Protein AF-A0A8H7TRT1-F1 (afdb_monomer_lite)

Radius of gyration: 27.39 Å; chains: 1; bounding box: 66×56×92 Å

Organism: Bionectria ochroleuca (NCBI:txid29856)

Secondary structure (DSSP, 8-state):
-------SEEPPPHHHIIIIIHHHHHHHHHHHHHTTT-----------TTSHHHHHHHHHHHHHHHH----SGGGTT-EEEEEEE-TTS-EEEEEEESS--HHHHHHHHHHHHHHHHHHHTT--HHHHHHHHHHHTHHHHHHHHHHHHHHHHHHHHT--TTS-HHHHHHHHHHHHHHHHHS-TTS----SSHHHHHHHHHHHHHHHHHHHS--HHHHHHHHHHHHHHHH---TTTTHHHHHHHHHHHHHHHHHHHHHHHHHHHH-GGGGSS-EEEEEPEEPPPPTTTS--GGGSSHHHHHHHH---HHHHHHHHHHHHHHGGGTHHHHHHHHHH-TT------HHHHHHHHHTTSSS-----S-------PPP-----SS-------------------------------------------

Structure (mmCIF, N/CA/C/O backbone):
data_AF-A0A8H7TRT1-F1
#
_entry.id   AF-A0A8H7TRT1-F1
#
loop_
_atom_site.group_PDB
_atom_site.id
_atom_site.type_symbol
_atom_site.label_atom_id
_atom_site.label_alt_id
_atom_site.label_comp_id
_atom_site.label_asym_id
_atom_site.label_entity_id
_atom_site.label_seq_id
_atom_site.pdbx_PDB_ins_code
_atom_site.Cartn_x
_atom_site.Cartn_y
_atom_site.Cartn_z
_atom_site.occupancy
_atom_site.B_iso_or_equiv
_atom_site.auth_seq_id
_atom_site.auth_comp_id
_atom_site.auth_asym_id
_atom_site.auth_atom_id
_atom_site.pdbx_PDB_model_num
ATOM 1 N N . MET A 1 1 ? -20.984 -2.235 25.158 1.00 37.94 1 MET A N 1
ATOM 2 C CA . MET A 1 1 ? -20.412 -3.244 24.234 1.00 37.94 1 MET A CA 1
ATOM 3 C C . MET A 1 1 ? -19.745 -4.350 25.048 1.00 37.94 1 MET A C 1
ATOM 5 O O . MET A 1 1 ? -19.345 -4.082 26.175 1.00 37.94 1 MET A O 1
ATOM 9 N N . GLY A 1 2 ? -19.668 -5.583 24.538 1.00 35.75 2 GLY A N 1
ATOM 10 C CA . GLY A 1 2 ? -18.997 -6.683 25.241 1.00 35.75 2 GLY A CA 1
ATOM 11 C C . GLY A 1 2 ? -17.486 -6.637 25.022 1.00 35.75 2 GLY A C 1
ATOM 12 O O . GLY A 1 2 ? -17.045 -6.686 23.878 1.00 35.75 2 GLY A O 1
ATOM 13 N N . VAL A 1 3 ? -16.703 -6.555 26.101 1.00 36.47 3 VAL A N 1
ATOM 14 C CA . VAL A 1 3 ? -15.234 -6.601 26.030 1.00 36.47 3 VAL A CA 1
ATOM 15 C C . VAL A 1 3 ? -14.811 -7.997 25.574 1.00 36.47 3 VAL A C 1
ATOM 17 O O . VAL A 1 3 ? -14.959 -8.967 26.317 1.00 36.47 3 VAL A O 1
ATOM 20 N N . ILE A 1 4 ? -14.299 -8.105 24.347 1.00 47.41 4 ILE A N 1
ATOM 21 C CA . ILE A 1 4 ? -13.672 -9.336 23.860 1.00 47.41 4 ILE A CA 1
ATOM 22 C C . ILE A 1 4 ? -12.355 -9.506 24.635 1.00 47.41 4 ILE A C 1
ATOM 24 O O . ILE A 1 4 ? -11.549 -8.572 24.638 1.00 47.41 4 ILE A O 1
ATOM 28 N N . PRO A 1 5 ? -12.103 -10.653 25.295 1.00 43.97 5 PRO A N 1
ATOM 29 C CA . PRO A 1 5 ? -10.806 -10.914 25.906 1.00 43.97 5 PRO A CA 1
ATOM 30 C C . PRO A 1 5 ? -9.707 -10.839 24.842 1.00 43.97 5 PRO A C 1
ATOM 32 O O . PRO A 1 5 ? -9.794 -11.509 23.813 1.00 43.97 5 PRO A O 1
ATOM 35 N N . LEU A 1 6 ? -8.682 -10.020 25.083 1.00 52.66 6 LEU A N 1
ATOM 36 C CA . LEU A 1 6 ? -7.537 -9.873 24.183 1.00 52.66 6 LEU A CA 1
ATOM 37 C C . LEU A 1 6 ? -6.640 -11.118 24.257 1.00 52.66 6 LEU A C 1
ATOM 39 O O . LEU A 1 6 ? -5.615 -11.127 24.937 1.00 52.66 6 LEU A O 1
ATOM 43 N N . GLU A 1 7 ? -7.034 -12.178 23.552 1.00 58.44 7 GLU A N 1
ATOM 44 C CA . GLU A 1 7 ? -6.123 -13.261 23.177 1.00 58.44 7 GLU A CA 1
ATOM 45 C C . GLU A 1 7 ? -5.025 -12.698 22.260 1.00 58.44 7 GLU A C 1
ATOM 47 O O . GLU A 1 7 ? -5.299 -11.893 21.369 1.00 58.44 7 GLU A O 1
ATOM 52 N N . GLU A 1 8 ? -3.770 -13.112 22.467 1.00 64.81 8 GLU A N 1
ATOM 53 C CA . GLU A 1 8 ? -2.621 -12.565 21.725 1.00 64.81 8 GLU A CA 1
ATOM 54 C C . GLU A 1 8 ? -2.728 -12.813 20.210 1.00 64.81 8 GLU A C 1
ATOM 56 O O . GLU A 1 8 ? -2.307 -11.977 19.410 1.00 64.81 8 GLU A O 1
ATOM 61 N N . THR A 1 9 ? -3.329 -13.943 19.827 1.00 71.19 9 THR A N 1
ATOM 62 C CA . THR A 1 9 ? -3.752 -14.277 18.461 1.00 71.19 9 THR A CA 1
ATOM 63 C C . THR A 1 9 ? -4.965 -15.208 18.520 1.00 71.19 9 THR A C 1
ATOM 65 O O . THR A 1 9 ? -5.071 -16.009 19.447 1.00 71.19 9 THR A O 1
ATOM 68 N N . ILE A 1 10 ? -5.860 -15.141 17.530 1.00 71.69 10 ILE A N 1
ATOM 69 C CA . ILE A 1 10 ? -7.053 -16.000 17.461 1.00 71.69 10 ILE A CA 1
ATOM 70 C C . ILE A 1 10 ? -6.870 -17.190 16.500 1.00 71.69 10 ILE A C 1
ATOM 72 O O . ILE A 1 10 ? -6.274 -17.042 15.425 1.00 71.69 10 ILE A O 1
ATOM 76 N N . PRO A 1 11 ? -7.427 -18.375 16.817 1.00 71.75 11 PRO A N 1
ATOM 77 C CA . PRO A 1 11 ? -7.401 -19.522 15.918 1.00 71.75 11 PRO A CA 1
ATOM 78 C C . PRO A 1 11 ? -8.311 -19.314 14.700 1.00 71.75 11 PRO A C 1
ATOM 80 O O . PRO A 1 11 ? -9.481 -18.932 14.804 1.00 71.75 11 PRO A O 1
ATOM 83 N N . MET A 1 12 ? -7.787 -19.623 13.514 1.00 70.31 12 MET A N 1
ATOM 84 C CA . MET A 1 12 ? -8.530 -19.533 12.258 1.00 70.31 12 MET A CA 1
ATOM 85 C C . MET A 1 12 ? -9.716 -20.515 12.219 1.00 70.31 12 MET A C 1
ATOM 87 O O . MET A 1 12 ? -9.572 -21.722 12.419 1.00 70.31 12 MET A O 1
ATOM 91 N N . ARG A 1 13 ? -10.922 -20.018 11.911 1.00 72.38 13 ARG A N 1
ATOM 92 C CA . ARG A 1 13 ? -12.148 -20.831 11.994 1.00 72.38 13 ARG A CA 1
ATOM 93 C C . ARG A 1 13 ? -12.245 -21.784 10.787 1.00 72.38 13 ARG A C 1
ATOM 95 O O . ARG A 1 13 ? -12.095 -21.336 9.648 1.00 72.38 13 ARG A O 1
ATOM 102 N N . PRO A 1 14 ? -12.667 -23.056 10.950 1.00 69.44 14 PRO A N 1
ATOM 103 C CA . PRO A 1 14 ? -12.783 -24.017 9.837 1.00 69.44 14 PRO A CA 1
ATOM 104 C C . PRO A 1 14 ? -13.763 -23.643 8.707 1.00 69.44 14 PRO A C 1
ATOM 106 O O . PRO A 1 14 ? -13.821 -24.331 7.682 1.00 69.44 14 PRO A O 1
ATOM 109 N N . LYS A 1 15 ? -14.584 -22.598 8.891 1.00 72.00 15 LYS A N 1
ATOM 110 C CA . LYS A 1 15 ? -15.446 -22.027 7.842 1.00 72.00 15 LYS A CA 1
ATOM 111 C C . LYS A 1 15 ? -14.671 -21.107 6.889 1.00 72.00 15 LYS A C 1
ATOM 113 O O . LYS A 1 15 ? -15.001 -21.073 5.706 1.00 72.00 15 LYS A O 1
ATOM 118 N N . ASP A 1 16 ? -13.635 -20.434 7.387 1.00 70.69 16 ASP A N 1
ATOM 119 C CA . ASP A 1 16 ? -12.845 -19.460 6.634 1.00 70.69 16 ASP A CA 1
ATOM 120 C C . ASP A 1 16 ? -11.907 -20.193 5.649 1.00 70.69 16 ASP A C 1
ATOM 122 O O . ASP A 1 16 ? -11.807 -19.795 4.491 1.00 70.69 16 ASP A O 1
ATOM 126 N N . ILE A 1 17 ? -11.378 -21.371 6.029 1.00 69.56 17 ILE A N 1
ATOM 127 C CA . ILE A 1 17 ? -10.671 -22.302 5.116 1.00 69.56 17 ILE A CA 1
ATOM 128 C C . ILE A 1 17 ? -11.492 -22.560 3.838 1.00 69.56 17 ILE A C 1
ATOM 130 O O . ILE A 1 17 ? -11.011 -22.401 2.719 1.00 69.56 17 ILE A O 1
ATOM 134 N N . LYS A 1 18 ? -12.761 -22.949 4.010 1.00 72.94 18 LYS A N 1
ATOM 135 C CA . LYS A 1 18 ? -13.628 -23.438 2.922 1.00 72.94 18 LYS A CA 1
ATOM 136 C C . LYS A 1 18 ? -14.181 -22.324 2.039 1.00 72.94 18 LYS A C 1
ATOM 138 O O . LYS A 1 18 ? -14.469 -22.551 0.871 1.00 72.94 18 LYS A O 1
ATOM 143 N N . LYS A 1 19 ? -14.422 -21.146 2.621 1.00 72.69 19 LYS A N 1
ATOM 144 C CA . LYS A 1 19 ? -15.081 -20.026 1.934 1.00 72.69 19 LYS A CA 1
ATOM 145 C C . LYS A 1 19 ? -14.114 -19.008 1.340 1.00 72.69 19 LYS A C 1
ATOM 147 O O . LYS A 1 19 ? -14.521 -18.291 0.437 1.00 72.69 19 LYS A O 1
ATOM 152 N N . PHE A 1 20 ? -12.884 -18.941 1.843 1.00 74.44 20 PHE A N 1
ATOM 153 C CA . PHE A 1 20 ? -11.870 -17.995 1.382 1.00 74.44 20 PHE A CA 1
ATOM 154 C C . PHE A 1 20 ? -10.698 -18.727 0.722 1.00 74.44 20 PHE A C 1
ATOM 156 O O . PHE A 1 20 ? -10.430 -18.528 -0.460 1.00 74.44 20 PHE A O 1
ATOM 163 N N . TYR A 1 21 ? -10.060 -19.654 1.443 1.00 77.81 21 TYR A N 1
ATOM 164 C CA . TYR A 1 21 ? -8.821 -20.278 0.973 1.00 77.81 21 TYR A CA 1
ATOM 165 C C . TYR A 1 21 ? -8.984 -21.258 -0.182 1.00 77.81 21 TYR A C 1
ATOM 167 O O . TYR A 1 21 ? -8.211 -21.196 -1.134 1.00 77.81 21 TYR A O 1
ATOM 175 N N . GLU A 1 22 ? -9.979 -22.143 -0.128 1.00 83.75 22 GLU A N 1
ATOM 176 C CA . GLU A 1 22 ? -10.258 -23.061 -1.237 1.00 83.75 22 GLU A CA 1
ATOM 177 C C . GLU A 1 22 ? -10.540 -22.295 -2.556 1.00 83.75 22 GLU A C 1
ATOM 179 O O . GLU A 1 22 ? -9.881 -22.587 -3.556 1.00 83.75 22 GLU A O 1
ATOM 184 N N . PRO A 1 23 ? -11.397 -21.249 -2.584 1.00 84.50 23 PRO A N 1
ATOM 185 C CA . PRO A 1 23 ? -11.524 -20.362 -3.743 1.00 84.50 23 PRO A CA 1
ATOM 186 C C . PRO A 1 23 ? -10.227 -19.672 -4.174 1.00 84.50 23 PRO A C 1
ATOM 188 O O . PRO A 1 23 ? -9.951 -19.637 -5.369 1.00 84.50 23 PRO A O 1
ATOM 191 N N . MET A 1 24 ? -9.416 -19.144 -3.249 1.00 81.94 24 MET A N 1
ATOM 192 C CA . MET A 1 24 ? -8.154 -18.488 -3.621 1.00 81.94 24 MET A CA 1
ATOM 193 C C . MET A 1 24 ? -7.163 -19.452 -4.282 1.00 81.94 24 MET A C 1
ATOM 195 O O . MET A 1 24 ? -6.524 -19.076 -5.263 1.00 81.94 24 MET A O 1
ATOM 199 N N . VAL A 1 25 ? -7.059 -20.698 -3.805 1.00 84.44 25 VAL A N 1
ATOM 200 C CA . VAL A 1 25 ? -6.205 -21.720 -4.434 1.00 84.44 25 VAL A CA 1
ATOM 201 C C . VAL A 1 25 ? -6.743 -22.122 -5.809 1.00 84.44 25 VAL A C 1
ATOM 203 O O . VAL A 1 25 ? -5.965 -22.209 -6.758 1.00 84.44 25 VAL A O 1
ATOM 206 N N . LEU A 1 26 ? -8.063 -22.287 -5.957 1.00 86.75 26 LEU A N 1
ATOM 207 C CA . LEU A 1 26 ? -8.689 -22.524 -7.262 1.00 86.75 26 LEU A CA 1
ATOM 208 C C . LEU A 1 26 ? -8.365 -21.390 -8.246 1.00 86.75 26 LEU A C 1
ATOM 210 O O . LEU A 1 26 ? -7.897 -21.652 -9.350 1.00 86.75 26 LEU A O 1
ATOM 214 N N . VAL A 1 27 ? -8.553 -20.133 -7.840 1.00 84.06 27 VAL A N 1
ATOM 215 C CA . VAL A 1 27 ? -8.238 -18.966 -8.674 1.00 84.06 27 VAL A CA 1
ATOM 216 C C . VAL A 1 27 ? -6.744 -18.920 -9.014 1.00 84.06 27 VAL A C 1
ATOM 218 O O . VAL A 1 27 ? -6.403 -18.740 -10.178 1.00 84.06 27 VAL A O 1
ATOM 221 N N . LYS A 1 28 ? -5.844 -19.180 -8.056 1.00 80.31 28 LYS A N 1
ATOM 222 C CA . LYS A 1 28 ? -4.393 -19.252 -8.302 1.00 80.31 28 LYS A CA 1
ATOM 223 C C . LYS A 1 28 ? -4.038 -20.313 -9.351 1.00 80.31 28 LYS A C 1
ATOM 225 O O . LYS A 1 28 ? -3.261 -20.023 -10.262 1.00 80.31 28 LYS A O 1
ATOM 230 N N . ALA A 1 29 ? -4.624 -21.508 -9.255 1.00 83.62 29 ALA A N 1
ATOM 231 C CA . ALA A 1 29 ? -4.417 -22.595 -10.210 1.00 83.62 29 ALA A CA 1
ATOM 232 C C . ALA A 1 29 ? -4.951 -22.251 -11.613 1.00 83.62 29 ALA A C 1
ATOM 234 O O . ALA A 1 29 ? -4.291 -22.555 -12.611 1.00 83.62 29 ALA A O 1
ATOM 235 N N . LEU A 1 30 ? -6.097 -21.561 -11.697 1.00 80.44 30 LEU A N 1
ATOM 236 C CA . LEU A 1 30 ? -6.644 -21.028 -12.949 1.00 80.44 30 LEU A CA 1
ATOM 237 C C . LEU A 1 30 ? -5.702 -19.991 -13.572 1.00 80.44 30 LEU A C 1
ATOM 239 O O . LEU A 1 30 ? -5.300 -20.162 -14.723 1.00 80.44 30 LEU A O 1
ATOM 243 N N . THR A 1 31 ? -5.270 -18.983 -12.803 1.00 72.69 31 THR A N 1
ATOM 244 C CA . THR A 1 31 ? -4.321 -17.959 -13.264 1.00 72.69 31 THR A CA 1
ATOM 245 C C . THR A 1 31 ? -3.025 -18.585 -13.769 1.00 72.69 31 THR A C 1
ATOM 247 O O . THR A 1 31 ? -2.543 -18.172 -14.815 1.00 72.69 31 THR A O 1
ATOM 250 N N . MET A 1 32 ? -2.492 -19.624 -13.110 1.00 67.50 32 MET A N 1
ATOM 251 C CA . MET A 1 32 ? -1.282 -20.324 -13.572 1.00 67.50 32 MET A CA 1
ATOM 252 C C . MET A 1 32 ? -1.416 -20.943 -14.973 1.00 67.50 32 MET A C 1
ATOM 254 O O . MET A 1 32 ? -0.418 -21.026 -15.678 1.00 67.50 32 MET A O 1
ATOM 258 N N . GLY A 1 33 ? -2.621 -21.334 -15.404 1.00 60.31 33 GLY A N 1
ATOM 259 C CA . GLY A 1 33 ? -2.862 -21.787 -16.784 1.00 60.31 33 GLY A CA 1
ATOM 260 C C . GLY A 1 33 ? -3.087 -20.657 -17.790 1.00 60.31 33 GLY A C 1
ATOM 261 O O . GLY A 1 33 ? -3.105 -20.908 -18.988 1.00 60.31 33 GLY A O 1
ATOM 262 N N . MET A 1 34 ? -3.272 -19.426 -17.311 1.00 61.06 34 MET A N 1
ATOM 263 C CA . MET A 1 34 ? -3.596 -18.245 -18.114 1.00 61.06 34 MET A CA 1
ATOM 264 C C . MET A 1 34 ? -2.514 -17.156 -18.043 1.00 61.06 34 MET A C 1
ATOM 266 O O . MET A 1 34 ? -2.735 -16.067 -18.565 1.00 61.06 34 MET A O 1
ATOM 270 N N . LEU A 1 35 ? -1.344 -17.426 -17.444 1.00 55.66 35 LEU A N 1
ATOM 271 C CA . LEU A 1 35 ? -0.251 -16.452 -17.255 1.00 55.66 35 LEU A CA 1
ATOM 272 C C . LEU A 1 35 ? 0.208 -15.775 -18.559 1.00 55.66 35 LEU A C 1
ATOM 274 O O . LEU A 1 35 ? 0.548 -14.599 -18.534 1.00 55.66 35 LEU A O 1
ATOM 278 N N . ALA A 1 36 ? 0.158 -16.480 -19.694 1.00 47.91 36 ALA A N 1
ATOM 279 C CA . ALA A 1 36 ? 0.481 -15.940 -21.022 1.00 47.91 36 ALA A CA 1
ATOM 280 C C . ALA A 1 36 ? -0.630 -15.058 -21.641 1.00 47.91 36 ALA A C 1
ATOM 282 O O . ALA A 1 36 ? -0.468 -14.527 -22.733 1.00 47.91 36 ALA A O 1
ATOM 283 N N . THR A 1 37 ? -1.784 -14.943 -20.978 1.00 47.66 37 THR A N 1
ATOM 284 C CA . THR A 1 37 ? -2.997 -14.256 -21.476 1.00 47.66 37 THR A CA 1
ATOM 285 C C . THR A 1 37 ? -3.624 -13.306 -20.450 1.00 47.66 37 THR A C 1
ATOM 287 O O . THR A 1 37 ? -4.634 -12.665 -20.732 1.00 47.66 37 THR A O 1
ATOM 290 N N . ALA A 1 38 ? -3.065 -13.231 -19.241 1.00 48.16 38 ALA A N 1
ATOM 291 C CA . ALA A 1 38 ? -3.599 -12.419 -18.160 1.00 48.16 38 ALA A CA 1
ATOM 292 C C . ALA A 1 38 ? -3.228 -10.945 -18.371 1.00 48.16 38 ALA A C 1
ATOM 294 O O . ALA A 1 38 ? -2.057 -10.574 -18.337 1.00 48.16 38 ALA A O 1
ATOM 295 N N . THR A 1 39 ? -4.227 -10.080 -18.536 1.00 41.62 39 THR A N 1
ATOM 296 C CA . THR A 1 39 ? -4.019 -8.628 -18.558 1.00 41.62 39 THR A CA 1
ATOM 297 C C . THR A 1 39 ? -3.594 -8.142 -17.172 1.00 41.62 39 THR A C 1
ATOM 299 O O . THR A 1 39 ? -4.420 -8.018 -16.265 1.00 41.62 39 THR A O 1
ATOM 302 N N . HIS A 1 40 ? -2.302 -7.869 -16.998 1.00 45.69 40 HIS A N 1
ATOM 303 C CA . HIS A 1 40 ? -1.749 -7.321 -15.762 1.00 45.69 40 HIS A CA 1
ATOM 304 C C . HIS A 1 40 ? -2.095 -5.828 -15.609 1.00 45.69 40 HIS A C 1
ATOM 306 O O . HIS A 1 40 ? -1.393 -4.964 -16.137 1.00 45.69 40 HIS A O 1
ATOM 312 N N . SER A 1 41 ? -3.137 -5.514 -14.835 1.00 42.56 41 SER A N 1
ATOM 313 C CA . SER A 1 41 ? -3.387 -4.145 -14.361 1.00 42.56 41 SER A CA 1
ATOM 314 C C . SER A 1 41 ? -2.430 -3.780 -13.223 1.00 42.56 41 SER A C 1
ATOM 316 O O . SER A 1 41 ? -2.764 -3.928 -12.054 1.00 42.56 41 SER A O 1
ATOM 318 N N . ASP A 1 42 ? -1.256 -3.259 -13.585 1.00 43.34 42 ASP A N 1
ATOM 319 C CA . ASP A 1 42 ? -0.381 -2.463 -12.702 1.00 43.34 42 ASP A CA 1
ATOM 320 C C . ASP A 1 42 ? -0.678 -0.953 -12.851 1.00 43.34 42 ASP A C 1
ATOM 322 O O . ASP A 1 42 ? 0.200 -0.096 -12.724 1.00 43.34 42 ASP A O 1
ATOM 326 N N . LEU A 1 43 ? -1.937 -0.618 -13.153 1.00 42.97 43 LEU A N 1
ATOM 327 C CA . LEU A 1 43 ? -2.444 0.727 -12.930 1.00 42.97 43 LEU A CA 1
ATOM 328 C C . LEU A 1 43 ? -2.545 0.903 -11.414 1.00 42.97 43 LEU A C 1
ATOM 330 O O . LEU A 1 43 ? -3.344 0.234 -10.759 1.00 42.97 43 LEU A O 1
ATOM 334 N N . GLU A 1 44 ? -1.721 1.792 -10.862 1.00 52.81 44 GLU A N 1
ATOM 335 C CA . GLU A 1 44 ? -2.106 2.466 -9.626 1.00 52.81 44 GLU A CA 1
ATOM 336 C C . GLU A 1 44 ? -3.488 3.070 -9.869 1.00 52.81 44 GLU A C 1
ATOM 338 O O . GLU A 1 44 ? -3.717 3.661 -10.925 1.00 52.81 44 GLU A O 1
ATOM 343 N N . GLU A 1 45 ? -4.416 2.838 -8.941 1.00 61.81 45 GLU A N 1
ATOM 344 C CA . GLU A 1 45 ? -5.780 3.347 -9.049 1.00 61.81 45 GLU A CA 1
ATOM 345 C C . GLU A 1 45 ? -5.709 4.869 -9.236 1.00 61.81 45 GLU A C 1
ATOM 347 O O . GLU A 1 45 ? -5.139 5.581 -8.404 1.00 61.81 45 GLU A O 1
ATOM 352 N N . ASP A 1 46 ? -6.199 5.333 -10.386 1.00 71.50 46 ASP A N 1
ATOM 353 C CA . ASP A 1 46 ? -6.208 6.742 -10.774 1.00 71.50 46 ASP A CA 1
ATOM 354 C C . ASP A 1 46 ? -7.382 7.406 -10.052 1.00 71.50 46 ASP A C 1
ATOM 356 O O . ASP A 1 46 ? -8.491 7.502 -10.573 1.00 71.50 46 ASP A O 1
ATOM 360 N N . TRP A 1 47 ? -7.154 7.706 -8.772 1.00 81.62 47 TRP A N 1
ATOM 361 C CA . TRP A 1 47 ? -8.156 8.262 -7.873 1.00 81.62 47 TRP A CA 1
ATOM 362 C C . TRP A 1 47 ? -8.499 9.691 -8.291 1.00 81.62 47 TRP A C 1
ATOM 364 O O . TRP A 1 47 ? -7.655 10.586 -8.187 1.00 81.62 47 TRP A O 1
ATOM 374 N N . ASP A 1 48 ? -9.750 9.926 -8.683 1.00 85.44 48 ASP A N 1
ATOM 375 C CA . ASP A 1 48 ? -10.246 11.288 -8.852 1.00 85.44 48 ASP A CA 1
ATOM 376 C C . ASP A 1 48 ? -10.379 11.953 -7.476 1.00 85.44 48 ASP A C 1
ATOM 378 O O . ASP A 1 48 ? -11.319 11.694 -6.727 1.00 85.44 48 ASP A O 1
ATOM 382 N N . LEU A 1 49 ? -9.426 12.825 -7.139 1.00 84.81 49 LEU A N 1
ATOM 383 C CA . LEU A 1 49 ? -9.419 13.571 -5.875 1.00 84.81 49 LEU A CA 1
ATOM 384 C C . LEU A 1 49 ? -10.608 14.539 -5.746 1.00 84.81 49 LEU A C 1
ATOM 386 O O . LEU A 1 49 ? -10.882 15.009 -4.645 1.00 84.81 49 LEU A O 1
ATOM 390 N N . ASN A 1 50 ? -11.304 14.843 -6.848 1.00 87.69 50 ASN A N 1
ATOM 391 C CA . ASN A 1 50 ? -12.501 15.682 -6.848 1.00 87.69 50 ASN A CA 1
ATOM 392 C C . ASN A 1 50 ? -13.775 14.887 -6.516 1.00 87.69 50 ASN A C 1
ATOM 394 O O . ASN A 1 50 ? -14.794 15.497 -6.194 1.00 87.69 50 ASN A O 1
ATOM 398 N N . ASP A 1 51 ? -13.739 13.551 -6.591 1.00 92.81 51 ASP A N 1
ATOM 399 C CA . ASP A 1 51 ? -14.802 12.677 -6.095 1.00 92.81 51 ASP A CA 1
ATOM 400 C C . ASP A 1 51 ? -14.544 12.397 -4.600 1.00 92.81 51 ASP A C 1
ATOM 402 O O . ASP A 1 51 ? -13.601 11.671 -4.265 1.00 92.81 51 ASP A O 1
ATOM 406 N N . PRO A 1 52 ? -15.380 12.919 -3.677 1.00 91.62 52 PRO A N 1
ATOM 407 C CA . PRO A 1 52 ? -15.179 12.742 -2.240 1.00 91.62 52 PRO A CA 1
ATOM 408 C C . PRO A 1 52 ? -15.101 11.267 -1.835 1.00 91.62 52 PRO A C 1
ATOM 410 O O . PRO A 1 52 ? -14.360 10.905 -0.921 1.00 91.62 52 PRO A O 1
ATOM 413 N N . LYS A 1 53 ? -15.825 10.389 -2.539 1.00 92.69 53 LYS A N 1
ATOM 414 C CA . LYS A 1 53 ? -15.796 8.959 -2.258 1.00 92.69 53 LYS A CA 1
ATOM 415 C C . LYS A 1 53 ? -14.430 8.365 -2.607 1.00 92.69 53 LYS A C 1
ATOM 417 O O . LYS A 1 53 ? -13.869 7.634 -1.796 1.00 92.69 53 LYS A O 1
ATOM 422 N N . GLN A 1 54 ? -13.888 8.682 -3.780 1.00 93.50 54 GLN A N 1
ATOM 423 C CA . GLN A 1 54 ? -12.567 8.208 -4.199 1.00 93.50 54 GLN A CA 1
ATOM 424 C C . GLN A 1 54 ? -11.447 8.799 -3.340 1.00 93.50 54 GLN A C 1
ATOM 426 O O . GLN A 1 54 ? -10.522 8.074 -2.984 1.00 93.50 54 GLN A O 1
ATOM 431 N N . LEU A 1 55 ? -11.549 10.067 -2.932 1.00 94.25 55 LEU A N 1
ATOM 432 C CA . LEU A 1 55 ? -10.612 10.675 -1.985 1.00 94.25 55 LEU A CA 1
ATOM 433 C C . LEU A 1 55 ? -10.616 9.946 -0.630 1.00 94.25 55 LEU A C 1
ATOM 435 O O . LEU A 1 55 ? -9.548 9.621 -0.107 1.00 94.25 55 LEU A O 1
ATOM 439 N N . PHE A 1 56 ? -11.796 9.634 -0.086 1.00 94.69 56 PHE A N 1
ATOM 440 C CA . PHE A 1 56 ? -11.931 8.843 1.139 1.00 94.69 56 PHE A CA 1
ATOM 441 C C . PHE A 1 56 ? -11.378 7.416 0.970 1.00 94.69 56 PHE A C 1
ATOM 443 O O . PHE A 1 56 ? -10.601 6.940 1.800 1.00 94.69 56 PHE A O 1
ATOM 450 N N . GLU A 1 57 ? -11.723 6.733 -0.126 1.00 93.31 57 GLU A N 1
ATOM 451 C CA . GLU A 1 57 ? -11.234 5.378 -0.395 1.00 93.31 57 GLU A CA 1
ATOM 452 C C . GLU A 1 57 ? -9.698 5.355 -0.540 1.00 93.31 57 GLU A C 1
ATOM 454 O O . GLU A 1 57 ? -9.022 4.486 0.025 1.00 93.31 57 GLU A O 1
ATOM 459 N N . ALA A 1 58 ? -9.127 6.365 -1.203 1.00 92.25 58 ALA A N 1
ATOM 460 C CA . ALA A 1 58 ? -7.690 6.563 -1.311 1.00 92.25 58 ALA A CA 1
ATOM 461 C C . ALA A 1 58 ? -7.036 6.868 0.045 1.00 92.25 58 ALA A C 1
ATOM 463 O O . ALA A 1 58 ? -5.994 6.290 0.354 1.00 92.25 58 ALA A O 1
ATOM 464 N N . PHE A 1 59 ? -7.637 7.717 0.885 1.00 95.75 59 PHE A N 1
ATOM 465 C CA . PHE A 1 59 ? -7.167 7.994 2.246 1.00 95.75 59 PHE A CA 1
ATOM 466 C C . PHE A 1 59 ? -7.016 6.702 3.062 1.00 95.75 59 PHE A C 1
ATOM 468 O O . PHE A 1 59 ? -5.922 6.409 3.557 1.00 95.75 59 PHE A O 1
ATOM 475 N N . VAL A 1 60 ? -8.064 5.872 3.113 1.00 95.56 60 VAL A N 1
ATOM 476 C CA . VAL A 1 60 ? -8.045 4.582 3.824 1.00 95.56 60 VAL A CA 1
ATOM 477 C C . VAL A 1 60 ? -7.004 3.629 3.213 1.00 95.56 60 VAL A C 1
ATOM 479 O O . VAL A 1 60 ? -6.247 2.982 3.943 1.00 95.56 60 VAL A O 1
ATOM 482 N N . ASN A 1 61 ? -6.877 3.582 1.881 1.00 93.56 61 ASN A N 1
ATOM 483 C CA . ASN A 1 61 ? -5.860 2.786 1.177 1.00 93.56 61 ASN A CA 1
ATOM 484 C C . ASN A 1 61 ? -4.423 3.208 1.548 1.00 93.56 61 ASN A C 1
ATOM 486 O O . ASN A 1 61 ? -3.567 2.361 1.829 1.00 93.56 61 ASN A O 1
ATOM 490 N N . LYS A 1 62 ? -4.151 4.518 1.602 1.00 94.94 62 LYS A N 1
ATOM 491 C CA . LYS A 1 62 ? -2.841 5.073 1.979 1.00 94.94 62 LYS A CA 1
ATOM 492 C C . LYS A 1 62 ? -2.567 4.895 3.477 1.00 94.94 62 LYS A C 1
ATOM 494 O O . LYS A 1 62 ? -1.418 4.645 3.839 1.00 94.94 62 LYS A O 1
ATOM 499 N N . LEU A 1 63 ? -3.591 4.898 4.337 1.00 96.19 63 LEU A N 1
ATOM 500 C CA . LEU A 1 63 ? -3.453 4.553 5.757 1.00 96.19 63 LEU A CA 1
ATOM 501 C C . LEU A 1 63 ? -3.036 3.081 5.939 1.00 96.19 63 LEU A C 1
ATOM 503 O O . LEU A 1 63 ? -2.063 2.796 6.641 1.00 96.19 63 LEU A O 1
ATOM 507 N N . CYS A 1 64 ? -3.670 2.153 5.207 1.00 94.06 64 CYS A N 1
ATOM 508 C CA . CYS A 1 64 ? -3.223 0.754 5.120 1.00 94.06 64 CYS A CA 1
ATOM 509 C C . CYS A 1 64 ? -1.761 0.664 4.633 1.00 94.06 64 CYS A C 1
ATOM 511 O O . CYS A 1 64 ? -0.954 -0.091 5.179 1.00 94.06 64 CYS A O 1
ATOM 513 N N . TYR A 1 65 ? -1.400 1.456 3.612 1.00 93.50 65 TYR A N 1
ATOM 514 C CA . TYR A 1 65 ? -0.066 1.454 3.003 1.00 93.50 65 TYR A CA 1
ATOM 515 C C . TYR A 1 65 ? 1.056 1.791 3.992 1.00 93.50 65 TYR A C 1
ATOM 517 O O . TYR A 1 65 ? 2.088 1.117 3.988 1.00 93.50 65 TYR A O 1
ATOM 525 N N . VAL A 1 66 ? 0.866 2.823 4.823 1.00 95.69 66 VAL A N 1
ATOM 526 C CA . VAL A 1 66 ? 1.892 3.310 5.764 1.00 95.69 66 VAL A CA 1
ATOM 527 C C . VAL A 1 66 ? 2.012 2.473 7.043 1.00 95.69 66 VAL A C 1
ATOM 529 O O . VAL A 1 66 ? 2.992 2.644 7.775 1.00 95.69 66 VAL A O 1
ATOM 532 N N . CYS A 1 67 ? 1.062 1.570 7.303 1.00 94.62 67 CYS A N 1
ATOM 533 C CA . CYS A 1 67 ? 1.117 0.610 8.412 1.00 94.62 67 CYS A CA 1
ATOM 534 C C . CYS A 1 67 ? 1.895 -0.673 8.052 1.00 94.62 67 CYS A C 1
ATOM 536 O O . CYS A 1 67 ? 2.581 -1.235 8.908 1.00 94.62 67 CYS A O 1
ATOM 538 N N . ASP A 1 68 ? 1.881 -1.079 6.776 1.00 90.75 68 ASP A N 1
ATOM 539 C CA . ASP A 1 68 ? 2.652 -2.204 6.222 1.00 90.75 68 ASP A CA 1
ATOM 540 C C . ASP A 1 68 ? 4.160 -1.891 6.202 1.00 90.75 68 ASP A C 1
ATOM 542 O O . ASP A 1 68 ? 4.752 -1.520 5.190 1.00 90.75 68 ASP A O 1
ATOM 546 N N . ASN A 1 69 ? 4.791 -2.011 7.373 1.00 88.44 69 ASN A N 1
ATOM 547 C CA . ASN A 1 69 ? 6.153 -1.546 7.648 1.00 88.44 69 ASN A CA 1
ATOM 548 C C . ASN A 1 69 ? 7.266 -2.594 7.411 1.00 88.44 69 ASN A C 1
ATOM 550 O O . ASN A 1 69 ? 8.452 -2.303 7.629 1.00 88.44 69 ASN A O 1
ATOM 554 N N . LYS A 1 70 ? 6.924 -3.803 6.933 1.00 84.69 70 LYS A N 1
ATOM 555 C CA . LYS A 1 70 ? 7.847 -4.943 6.774 1.00 84.69 70 LYS A CA 1
ATOM 556 C C . LYS A 1 70 ? 7.578 -5.694 5.465 1.00 84.69 70 LYS A C 1
ATOM 558 O O . LYS A 1 70 ? 6.654 -6.489 5.361 1.00 84.69 70 LYS A O 1
ATOM 563 N N . LYS A 1 71 ? 8.456 -5.521 4.468 1.00 74.75 71 LYS A N 1
ATOM 564 C CA . LYS A 1 71 ? 8.429 -6.347 3.246 1.00 74.75 71 LYS A CA 1
ATOM 565 C C . LYS A 1 71 ? 8.893 -7.778 3.560 1.00 74.75 71 LYS A C 1
ATOM 567 O O . LYS A 1 71 ? 9.881 -7.967 4.267 1.00 74.75 71 LYS A O 1
ATOM 572 N N . GLY A 1 72 ? 8.223 -8.769 2.972 1.00 63.00 72 GLY A N 1
ATOM 573 C CA . GLY A 1 72 ? 8.522 -10.193 3.153 1.00 63.00 72 GLY A CA 1
ATOM 574 C C . GLY A 1 72 ? 7.671 -10.846 4.244 1.00 63.00 72 GLY A C 1
ATOM 575 O O . GLY A 1 72 ? 6.596 -10.356 4.574 1.00 63.00 72 GLY A O 1
ATOM 576 N N . ASP A 1 73 ? 8.147 -11.976 4.774 1.00 66.81 73 ASP A N 1
ATOM 577 C CA . ASP A 1 73 ? 7.538 -12.677 5.917 1.00 66.81 73 ASP A CA 1
ATOM 578 C C . ASP A 1 73 ? 6.041 -13.016 5.743 1.00 66.81 73 ASP A C 1
ATOM 580 O O . ASP A 1 73 ? 5.219 -12.796 6.625 1.00 66.81 73 ASP A O 1
ATOM 584 N N . GLY A 1 74 ? 5.655 -13.480 4.548 1.00 67.12 74 GLY A N 1
ATOM 585 C CA . GLY A 1 74 ? 4.271 -13.874 4.252 1.00 67.12 74 GLY A CA 1
ATOM 586 C C . GLY A 1 74 ? 3.237 -12.741 4.322 1.00 67.12 74 GLY A C 1
ATOM 587 O O . GLY A 1 74 ? 2.050 -13.025 4.441 1.00 67.12 74 GLY A O 1
ATOM 588 N N . GLY A 1 75 ? 3.658 -11.470 4.276 1.00 74.88 75 GLY A N 1
ATOM 589 C CA . GLY A 1 75 ? 2.745 -10.332 4.426 1.00 74.88 75 GLY A CA 1
ATOM 590 C C . GLY A 1 75 ? 2.299 -10.107 5.874 1.00 74.88 75 GLY A C 1
ATOM 591 O O . GLY A 1 75 ? 1.192 -9.622 6.105 1.00 74.88 75 GLY A O 1
ATOM 592 N N . ALA A 1 76 ? 3.144 -10.465 6.845 1.00 80.00 76 ALA A N 1
ATOM 593 C CA . ALA A 1 76 ? 2.864 -10.379 8.277 1.00 80.00 76 ALA A CA 1
ATOM 594 C C . ALA A 1 76 ? 2.625 -8.964 8.835 1.00 80.00 76 ALA A C 1
ATOM 596 O O . ALA A 1 76 ? 2.314 -8.865 10.007 1.00 80.00 76 ALA A O 1
ATOM 597 N N . THR A 1 77 ? 2.763 -7.874 8.075 1.00 84.94 77 THR A N 1
ATOM 598 C CA . THR A 1 77 ? 2.341 -6.533 8.540 1.00 84.94 77 THR A CA 1
ATOM 599 C C . THR A 1 77 ? 1.352 -5.849 7.602 1.00 84.94 77 THR A C 1
ATOM 601 O O . THR A 1 77 ? 1.109 -4.658 7.740 1.00 84.94 77 THR A O 1
ATOM 604 N N . ILE A 1 78 ? 0.729 -6.592 6.679 1.00 88.12 78 ILE A N 1
ATOM 605 C CA . ILE A 1 78 ? -0.413 -6.065 5.923 1.00 88.12 78 ILE A CA 1
ATOM 606 C C . ILE A 1 78 ? -1.521 -5.716 6.924 1.00 88.12 78 ILE A C 1
ATOM 608 O O . ILE A 1 78 ? -1.937 -6.562 7.724 1.00 88.12 78 ILE A O 1
ATOM 612 N N . THR A 1 79 ? -1.959 -4.461 6.860 1.00 91.75 79 THR A N 1
ATOM 613 C CA . THR A 1 79 ? -3.023 -3.880 7.677 1.00 91.75 79 THR A CA 1
ATOM 614 C C . THR A 1 79 ? -4.209 -3.536 6.788 1.00 91.75 79 THR A C 1
ATOM 616 O O . THR A 1 79 ? -4.030 -3.106 5.648 1.00 91.75 79 THR A O 1
ATOM 619 N N . SER A 1 80 ? -5.413 -3.683 7.328 1.00 93.44 80 SER A N 1
ATOM 620 C CA . SER A 1 80 ? -6.664 -3.257 6.698 1.00 93.44 80 SER A CA 1
ATOM 621 C C . SER A 1 80 ? -7.484 -2.461 7.697 1.00 93.44 80 SER A C 1
ATOM 623 O O . SER A 1 80 ? -7.497 -2.812 8.876 1.00 93.44 80 SER A O 1
ATOM 625 N N . PHE A 1 81 ? -8.162 -1.421 7.219 1.00 95.56 81 PHE A N 1
ATOM 626 C CA . PHE A 1 81 ? -8.961 -0.505 8.029 1.00 95.56 81 PHE A CA 1
ATOM 627 C C . PHE A 1 81 ? -10.420 -0.495 7.574 1.00 95.56 81 PHE A C 1
ATOM 629 O O . PHE A 1 81 ? -10.726 -0.662 6.394 1.00 95.56 81 PHE A O 1
ATOM 636 N N . VAL A 1 82 ? -11.302 -0.227 8.527 1.00 94.88 82 VAL A N 1
ATOM 637 C CA . VAL A 1 82 ? -12.635 0.326 8.308 1.00 94.88 82 VAL A CA 1
ATOM 638 C C . VAL A 1 82 ? -12.743 1.563 9.191 1.00 94.88 82 VAL A C 1
ATOM 640 O O . VAL A 1 82 ? -12.163 1.606 10.279 1.00 94.88 82 VAL A O 1
ATOM 643 N N . VAL A 1 83 ? -13.444 2.575 8.697 1.00 95.56 83 VAL A N 1
ATOM 644 C CA . VAL A 1 83 ? -13.766 3.782 9.452 1.00 95.56 83 VAL A CA 1
ATOM 645 C C . VAL A 1 83 ? -15.275 3.784 9.626 1.00 95.56 83 VAL A C 1
ATOM 647 O O . VAL A 1 83 ? -16.007 3.668 8.645 1.00 95.56 83 VAL A O 1
ATOM 650 N N . LEU A 1 84 ? -15.720 3.836 10.873 1.00 93.38 84 LEU A N 1
ATOM 651 C CA . LEU A 1 84 ? -17.122 3.812 11.264 1.00 93.38 84 LEU A CA 1
ATOM 652 C C . LEU A 1 84 ? -17.484 5.169 11.867 1.00 93.38 84 LEU A C 1
ATOM 654 O O . LEU A 1 84 ? -16.656 5.784 12.534 1.00 93.38 84 LEU A O 1
ATOM 658 N N . GLN A 1 85 ? -18.722 5.603 11.663 1.00 92.38 85 GLN A N 1
ATOM 659 C CA . GLN A 1 85 ? -19.341 6.673 12.441 1.00 92.38 85 GLN A CA 1
ATOM 660 C C . GLN A 1 85 ? -20.269 5.995 13.449 1.00 92.38 85 GLN A C 1
ATOM 662 O O . GLN A 1 85 ? -21.092 5.165 13.060 1.00 92.38 85 GLN A O 1
ATOM 667 N N . LEU A 1 86 ? -20.070 6.269 14.736 1.00 89.31 86 LEU A N 1
ATOM 668 C CA . LEU A 1 86 ? -20.873 5.711 15.821 1.00 89.31 86 LEU A CA 1
ATOM 669 C C . LEU A 1 86 ? -22.166 6.525 16.030 1.00 89.31 86 LEU A C 1
ATOM 671 O O . LEU A 1 86 ? -22.328 7.609 15.474 1.00 89.31 86 LEU A O 1
ATOM 675 N N . ASP A 1 87 ? -23.086 6.004 16.851 1.00 86.69 87 ASP A N 1
ATOM 676 C CA . ASP A 1 87 ? -24.393 6.629 17.143 1.00 86.69 87 ASP A CA 1
ATOM 677 C C . ASP A 1 87 ? -24.294 8.034 17.784 1.00 86.69 87 ASP A C 1
ATOM 679 O O . ASP A 1 87 ? -25.283 8.764 17.831 1.00 86.69 87 ASP A O 1
ATOM 683 N N . ASP A 1 88 ? -23.125 8.397 18.318 1.00 87.69 88 ASP A N 1
ATOM 684 C CA . ASP A 1 88 ? -22.799 9.688 18.934 1.00 87.69 88 ASP A CA 1
ATOM 685 C C . ASP A 1 88 ? -21.946 10.595 18.022 1.00 87.69 88 ASP A C 1
ATOM 687 O O . ASP A 1 88 ? -21.304 11.526 18.504 1.00 87.69 88 ASP A O 1
ATOM 691 N N . ASP A 1 89 ? -21.929 10.302 16.717 1.00 86.81 89 ASP A N 1
ATOM 692 C CA . ASP A 1 89 ? -21.096 10.920 15.675 1.00 86.81 89 ASP A CA 1
ATOM 693 C C . ASP A 1 89 ? -19.573 10.729 15.851 1.00 86.81 89 ASP A C 1
ATOM 695 O O . ASP A 1 89 ? -18.791 11.215 15.030 1.00 86.81 89 ASP A O 1
ATOM 699 N N . THR A 1 90 ? -19.121 9.959 16.849 1.00 92.44 90 THR A N 1
ATOM 700 C CA . THR A 1 90 ? -17.696 9.650 17.031 1.00 92.44 90 THR A CA 1
ATOM 701 C C . THR A 1 90 ? -17.168 8.809 15.867 1.00 92.44 90 THR A C 1
ATOM 703 O O . THR A 1 90 ? -17.700 7.741 15.551 1.00 92.44 90 THR A O 1
ATOM 706 N N . ILE A 1 91 ? -16.066 9.248 15.252 1.00 96.31 91 ILE A N 1
ATOM 707 C CA . ILE A 1 91 ? -15.351 8.465 14.240 1.00 96.31 91 ILE A CA 1
ATOM 708 C C . ILE A 1 91 ? -14.511 7.380 14.921 1.00 96.31 91 ILE A C 1
ATOM 710 O O . ILE A 1 91 ? -13.620 7.677 15.716 1.00 96.31 91 ILE A O 1
ATOM 714 N N . GLN A 1 92 ? -14.746 6.114 14.576 1.00 96.00 92 GLN A N 1
ATOM 715 C CA . GLN A 1 92 ? -13.978 4.972 15.066 1.00 96.00 92 GLN A CA 1
ATOM 716 C C . GLN A 1 92 ? -13.226 4.279 13.926 1.00 96.00 92 GLN A C 1
ATOM 718 O O . GLN A 1 92 ? -13.813 3.707 13.006 1.00 96.00 92 GLN A O 1
ATOM 723 N N . TYR A 1 93 ? -11.901 4.258 14.028 1.00 97.56 93 TYR A N 1
ATOM 724 C CA . TYR A 1 93 ? -11.033 3.453 13.177 1.00 97.56 93 TYR A CA 1
ATOM 725 C C . TYR A 1 93 ? -10.896 2.048 13.764 1.00 97.56 93 TYR A C 1
ATOM 727 O O . TYR A 1 93 ? -10.390 1.884 14.875 1.00 97.56 93 TYR A O 1
ATOM 735 N N . VAL A 1 94 ? -11.272 1.019 13.009 1.00 96.19 94 VAL A N 1
ATOM 736 C CA . VAL A 1 94 ? -11.033 -0.380 13.394 1.00 96.19 94 VAL A CA 1
ATOM 737 C C . VAL A 1 94 ? -10.080 -1.008 12.391 1.00 96.19 94 VAL A C 1
ATOM 739 O O . VAL A 1 94 ? -10.358 -1.019 11.189 1.00 96.19 94 VAL A O 1
ATOM 742 N N . PHE A 1 95 ? -8.955 -1.545 12.867 1.00 95.62 95 PHE A N 1
ATOM 743 C CA . PHE A 1 95 ? -7.984 -2.211 11.999 1.00 95.62 95 PHE A CA 1
ATOM 744 C C . PHE A 1 95 ? -7.734 -3.675 12.350 1.00 95.62 95 PHE A C 1
ATOM 746 O O . PHE A 1 95 ? -7.883 -4.126 13.482 1.00 95.62 95 PHE A O 1
ATOM 753 N N . ALA A 1 96 ? -7.309 -4.433 11.347 1.00 92.88 96 ALA A N 1
ATOM 754 C CA . ALA A 1 96 ? -6.764 -5.770 11.518 1.00 92.88 96 ALA A CA 1
ATOM 755 C C . ALA A 1 96 ? -5.380 -5.827 10.872 1.00 92.88 96 ALA A C 1
ATOM 757 O O . ALA A 1 96 ? -5.183 -5.286 9.783 1.00 92.88 96 ALA A O 1
ATOM 758 N N . CYS A 1 97 ? -4.441 -6.525 11.508 1.00 90.44 97 CYS A N 1
ATOM 759 C CA . CYS A 1 97 ? -3.159 -6.886 10.907 1.00 90.44 97 CYS A CA 1
ATOM 760 C C . CYS A 1 97 ? -3.057 -8.407 10.758 1.00 90.44 97 CYS A C 1
ATOM 762 O O . CYS A 1 97 ? -3.633 -9.174 11.532 1.00 90.44 97 CYS A O 1
ATOM 764 N N . ASN A 1 98 ? -2.281 -8.857 9.779 1.00 87.75 98 ASN A N 1
ATOM 765 C CA . ASN A 1 98 ? -1.827 -10.246 9.734 1.00 87.75 98 ASN A CA 1
ATOM 766 C C . ASN A 1 98 ? -0.823 -10.507 10.868 1.00 87.75 98 ASN A C 1
ATOM 768 O O . ASN A 1 98 ? 0.000 -9.646 11.129 1.00 87.75 98 ASN A O 1
ATOM 772 N N . GLN A 1 99 ? -0.814 -11.700 11.476 1.00 83.19 99 GLN A N 1
ATOM 773 C CA . GLN A 1 99 ? 0.316 -12.258 12.254 1.00 83.19 99 GLN A CA 1
ATOM 774 C C . GLN A 1 99 ? 1.050 -11.326 13.268 1.00 83.19 99 GLN A C 1
ATOM 776 O O . GLN A 1 99 ? 2.220 -11.564 13.563 1.00 83.19 99 GLN A O 1
ATOM 781 N N . GLN A 1 100 ? 0.411 -10.280 13.803 1.00 87.00 100 GLN A N 1
ATOM 782 C CA . GLN A 1 100 ? 0.983 -9.378 14.814 1.00 87.00 100 GLN A CA 1
ATOM 783 C C . GLN A 1 100 ? 0.578 -9.791 16.234 1.00 87.00 100 GLN A C 1
ATOM 785 O O . GLN A 1 100 ? -0.586 -10.118 16.474 1.00 87.00 100 GLN A O 1
ATOM 790 N N . THR A 1 101 ? 1.515 -9.713 17.179 1.00 88.62 101 THR A N 1
ATOM 791 C CA . THR A 1 101 ? 1.240 -9.851 18.621 1.00 88.62 101 THR A CA 1
ATOM 792 C C . THR A 1 101 ? 0.460 -8.648 19.156 1.00 88.62 101 THR A C 1
ATOM 794 O O . THR A 1 101 ? 0.452 -7.576 18.546 1.00 88.62 101 THR A O 1
ATOM 797 N N . LEU A 1 102 ? -0.124 -8.773 20.353 1.00 89.38 102 LEU A N 1
ATOM 798 C CA . LEU A 1 102 ? -0.824 -7.668 21.020 1.00 89.38 102 LEU A CA 1
ATOM 799 C C . LEU A 1 102 ? 0.039 -6.395 21.134 1.00 89.38 102 LEU A C 1
ATOM 801 O O . LEU A 1 102 ? -0.414 -5.305 20.797 1.00 89.38 102 LEU A O 1
ATOM 805 N N . SER A 1 103 ? 1.307 -6.534 21.526 1.00 91.31 103 SER A N 1
ATOM 806 C CA . SER A 1 103 ? 2.245 -5.407 21.644 1.00 91.31 103 SER A CA 1
ATOM 807 C C . SER A 1 103 ? 2.586 -4.746 20.302 1.00 91.31 103 SER A C 1
ATOM 809 O O . SER A 1 103 ? 2.861 -3.548 20.251 1.00 91.31 103 SER A O 1
ATOM 811 N N . GLN A 1 104 ? 2.546 -5.499 19.200 1.00 91.75 104 GLN A N 1
ATOM 812 C CA . GLN A 1 104 ? 2.734 -4.970 17.848 1.00 91.75 104 GLN A CA 1
ATOM 813 C C . GLN A 1 104 ? 1.475 -4.267 17.324 1.00 91.75 104 GLN A C 1
ATOM 815 O O . GLN A 1 104 ? 1.584 -3.238 16.652 1.00 91.75 104 GLN A O 1
ATOM 820 N N . LEU A 1 105 ? 0.287 -4.776 17.664 1.00 92.88 105 LEU A N 1
ATOM 821 C CA . LEU A 1 105 ? -0.989 -4.119 17.377 1.00 92.88 105 LEU A CA 1
ATOM 822 C C . LEU A 1 105 ? -1.083 -2.779 18.124 1.00 92.88 105 LEU A C 1
ATOM 824 O O . LEU A 1 105 ? -1.283 -1.756 17.481 1.00 92.88 105 LEU A O 1
ATOM 828 N N . GLN A 1 106 ? -0.778 -2.745 19.424 1.00 94.88 106 GLN A N 1
ATOM 829 C CA . GLN A 1 106 ? -0.698 -1.510 20.224 1.00 94.88 106 GLN A CA 1
ATOM 830 C C . GLN A 1 106 ? 0.340 -0.507 19.685 1.00 94.88 106 GLN A C 1
ATOM 832 O O . GLN A 1 106 ? 0.105 0.699 19.654 1.00 94.88 106 GLN A O 1
ATOM 837 N N . ALA A 1 107 ? 1.495 -0.981 19.202 1.00 94.62 107 ALA A N 1
ATOM 838 C CA . ALA A 1 107 ? 2.475 -0.110 18.548 1.00 94.62 107 ALA A CA 1
ATOM 839 C C . ALA A 1 107 ? 1.964 0.459 17.207 1.00 94.62 107 ALA A C 1
ATOM 841 O O . ALA A 1 107 ? 2.321 1.578 16.838 1.00 94.62 107 ALA A O 1
ATOM 842 N N . THR A 1 108 ? 1.127 -0.296 16.488 1.00 95.44 108 THR A N 1
ATOM 843 C CA . THR A 1 108 ? 0.479 0.148 15.243 1.00 95.44 108 THR A CA 1
ATOM 844 C C . THR A 1 108 ? -0.619 1.169 15.541 1.00 95.44 108 THR A C 1
ATOM 846 O O . THR A 1 108 ? -0.634 2.228 14.926 1.00 95.44 108 THR A O 1
ATOM 849 N N . GLU A 1 109 ? -1.464 0.907 16.539 1.00 97.06 109 GLU A N 1
ATOM 850 C CA . GLU A 1 109 ? -2.474 1.830 17.070 1.00 97.06 109 GLU A CA 1
ATOM 851 C C . GLU A 1 109 ? -1.846 3.173 17.466 1.00 97.06 109 GLU A C 1
ATOM 853 O O . GLU A 1 109 ? -2.262 4.217 16.969 1.00 97.06 109 GLU A O 1
ATOM 858 N N . GLY A 1 110 ? -0.785 3.158 18.282 1.00 97.50 110 GLY A N 1
ATOM 859 C CA . GLY A 1 110 ? -0.079 4.375 18.692 1.00 97.50 110 GLY A CA 1
ATOM 860 C C . GLY A 1 110 ? 0.560 5.139 17.526 1.00 97.50 110 GLY A C 1
ATOM 861 O O . GLY A 1 110 ? 0.572 6.370 17.529 1.00 97.50 110 GLY A O 1
ATOM 862 N N . PHE A 1 111 ? 1.052 4.436 16.498 1.00 97.81 111 PHE A N 1
ATOM 863 C CA . PHE A 1 111 ? 1.536 5.062 15.263 1.00 97.81 111 PHE A CA 1
ATOM 864 C C . PHE A 1 111 ? 0.401 5.726 14.469 1.00 97.81 111 PHE A C 1
ATOM 866 O O . PHE A 1 111 ? 0.566 6.865 14.034 1.00 97.81 111 PHE A O 1
ATOM 873 N N . VAL A 1 112 ? -0.736 5.043 14.300 1.00 98.00 112 VAL A N 1
ATOM 874 C CA . VAL A 1 112 ? -1.918 5.568 13.594 1.00 98.00 112 VAL A CA 1
ATOM 875 C C . VAL A 1 112 ? -2.474 6.779 14.331 1.00 98.00 112 VAL A C 1
ATOM 877 O O . VAL A 1 112 ? -2.667 7.817 13.706 1.00 98.00 112 VAL A O 1
ATOM 880 N N . LYS A 1 113 ? -2.638 6.687 15.656 1.00 98.31 113 LYS A N 1
ATOM 881 C CA . LYS A 1 113 ? -3.104 7.790 16.501 1.00 98.31 113 LYS A CA 1
ATOM 882 C C . LYS A 1 113 ? -2.253 9.036 16.303 1.00 98.31 113 LYS A C 1
ATOM 884 O O . LYS A 1 113 ? -2.768 10.082 15.928 1.00 98.31 113 LYS A O 1
ATOM 889 N N . HIS A 1 114 ? -0.940 8.891 16.466 1.00 98.25 114 HIS A N 1
ATOM 890 C CA . HIS A 1 114 ? -0.010 10.004 16.328 1.00 98.25 114 HIS A CA 1
ATOM 891 C C . HIS A 1 114 ? 0.041 10.569 14.897 1.00 98.25 114 HIS A C 1
ATOM 893 O O . HIS A 1 114 ? 0.251 11.766 14.709 1.00 98.25 114 HIS A O 1
ATOM 899 N N . LEU A 1 115 ? -0.154 9.726 13.877 1.00 98.38 115 LEU A N 1
ATOM 900 C CA . LEU A 1 115 ? -0.247 10.171 12.488 1.00 98.38 115 LEU A CA 1
ATOM 901 C C . LEU A 1 115 ? -1.514 11.005 12.250 1.00 98.38 115 LEU A C 1
ATOM 903 O O . LEU A 1 115 ? -1.402 12.089 11.685 1.00 98.38 115 LEU A O 1
ATOM 907 N N . LEU A 1 116 ? -2.682 10.532 12.696 1.00 98.38 116 LEU A N 1
ATOM 908 C CA . LEU A 1 116 ? -3.960 11.239 12.553 1.00 98.38 116 LEU A CA 1
ATOM 909 C C . LEU A 1 116 ? -3.973 12.558 13.344 1.00 98.38 116 LEU A C 1
ATOM 911 O O . LEU A 1 116 ? -4.326 13.587 12.778 1.00 98.38 116 LEU A O 1
ATOM 915 N N . GLU A 1 117 ? -3.479 12.562 14.589 1.00 98.19 117 GLU A N 1
ATOM 916 C CA . GLU A 1 117 ? -3.309 13.776 15.409 1.00 98.19 117 GLU A CA 1
ATOM 917 C C . GLU A 1 117 ? -2.452 14.841 14.699 1.00 98.19 117 GLU A C 1
ATOM 919 O O . GLU A 1 117 ? -2.800 16.020 14.687 1.00 98.19 117 GLU A O 1
ATOM 924 N N . LEU A 1 118 ? -1.338 14.439 14.071 1.00 98.12 118 LEU A N 1
ATOM 925 C CA . LEU A 1 118 ? -0.487 15.361 13.311 1.00 98.12 118 LEU A CA 1
ATOM 926 C C . LEU A 1 118 ? -1.139 15.844 12.010 1.00 98.12 118 LEU A C 1
ATOM 928 O O . LEU A 1 118 ? -0.825 16.941 11.549 1.00 98.12 118 LEU A O 1
ATOM 932 N N . ILE A 1 119 ? -1.997 15.040 11.380 1.00 97.62 119 ILE A N 1
ATOM 933 C CA . ILE A 1 119 ? -2.736 15.466 10.187 1.00 97.62 119 ILE A CA 1
ATOM 934 C C . ILE A 1 119 ? -3.785 16.516 10.583 1.00 97.62 119 ILE A C 1
ATOM 936 O O . ILE A 1 119 ? -3.777 17.596 9.995 1.00 97.62 119 ILE A O 1
ATOM 940 N N . GLY A 1 120 ? -4.578 16.249 11.629 1.00 96.50 120 GLY A N 1
ATOM 941 C CA . GLY A 1 120 ? -5.563 17.186 12.188 1.00 96.50 120 GLY A CA 1
ATOM 942 C C . GLY A 1 120 ? -4.949 18.493 12.701 1.00 96.50 120 GLY A C 1
ATOM 943 O O . GLY A 1 120 ? -5.520 19.567 12.549 1.00 96.50 120 GLY A O 1
ATOM 944 N N . SER A 1 121 ? -3.718 18.454 13.223 1.00 96.06 121 SER A N 1
ATOM 945 C CA . SER A 1 121 ? -2.983 19.666 13.618 1.00 96.06 121 SER A CA 1
ATOM 946 C C . SER A 1 121 ? -2.345 20.438 12.442 1.00 96.06 121 SER A C 1
ATOM 948 O O . SER A 1 121 ? -1.408 21.208 12.667 1.00 96.06 121 SER A O 1
ATOM 950 N N . ASP A 1 122 ? -2.736 20.155 11.193 1.00 93.69 122 ASP A N 1
ATOM 951 C CA . ASP A 1 122 ? -2.119 20.630 9.942 1.00 93.69 122 ASP A CA 1
ATOM 952 C C . ASP A 1 122 ? -0.573 20.565 9.938 1.00 93.69 122 ASP A C 1
ATOM 954 O O . ASP A 1 122 ? 0.136 21.492 9.526 1.00 93.69 122 ASP A O 1
ATOM 958 N N . ALA A 1 123 ? 0.011 19.463 10.424 1.00 95.62 123 ALA A N 1
ATOM 959 C CA . ALA A 1 123 ? 1.463 19.368 10.514 1.00 95.62 123 ALA A CA 1
ATOM 960 C C . ALA A 1 123 ? 2.128 19.504 9.132 1.00 95.62 123 ALA A C 1
ATOM 962 O O . ALA A 1 123 ? 1.692 18.971 8.105 1.00 95.62 123 ALA A O 1
ATOM 963 N N . ARG A 1 124 ? 3.271 20.203 9.110 1.00 96.00 124 ARG A N 1
ATOM 964 C CA . ARG A 1 124 ? 4.062 20.406 7.888 1.00 96.00 124 ARG A CA 1
ATOM 965 C C . ARG A 1 124 ? 4.382 19.060 7.232 1.00 96.00 124 ARG A C 1
ATOM 967 O O . ARG A 1 124 ? 4.947 18.189 7.890 1.00 96.00 124 ARG A O 1
ATOM 974 N N . ARG A 1 125 ? 4.177 18.951 5.912 1.00 94.94 125 ARG A N 1
ATOM 975 C CA . ARG A 1 125 ? 4.468 17.774 5.053 1.00 94.94 125 ARG A CA 1
ATOM 976 C C . ARG A 1 125 ? 5.749 17.006 5.430 1.00 94.94 125 ARG A C 1
ATOM 978 O O . ARG A 1 125 ? 5.748 15.781 5.476 1.00 94.94 125 ARG A O 1
ATOM 985 N N . LYS A 1 126 ? 6.843 17.716 5.749 1.00 94.38 126 LYS A N 1
ATOM 986 C CA . LYS A 1 126 ? 8.122 17.111 6.174 1.00 94.38 126 LYS A CA 1
ATOM 987 C C . LYS A 1 126 ? 8.008 16.291 7.471 1.00 94.38 126 LYS A C 1
ATOM 989 O O . LYS A 1 126 ? 8.647 15.253 7.563 1.00 94.38 126 LYS A O 1
ATOM 994 N N . VAL A 1 127 ? 7.222 16.736 8.452 1.00 95.88 127 VAL A N 1
ATOM 995 C CA . VAL A 1 127 ? 7.014 16.046 9.740 1.00 95.88 127 VAL A CA 1
ATOM 996 C C . VAL A 1 127 ? 6.253 14.737 9.522 1.00 95.88 127 VAL A C 1
ATOM 998 O O . VAL A 1 127 ? 6.738 13.684 9.931 1.00 95.88 127 VAL A O 1
ATOM 1001 N N . LEU A 1 128 ? 5.133 14.796 8.793 1.00 97.44 128 LEU A N 1
ATOM 1002 C CA . LEU A 1 128 ? 4.328 13.626 8.423 1.00 97.44 128 LEU A CA 1
ATOM 1003 C C . LEU A 1 128 ? 5.161 12.595 7.645 1.00 97.44 128 LEU A C 1
ATOM 1005 O O . LEU A 1 128 ? 5.221 11.423 8.018 1.00 97.44 128 LEU A O 1
ATOM 1009 N N . LEU A 1 129 ? 5.900 13.046 6.624 1.00 97.00 129 LEU A N 1
ATOM 1010 C CA . LEU A 1 129 ? 6.799 12.184 5.856 1.00 97.00 129 LEU A CA 1
ATOM 1011 C C . LEU A 1 129 ? 7.882 11.558 6.751 1.00 97.00 129 LEU A C 1
ATOM 1013 O O . LEU A 1 129 ? 8.121 10.359 6.674 1.00 97.00 129 LEU A O 1
ATOM 1017 N N . HIS A 1 130 ? 8.515 12.331 7.640 1.00 95.81 130 HIS A N 1
ATOM 1018 C CA . HIS A 1 130 ? 9.532 11.815 8.564 1.00 95.81 130 HIS A CA 1
ATOM 1019 C C . HIS A 1 130 ? 8.985 10.734 9.518 1.00 95.81 130 HIS A C 1
ATOM 1021 O O . HIS A 1 130 ? 9.694 9.766 9.804 1.00 95.81 130 HIS A O 1
ATOM 1027 N N . LEU A 1 131 ? 7.743 10.870 9.996 1.00 96.88 131 LEU A N 1
ATOM 1028 C CA . LEU A 1 131 ? 7.072 9.856 10.816 1.00 96.88 131 LEU A CA 1
ATOM 1029 C C . LEU A 1 131 ? 6.835 8.563 10.017 1.00 96.88 131 LEU A C 1
ATOM 1031 O O . LEU A 1 131 ? 7.264 7.485 10.439 1.00 96.88 131 LEU A O 1
ATOM 1035 N N . VAL A 1 132 ? 6.227 8.681 8.833 1.00 97.06 132 VAL A N 1
ATOM 1036 C CA . VAL A 1 132 ? 5.920 7.550 7.943 1.00 97.06 132 VAL A CA 1
ATOM 1037 C C . VAL A 1 132 ? 7.190 6.806 7.512 1.00 97.06 132 VAL A C 1
ATOM 1039 O O . VAL A 1 132 ? 7.250 5.580 7.633 1.00 97.06 132 VAL A O 1
ATOM 1042 N N . LEU A 1 133 ? 8.231 7.525 7.075 1.00 95.44 133 LEU A N 1
ATOM 1043 C CA . LEU A 1 133 ? 9.516 6.940 6.672 1.00 95.44 133 LEU A CA 1
ATOM 1044 C C . LEU A 1 133 ? 10.207 6.205 7.825 1.00 95.44 133 LEU A C 1
ATOM 1046 O O . LEU A 1 133 ? 10.776 5.132 7.619 1.00 95.44 133 LEU A O 1
ATOM 1050 N N . TRP A 1 134 ? 10.160 6.762 9.040 1.00 94.31 134 TRP A N 1
ATOM 1051 C CA . TRP A 1 134 ? 10.774 6.133 10.206 1.00 94.31 134 TRP A CA 1
ATOM 1052 C C . TRP A 1 134 ? 10.061 4.837 10.600 1.00 94.31 134 TRP A C 1
ATOM 1054 O O . TRP A 1 134 ? 10.732 3.833 10.857 1.00 94.31 134 TRP A O 1
ATOM 1064 N N . ASN A 1 135 ? 8.722 4.815 10.587 1.00 94.12 135 ASN A N 1
ATOM 1065 C CA . ASN A 1 135 ? 7.959 3.585 10.813 1.00 94.12 135 ASN A CA 1
ATOM 1066 C C . ASN A 1 135 ? 8.324 2.516 9.764 1.00 94.12 135 ASN A C 1
ATOM 1068 O O . ASN A 1 135 ? 8.696 1.393 10.104 1.00 94.12 135 ASN A O 1
ATOM 1072 N N . ASN A 1 136 ? 8.355 2.908 8.488 1.00 93.56 136 ASN A N 1
ATOM 1073 C CA . ASN A 1 136 ? 8.550 2.013 7.344 1.00 93.56 136 ASN A CA 1
ATOM 1074 C C . ASN A 1 136 ? 10.013 1.647 7.031 1.00 93.56 136 ASN A C 1
ATOM 1076 O O . ASN A 1 136 ? 10.276 0.953 6.045 1.00 93.56 136 ASN A O 1
ATOM 1080 N N . ARG A 1 137 ? 10.987 2.056 7.857 1.00 91.31 137 ARG A N 1
ATOM 1081 C CA . ARG A 1 137 ? 12.429 1.922 7.562 1.00 91.31 137 ARG A CA 1
ATOM 1082 C C . ARG A 1 137 ? 12.889 0.513 7.168 1.00 91.31 137 ARG A C 1
ATOM 1084 O O . ARG A 1 137 ? 13.685 0.350 6.245 1.00 91.31 137 ARG A O 1
ATOM 1091 N N . LYS A 1 138 ? 12.330 -0.527 7.802 1.00 89.12 138 LYS A N 1
ATOM 1092 C CA . LYS A 1 138 ? 12.640 -1.937 7.488 1.00 89.12 138 LYS A CA 1
ATOM 1093 C C . LYS A 1 138 ? 12.180 -2.323 6.078 1.00 89.12 138 LYS A C 1
ATOM 1095 O O . LYS A 1 138 ? 12.930 -2.970 5.348 1.00 89.12 138 LYS A O 1
ATOM 1100 N N . ARG A 1 139 ? 10.971 -1.910 5.682 1.00 90.56 139 ARG A N 1
ATOM 1101 C CA . ARG A 1 139 ? 10.430 -2.093 4.328 1.00 90.56 139 ARG A CA 1
ATOM 1102 C C . ARG A 1 139 ? 11.179 -1.272 3.288 1.00 90.56 139 ARG A C 1
ATOM 1104 O O . ARG A 1 139 ? 11.507 -1.822 2.242 1.00 90.56 139 ARG A O 1
ATOM 1111 N N . ILE A 1 140 ? 11.480 -0.006 3.578 1.00 91.19 140 ILE A N 1
ATOM 1112 C CA . ILE A 1 140 ? 12.208 0.886 2.663 1.00 91.19 140 ILE A CA 1
ATOM 1113 C C . ILE A 1 140 ? 13.585 0.303 2.326 1.00 91.19 140 ILE A C 1
ATOM 1115 O O . ILE A 1 140 ? 13.898 0.177 1.148 1.00 91.19 140 ILE A O 1
ATOM 1119 N N . ARG A 1 141 ? 14.355 -0.177 3.315 1.00 87.94 141 ARG A N 1
ATOM 1120 C CA . ARG A 1 141 ? 15.651 -0.846 3.074 1.00 87.94 141 ARG A CA 1
ATOM 1121 C C . ARG A 1 141 ? 15.541 -2.042 2.116 1.00 87.94 141 ARG A C 1
ATOM 1123 O O . ARG A 1 141 ? 16.403 -2.250 1.270 1.00 87.94 141 ARG A O 1
ATOM 1130 N N . LEU A 1 142 ? 14.473 -2.835 2.228 1.00 88.38 142 LEU A N 1
ATOM 1131 C CA . LEU A 1 142 ? 14.244 -3.973 1.332 1.00 88.38 142 LEU A CA 1
ATOM 1132 C C . LEU A 1 142 ? 13.822 -3.527 -0.075 1.00 88.38 142 LEU A C 1
ATOM 1134 O O . LEU A 1 142 ? 14.303 -4.102 -1.045 1.00 88.38 142 LEU A O 1
ATOM 1138 N N . LEU A 1 143 ? 12.987 -2.488 -0.194 1.00 89.75 143 LEU A N 1
ATOM 1139 C CA . LEU A 1 143 ? 12.636 -1.880 -1.483 1.00 89.75 143 LEU A CA 1
ATOM 1140 C C . LEU A 1 143 ? 13.864 -1.290 -2.191 1.00 89.75 143 LEU A C 1
ATOM 1142 O O . LEU A 1 143 ? 14.011 -1.505 -3.387 1.00 89.75 143 LEU A O 1
ATOM 1146 N N . LEU A 1 144 ? 14.762 -0.619 -1.462 1.00 89.56 144 LEU A N 1
ATOM 1147 C CA . LEU A 1 144 ? 16.012 -0.070 -1.998 1.00 89.56 144 LEU A CA 1
ATOM 1148 C C . LEU A 1 144 ? 16.955 -1.164 -2.503 1.00 89.56 144 LEU A C 1
ATOM 1150 O O . LEU A 1 144 ? 17.428 -1.091 -3.632 1.00 89.56 144 LEU A O 1
ATOM 1154 N N . ARG A 1 145 ? 17.179 -2.215 -1.708 1.00 88.38 145 ARG A N 1
ATOM 1155 C CA . ARG A 1 145 ? 17.993 -3.367 -2.123 1.00 88.38 145 ARG A CA 1
ATOM 1156 C C . ARG A 1 145 ? 17.414 -4.076 -3.352 1.00 88.38 145 ARG A C 1
ATOM 1158 O O . ARG A 1 145 ? 18.162 -4.530 -4.215 1.00 88.38 145 ARG A O 1
ATOM 1165 N N . ASP A 1 146 ? 16.089 -4.198 -3.426 1.00 87.88 146 ASP A N 1
ATOM 1166 C CA . ASP A 1 146 ? 15.427 -4.764 -4.600 1.00 87.88 146 ASP A CA 1
ATOM 1167 C C . ASP A 1 146 ? 15.581 -3.834 -5.817 1.00 87.88 146 ASP A C 1
ATOM 1169 O O . ASP A 1 146 ? 15.952 -4.315 -6.881 1.00 87.88 146 ASP A O 1
ATOM 1173 N N . LEU A 1 147 ? 15.418 -2.516 -5.649 1.00 90.69 147 LEU A N 1
ATOM 1174 C CA . LEU A 1 147 ? 15.640 -1.524 -6.704 1.00 90.69 147 LEU A CA 1
ATOM 1175 C C . LEU A 1 147 ? 17.071 -1.589 -7.262 1.00 90.69 147 LEU A C 1
ATOM 1177 O O . LEU A 1 147 ? 17.233 -1.763 -8.463 1.00 90.69 147 LEU A O 1
ATOM 1181 N N . VAL A 1 148 ? 18.103 -1.543 -6.408 1.00 90.12 148 VAL A N 1
ATOM 1182 C CA . VAL A 1 148 ? 19.517 -1.671 -6.826 1.00 90.12 148 VAL A CA 1
ATOM 1183 C C . VAL A 1 148 ? 19.736 -2.948 -7.647 1.00 90.12 148 VAL A C 1
ATOM 1185 O O . VAL A 1 148 ? 20.363 -2.910 -8.709 1.00 90.12 148 VAL A O 1
ATOM 1188 N N . ARG A 1 149 ? 19.185 -4.084 -7.196 1.00 90.19 149 ARG A N 1
ATOM 1189 C CA . ARG A 1 149 ? 19.307 -5.372 -7.892 1.00 90.19 149 ARG A CA 1
ATOM 1190 C C . ARG A 1 149 ? 18.616 -5.377 -9.259 1.00 90.19 149 ARG A C 1
ATOM 1192 O O . ARG A 1 149 ? 19.214 -5.847 -10.226 1.00 90.19 149 ARG A O 1
ATOM 1199 N N . GLU A 1 150 ? 17.374 -4.903 -9.353 1.00 90.19 150 GLU A N 1
ATOM 1200 C CA . GLU A 1 150 ? 16.629 -4.926 -10.619 1.00 90.19 150 GLU A CA 1
ATOM 1201 C C . GLU A 1 150 ? 17.153 -3.884 -11.617 1.00 90.19 150 GLU A C 1
ATOM 1203 O O . GLU A 1 150 ? 17.340 -4.224 -12.784 1.00 90.19 150 GLU A O 1
ATOM 1208 N N . THR A 1 151 ? 17.536 -2.685 -11.162 1.00 90.25 151 THR A N 1
ATOM 1209 C CA . THR A 1 151 ? 18.244 -1.688 -11.986 1.00 90.25 151 THR A CA 1
ATOM 1210 C C . THR A 1 151 ? 19.546 -2.257 -12.554 1.00 90.25 151 THR A C 1
ATOM 1212 O O . THR A 1 151 ? 19.810 -2.107 -13.747 1.00 90.25 151 THR A O 1
ATOM 1215 N N . SER A 1 152 ? 20.333 -2.975 -11.742 1.00 89.56 152 SER A N 1
ATOM 1216 C CA . SER A 1 152 ? 21.584 -3.602 -12.197 1.00 89.56 152 SER A CA 1
ATOM 1217 C C . SER A 1 152 ? 21.339 -4.668 -13.270 1.00 89.56 152 SER A C 1
ATOM 1219 O O . SER A 1 152 ? 22.015 -4.673 -14.296 1.00 89.56 152 SER A O 1
ATOM 1221 N N . LYS A 1 153 ? 20.326 -5.531 -13.089 1.00 89.38 153 LYS A N 1
ATOM 1222 C CA . LYS A 1 153 ? 19.911 -6.506 -14.115 1.00 89.38 153 LYS A CA 1
ATOM 1223 C C . LYS A 1 153 ? 19.458 -5.820 -15.404 1.00 89.38 153 LYS A C 1
ATOM 1225 O O . LYS A 1 153 ? 19.821 -6.282 -16.482 1.00 89.38 153 LYS A O 1
ATOM 1230 N N . CYS A 1 154 ? 18.667 -4.750 -15.309 1.00 88.88 154 CYS A N 1
ATOM 1231 C CA . CYS A 1 154 ? 18.194 -4.014 -16.480 1.00 88.88 154 CYS A CA 1
ATOM 1232 C C . CYS A 1 154 ? 19.328 -3.309 -17.224 1.00 88.88 154 CYS A C 1
ATOM 1234 O O . CYS A 1 154 ? 19.323 -3.302 -18.450 1.00 88.88 154 CYS A O 1
ATOM 1236 N N . LEU A 1 155 ? 20.340 -2.802 -16.516 1.00 88.31 155 LEU A N 1
ATOM 1237 C CA . LEU A 1 155 ? 21.541 -2.251 -17.138 1.00 88.31 155 LEU A CA 1
ATOM 1238 C C . LEU A 1 155 ? 22.315 -3.330 -17.917 1.00 88.31 155 LEU A C 1
ATOM 1240 O O . LEU A 1 155 ? 22.648 -3.115 -19.081 1.00 88.31 155 LEU A O 1
ATOM 1244 N N . THR A 1 156 ? 22.532 -4.511 -17.322 1.00 85.50 156 THR A N 1
ATOM 1245 C CA . THR A 1 156 ? 23.179 -5.661 -17.991 1.00 85.50 156 THR A CA 1
ATOM 1246 C C . THR A 1 156 ? 22.397 -6.165 -19.211 1.00 85.50 156 THR A C 1
ATOM 1248 O O . THR A 1 156 ? 22.984 -6.742 -20.120 1.00 85.50 156 THR A O 1
ATOM 1251 N N . ARG A 1 157 ? 21.076 -5.964 -19.232 1.00 78.50 157 ARG A N 1
ATOM 1252 C CA . ARG A 1 157 ? 20.147 -6.449 -20.268 1.00 78.50 157 ARG A CA 1
ATOM 1253 C C . ARG A 1 157 ? 19.592 -5.343 -21.162 1.00 78.50 157 ARG A C 1
ATOM 1255 O O . ARG A 1 157 ? 18.598 -5.567 -21.850 1.00 78.50 157 ARG A O 1
ATOM 1262 N N . CYS A 1 158 ? 20.166 -4.144 -21.123 1.00 76.25 158 CYS A N 1
ATOM 1263 C CA . CYS A 1 158 ? 19.674 -3.022 -21.911 1.00 76.25 158 CYS A CA 1
ATOM 1264 C C . CYS A 1 158 ? 19.899 -3.333 -23.401 1.00 76.25 158 CYS A C 1
ATOM 1266 O O . CYS A 1 158 ? 21.029 -3.247 -23.878 1.0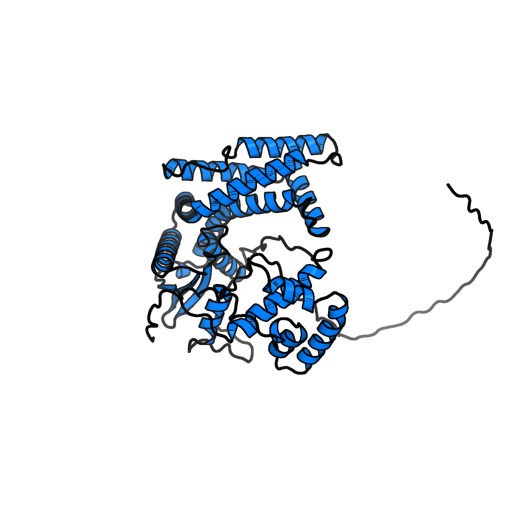0 76.25 158 CYS A O 1
ATOM 1268 N N . SER A 1 159 ? 18.830 -3.776 -24.075 1.00 65.56 159 SER A N 1
ATOM 1269 C CA . SER A 1 159 ? 18.935 -4.699 -25.215 1.00 65.56 159 SER A CA 1
ATOM 1270 C C . SER A 1 159 ? 19.701 -4.146 -26.414 1.00 65.56 159 SER A C 1
ATOM 1272 O O . SER A 1 159 ? 19.671 -2.944 -26.701 1.00 65.56 159 SER A O 1
ATOM 1274 N N . ASP A 1 160 ? 20.285 -5.070 -27.179 1.00 60.09 160 ASP A N 1
ATOM 1275 C CA . ASP A 1 160 ? 20.799 -4.800 -28.516 1.00 60.09 160 ASP A CA 1
ATOM 1276 C C . ASP A 1 160 ? 19.712 -4.329 -29.502 1.00 60.09 160 ASP A C 1
ATOM 1278 O O . ASP A 1 160 ? 20.029 -3.629 -30.463 1.00 60.09 160 ASP A O 1
ATOM 1282 N N . ASP A 1 161 ? 18.437 -4.612 -29.214 1.00 65.06 161 ASP A N 1
ATOM 1283 C CA . ASP A 1 161 ? 17.282 -4.226 -30.041 1.00 65.06 161 ASP A CA 1
ATOM 1284 C C . ASP A 1 161 ? 16.918 -2.730 -29.965 1.00 65.06 161 ASP A C 1
ATOM 1286 O O . ASP A 1 161 ? 16.143 -2.232 -30.784 1.00 65.06 161 ASP A O 1
ATOM 1290 N N . LEU A 1 162 ? 17.436 -1.994 -28.972 1.00 75.81 162 LEU A N 1
ATOM 1291 C CA . LEU A 1 162 ? 17.222 -0.549 -28.883 1.00 75.81 162 LEU A CA 1
ATOM 1292 C C . LEU A 1 162 ? 18.168 0.195 -29.831 1.00 75.81 162 LEU A C 1
ATOM 1294 O O . LEU A 1 162 ? 19.386 -0.019 -29.806 1.00 75.81 162 LEU A O 1
ATOM 1298 N N . GLU A 1 163 ? 17.604 1.153 -30.579 1.00 83.94 163 GLU A N 1
ATOM 1299 C CA . GLU A 1 163 ? 18.362 2.186 -31.296 1.00 83.94 163 GLU A CA 1
ATOM 1300 C C . GLU A 1 163 ? 19.415 2.806 -30.368 1.00 83.94 163 GLU A C 1
ATOM 1302 O O . GLU A 1 163 ? 19.110 3.146 -29.221 1.00 83.94 163 GLU A O 1
ATOM 1307 N N . ILE A 1 164 ? 20.640 2.985 -30.873 1.00 83.88 164 ILE A N 1
ATOM 1308 C CA . ILE A 1 164 ? 21.825 3.350 -30.077 1.00 83.88 164 ILE A CA 1
ATOM 1309 C C . ILE A 1 164 ? 21.545 4.552 -29.159 1.00 83.88 164 ILE A C 1
ATOM 1311 O O . ILE A 1 164 ? 21.717 4.444 -27.950 1.00 83.88 164 ILE A O 1
ATOM 1315 N N . ALA A 1 165 ? 20.988 5.644 -29.693 1.00 83.62 165 ALA A N 1
ATOM 1316 C CA . ALA A 1 165 ? 20.676 6.845 -28.913 1.00 83.62 165 ALA A CA 1
ATOM 1317 C C . ALA A 1 165 ? 19.641 6.613 -27.787 1.00 83.62 165 ALA A C 1
ATOM 1319 O O . ALA A 1 165 ? 19.749 7.197 -26.708 1.00 83.62 165 ALA A O 1
ATOM 1320 N N . LYS A 1 166 ? 18.642 5.739 -28.001 1.00 85.00 166 LYS A N 1
ATOM 1321 C CA . LYS A 1 166 ? 17.676 5.357 -26.952 1.00 85.00 166 LYS A CA 1
ATOM 1322 C C . LYS A 1 166 ? 18.348 4.498 -25.887 1.00 85.00 166 LYS A C 1
ATOM 1324 O O . LYS A 1 166 ? 18.104 4.705 -24.701 1.00 85.00 166 LYS A O 1
ATOM 1329 N N . ARG A 1 167 ? 19.216 3.569 -26.300 1.00 85.50 167 ARG A N 1
ATOM 1330 C CA . ARG A 1 167 ? 19.986 2.717 -25.390 1.00 85.50 167 ARG A CA 1
ATOM 1331 C C . ARG A 1 167 ? 20.918 3.538 -24.506 1.00 85.50 167 ARG A C 1
ATOM 1333 O O . ARG A 1 167 ? 20.855 3.384 -23.295 1.00 85.50 167 ARG A O 1
ATOM 1340 N N . GLU A 1 168 ? 21.708 4.438 -25.085 1.00 86.94 168 GLU A N 1
ATOM 1341 C CA . GLU A 1 168 ? 22.610 5.335 -24.351 1.00 86.94 168 GLU A CA 1
ATOM 1342 C C . GLU A 1 168 ? 21.841 6.206 -23.348 1.00 86.94 168 GLU A C 1
ATOM 1344 O O . GLU A 1 168 ? 22.247 6.329 -22.193 1.00 86.94 168 GLU A O 1
ATOM 1349 N N . SER A 1 169 ? 20.683 6.746 -23.748 1.00 87.25 169 SER A N 1
ATOM 1350 C CA . SER A 1 169 ? 19.820 7.540 -22.865 1.00 87.25 169 SER A CA 1
ATOM 1351 C C . SER A 1 169 ? 19.252 6.720 -21.696 1.00 87.25 169 SER A C 1
ATOM 1353 O O . SER A 1 169 ? 19.283 7.177 -20.551 1.00 87.25 169 SER A O 1
ATOM 1355 N N . VAL A 1 170 ? 18.791 5.488 -21.950 1.00 88.12 170 VAL A N 1
ATOM 1356 C CA . VAL A 1 170 ? 18.328 4.561 -20.903 1.00 88.12 170 VAL A CA 1
ATOM 1357 C C . VAL A 1 170 ? 19.484 4.145 -19.990 1.00 88.12 170 VAL A C 1
ATOM 1359 O O . VAL A 1 170 ? 19.354 4.251 -18.774 1.00 88.12 170 VAL A O 1
ATOM 1362 N N . GLN A 1 171 ? 20.629 3.733 -20.537 1.00 88.75 171 GLN A N 1
ATOM 1363 C CA . GLN A 1 171 ? 21.806 3.333 -19.758 1.00 88.75 171 GLN A CA 1
ATOM 1364 C C . GLN A 1 171 ? 22.318 4.475 -18.878 1.00 88.75 171 GLN A C 1
ATOM 1366 O O . GLN A 1 171 ? 22.576 4.243 -17.699 1.00 88.75 171 GLN A O 1
ATOM 1371 N N . GLY A 1 172 ? 22.397 5.704 -19.399 1.00 87.50 172 GLY A N 1
ATOM 1372 C CA . GLY A 1 172 ? 22.751 6.892 -18.619 1.00 87.50 172 GLY A CA 1
ATOM 1373 C C . GLY A 1 172 ? 21.815 7.103 -17.427 1.00 87.50 172 GLY A C 1
ATOM 1374 O O . GLY A 1 172 ? 22.280 7.236 -16.297 1.00 87.50 172 GLY A O 1
ATOM 1375 N N . LEU A 1 173 ? 20.499 7.017 -17.649 1.00 87.00 173 LEU A N 1
ATOM 1376 C CA . LEU A 1 173 ? 19.495 7.140 -16.588 1.00 87.00 173 LEU A CA 1
ATOM 1377 C C . LEU A 1 173 ? 19.600 6.019 -15.530 1.00 87.00 173 LEU A C 1
ATOM 1379 O O . LEU A 1 173 ? 19.456 6.285 -14.335 1.00 87.00 173 LEU A O 1
ATOM 1383 N N . LEU A 1 174 ? 19.877 4.775 -15.941 1.00 89.00 174 LEU A N 1
ATOM 1384 C CA . LEU A 1 174 ? 20.104 3.658 -15.013 1.00 89.00 174 LEU A CA 1
ATOM 1385 C C . LEU A 1 174 ? 21.415 3.826 -14.224 1.00 89.00 174 LEU A C 1
ATOM 1387 O O . LEU A 1 174 ? 21.437 3.554 -13.024 1.00 89.00 174 LEU A O 1
ATOM 1391 N N . HIS A 1 175 ? 22.489 4.302 -14.862 1.00 88.56 175 HIS A N 1
ATOM 1392 C CA . HIS A 1 175 ? 23.764 4.599 -14.205 1.00 88.56 175 HIS A CA 1
ATOM 1393 C C . HIS A 1 175 ? 23.632 5.721 -13.172 1.00 88.56 175 HIS A C 1
ATOM 1395 O O . HIS A 1 175 ? 24.112 5.564 -12.049 1.00 88.56 175 HIS A O 1
ATOM 1401 N N . ASP A 1 176 ? 22.946 6.816 -13.509 1.00 85.62 176 ASP A N 1
ATOM 1402 C CA . ASP A 1 176 ? 22.656 7.894 -12.561 1.00 85.62 176 ASP A CA 1
ATOM 1403 C C . ASP A 1 176 ? 21.817 7.384 -11.384 1.00 85.62 176 ASP A C 1
ATOM 1405 O O . ASP A 1 176 ? 22.126 7.689 -10.232 1.00 85.62 176 ASP A O 1
ATOM 1409 N N . MET A 1 177 ? 20.800 6.554 -11.642 1.00 85.69 177 MET A N 1
ATOM 1410 C CA . MET A 1 177 ? 20.008 5.928 -10.582 1.00 85.69 177 MET A CA 1
ATOM 1411 C C . MET A 1 177 ? 20.865 5.049 -9.660 1.00 85.69 177 MET A C 1
ATOM 1413 O O . MET A 1 177 ? 20.749 5.191 -8.446 1.00 85.69 177 MET A O 1
ATOM 1417 N N . ILE A 1 178 ? 21.753 4.198 -10.192 1.00 84.81 178 ILE A N 1
ATOM 1418 C CA . ILE A 1 178 ? 22.691 3.409 -9.369 1.00 84.81 178 ILE A CA 1
ATOM 1419 C C . ILE A 1 178 ? 23.587 4.337 -8.539 1.00 84.81 178 ILE A C 1
ATOM 1421 O O . ILE A 1 178 ? 23.697 4.144 -7.335 1.00 84.81 178 ILE A O 1
ATOM 1425 N N . ARG A 1 179 ? 24.163 5.383 -9.146 1.00 83.56 179 ARG A N 1
ATOM 1426 C CA . ARG A 1 179 ? 25.076 6.333 -8.481 1.00 83.56 179 ARG A CA 1
ATOM 1427 C C . ARG A 1 179 ? 24.413 7.163 -7.370 1.00 83.56 179 ARG A C 1
ATOM 1429 O O . ARG A 1 179 ? 25.112 7.734 -6.538 1.00 83.56 179 ARG A O 1
ATOM 1436 N N . MET A 1 180 ? 23.085 7.278 -7.381 1.00 79.69 180 MET A N 1
ATOM 1437 C CA . MET A 1 180 ? 22.296 7.980 -6.358 1.00 79.69 180 MET A CA 1
ATOM 1438 C C . MET A 1 180 ? 21.731 7.052 -5.273 1.00 79.69 180 MET A C 1
ATOM 1440 O O . MET A 1 180 ? 21.231 7.542 -4.257 1.00 79.69 180 MET A O 1
ATOM 1444 N N . LEU A 1 181 ? 21.770 5.734 -5.478 1.00 78.62 181 LEU A N 1
ATOM 1445 C CA . LEU A 1 181 ? 21.378 4.744 -4.479 1.00 78.62 181 LEU A CA 1
ATOM 1446 C C . LEU A 1 181 ? 22.588 4.394 -3.590 1.00 78.62 181 LEU A C 1
ATOM 1448 O O . LEU A 1 181 ? 23.725 4.510 -4.039 1.00 78.62 181 LEU A O 1
ATOM 1452 N N . PRO A 1 182 ? 22.380 3.966 -2.330 1.00 72.50 182 PRO A N 1
ATOM 1453 C CA . PRO A 1 182 ? 23.475 3.447 -1.514 1.00 72.50 182 PRO A CA 1
ATOM 1454 C C . PRO A 1 182 ? 24.031 2.152 -2.121 1.00 72.50 182 PRO A C 1
ATOM 1456 O O . PRO A 1 182 ? 23.241 1.329 -2.590 1.00 72.50 182 PRO A O 1
ATOM 1459 N N . ASP A 1 183 ? 25.349 1.944 -2.049 1.00 66.25 183 ASP A N 1
ATOM 1460 C CA . ASP A 1 183 ? 26.066 0.844 -2.725 1.00 66.25 183 ASP A CA 1
ATOM 1461 C C . ASP A 1 183 ? 25.493 -0.561 -2.440 1.00 66.25 183 ASP A C 1
ATOM 1463 O O . ASP A 1 183 ? 25.508 -1.438 -3.304 1.00 66.25 183 ASP A O 1
ATOM 1467 N N . ASP A 1 184 ? 24.950 -0.786 -1.241 1.00 64.19 184 ASP A N 1
ATOM 1468 C CA . ASP A 1 184 ? 24.329 -2.044 -0.803 1.00 64.19 184 ASP A CA 1
ATOM 1469 C C . ASP A 1 184 ? 22.795 -1.946 -0.615 1.00 64.19 184 ASP A C 1
ATOM 1471 O O . ASP A 1 184 ? 22.145 -2.863 -0.096 1.00 64.19 184 ASP A O 1
ATOM 1475 N N . GLY A 1 185 ? 22.198 -0.823 -1.023 1.00 61.12 185 GLY A N 1
ATOM 1476 C CA . GLY A 1 185 ? 20.796 -0.483 -0.784 1.00 61.12 185 GLY A CA 1
ATOM 1477 C C . GLY A 1 185 ? 20.471 -0.096 0.666 1.00 61.12 185 GLY A C 1
ATOM 1478 O O . GLY A 1 185 ? 19.289 -0.041 1.020 1.00 61.12 185 GLY A O 1
ATOM 1479 N N . GLN A 1 186 ? 21.470 0.163 1.519 1.00 67.69 186 GLN A N 1
ATOM 1480 C CA . GLN A 1 186 ? 21.278 0.574 2.909 1.00 67.69 186 GLN A CA 1
ATOM 1481 C C . GLN A 1 186 ? 21.650 2.042 3.131 1.00 67.69 186 GLN A C 1
ATOM 1483 O O . GLN A 1 186 ? 22.778 2.477 2.936 1.00 67.69 186 GLN A O 1
ATOM 1488 N N . ILE A 1 187 ? 20.685 2.811 3.625 1.00 71.12 187 ILE A N 1
ATOM 1489 C CA . ILE A 1 187 ? 20.953 4.088 4.290 1.00 71.12 187 ILE A CA 1
ATOM 1490 C C . ILE A 1 187 ? 21.227 3.744 5.761 1.00 71.12 187 ILE A C 1
ATOM 1492 O O . ILE A 1 187 ? 20.459 2.958 6.328 1.00 71.12 187 ILE A O 1
ATOM 1496 N N . SER A 1 188 ? 22.289 4.291 6.373 1.00 71.25 188 SER A N 1
ATOM 1497 C CA . SER A 1 188 ? 22.569 4.048 7.801 1.00 71.25 188 SER A CA 1
ATOM 1498 C C . SER A 1 188 ? 21.349 4.409 8.653 1.00 71.25 188 SER A C 1
ATOM 1500 O O . SER A 1 188 ? 20.646 5.380 8.377 1.00 71.25 188 SER A O 1
ATOM 1502 N N . ILE A 1 189 ? 21.081 3.578 9.660 1.00 70.38 189 ILE A N 1
ATOM 1503 C CA . ILE A 1 189 ? 19.952 3.706 10.593 1.00 70.38 189 ILE A CA 1
ATOM 1504 C C . ILE A 1 189 ? 20.443 4.244 11.954 1.00 70.38 189 ILE A C 1
ATOM 1506 O O . ILE A 1 189 ? 19.625 4.547 12.822 1.00 70.38 189 ILE A O 1
ATOM 1510 N N . ASP A 1 190 ? 21.763 4.370 12.134 1.00 73.56 190 ASP A N 1
ATOM 1511 C CA . ASP A 1 190 ? 22.404 4.671 13.419 1.00 73.56 190 ASP A CA 1
ATOM 1512 C C . ASP A 1 190 ? 22.101 6.099 13.891 1.00 73.56 190 ASP A C 1
ATOM 1514 O O . ASP A 1 190 ? 21.870 6.312 15.081 1.00 73.56 190 ASP A O 1
ATOM 1518 N N . ASP A 1 191 ? 21.995 7.051 12.954 1.00 83.06 191 ASP A N 1
ATOM 1519 C CA . ASP A 1 191 ? 21.336 8.336 13.190 1.00 83.06 191 ASP A CA 1
ATOM 1520 C C . ASP A 1 191 ? 20.006 8.455 12.427 1.00 83.06 191 ASP A C 1
ATOM 1522 O O . ASP A 1 191 ? 19.883 8.186 11.228 1.00 83.06 191 ASP A O 1
ATOM 1526 N N . ARG A 1 192 ? 18.982 8.925 13.146 1.00 86.50 192 ARG A N 1
ATOM 1527 C CA . ARG A 1 192 ? 17.628 9.119 12.618 1.00 86.50 192 ARG A CA 1
ATOM 1528 C C . ARG A 1 192 ? 17.544 10.302 11.653 1.00 86.50 192 ARG A C 1
ATOM 1530 O O . ARG A 1 192 ? 1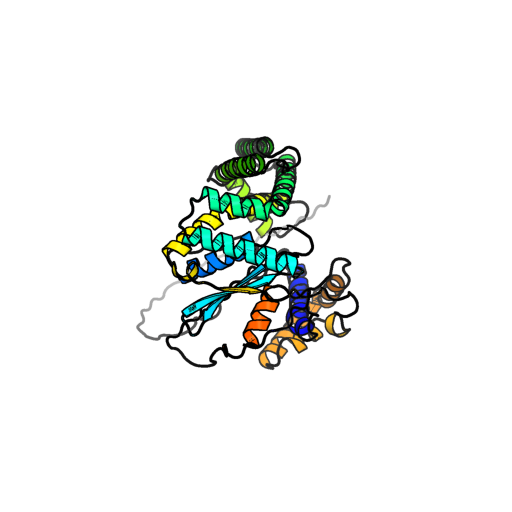6.703 10.277 10.753 1.00 86.50 192 ARG A O 1
ATOM 1537 N N . THR A 1 193 ? 18.344 11.345 11.845 1.00 86.62 193 THR A N 1
ATOM 1538 C CA . THR A 1 193 ? 18.299 12.561 11.021 1.00 86.62 193 THR A CA 1
ATOM 1539 C C . THR A 1 193 ? 18.909 12.295 9.652 1.00 86.62 193 THR A C 1
ATOM 1541 O O . THR A 1 193 ? 18.263 12.578 8.639 1.00 86.62 193 THR A O 1
ATOM 1544 N N . ASP A 1 194 ? 20.082 11.669 9.622 1.00 84.44 194 ASP A N 1
ATOM 1545 C CA . ASP A 1 194 ? 20.786 11.261 8.409 1.00 84.44 194 ASP A CA 1
ATOM 1546 C C . ASP A 1 194 ? 19.987 10.218 7.625 1.00 84.44 194 ASP A C 1
ATOM 1548 O O . ASP A 1 194 ? 19.787 10.393 6.419 1.00 84.44 194 ASP A O 1
ATOM 1552 N N . TYR A 1 195 ? 19.404 9.214 8.300 1.00 88.38 195 TYR A N 1
ATOM 1553 C CA . TYR A 1 195 ? 18.503 8.247 7.662 1.00 88.38 195 TYR A CA 1
ATOM 1554 C C . TYR A 1 195 ? 17.361 8.935 6.894 1.00 88.38 195 TYR A C 1
ATOM 1556 O O . TYR A 1 195 ? 17.098 8.644 5.721 1.00 88.38 195 TYR A O 1
ATOM 1564 N N . LEU A 1 196 ? 16.669 9.872 7.553 1.00 90.62 196 LEU A N 1
ATOM 1565 C CA . LEU A 1 196 ? 15.523 10.576 6.976 1.00 90.62 196 LEU A CA 1
ATOM 1566 C C . LEU A 1 196 ? 15.951 11.564 5.880 1.00 90.62 196 LEU A C 1
ATOM 1568 O O . LEU A 1 196 ? 15.267 11.674 4.862 1.00 90.62 196 LEU A O 1
ATOM 1572 N N . SER A 1 197 ? 17.094 12.232 6.046 1.00 88.25 197 SER A N 1
ATOM 1573 C CA . SER A 1 197 ? 17.686 13.120 5.039 1.00 88.25 197 SER A CA 1
ATOM 1574 C C . SER A 1 197 ? 18.069 12.358 3.764 1.00 88.25 197 SER A C 1
ATOM 1576 O O . SER A 1 197 ? 17.704 12.769 2.656 1.00 88.25 197 SER A O 1
ATOM 1578 N N . GLY A 1 198 ? 18.713 11.196 3.918 1.00 87.75 198 GLY A N 1
ATOM 1579 C CA . GLY A 1 198 ? 19.034 10.275 2.830 1.00 87.75 198 GLY A CA 1
ATOM 1580 C C . GLY A 1 198 ? 17.778 9.794 2.104 1.00 87.75 198 GLY A C 1
ATOM 1581 O O . GLY A 1 198 ? 17.696 9.910 0.882 1.00 87.75 198 GLY A O 1
ATOM 1582 N N . CYS A 1 199 ? 16.750 9.361 2.845 1.00 90.50 199 CYS A N 1
ATOM 1583 C CA . CYS A 1 199 ? 15.473 8.942 2.259 1.00 90.50 199 CYS A CA 1
ATOM 1584 C C . CYS A 1 199 ? 14.811 10.056 1.436 1.00 90.50 199 CYS A C 1
ATOM 1586 O O . CYS A 1 199 ? 14.397 9.823 0.303 1.00 90.50 199 CYS A O 1
ATOM 1588 N N . VAL A 1 200 ? 14.728 11.279 1.971 1.00 90.62 200 VAL A N 1
ATOM 1589 C CA . VAL A 1 200 ? 14.121 12.421 1.265 1.00 90.62 200 VAL A CA 1
ATOM 1590 C C . VAL A 1 200 ? 14.921 12.801 0.014 1.00 90.62 200 VAL A C 1
ATOM 1592 O O . VAL A 1 200 ? 14.330 13.172 -1.000 1.00 90.62 200 VAL A O 1
ATOM 1595 N N . THR A 1 201 ? 16.250 12.702 0.061 1.00 88.25 201 THR A N 1
ATOM 1596 C CA . THR A 1 201 ? 17.129 12.995 -1.082 1.00 88.25 201 THR A CA 1
ATOM 1597 C C . THR A 1 201 ? 16.968 11.950 -2.187 1.00 88.25 201 THR A C 1
ATOM 1599 O O . THR A 1 201 ? 16.732 12.309 -3.340 1.00 88.25 201 THR A O 1
ATOM 1602 N N . MET A 1 202 ? 16.988 10.668 -1.822 1.00 89.38 202 MET A N 1
ATOM 1603 C CA . MET A 1 202 ? 16.764 9.540 -2.728 1.00 89.38 202 MET A CA 1
ATOM 1604 C C . MET A 1 202 ? 15.362 9.582 -3.360 1.00 89.38 202 MET A C 1
ATOM 1606 O O . MET A 1 202 ? 15.238 9.456 -4.575 1.00 89.38 202 MET A O 1
ATOM 1610 N N . MET A 1 203 ? 14.306 9.878 -2.593 1.00 91.00 203 MET A N 1
ATOM 1611 C CA . MET A 1 203 ? 12.954 10.019 -3.153 1.00 91.00 203 MET A CA 1
ATOM 1612 C C . MET A 1 203 ? 12.846 11.180 -4.147 1.00 91.00 203 MET A C 1
ATOM 1614 O O . MET A 1 203 ? 12.230 11.031 -5.197 1.00 91.00 203 MET A O 1
ATOM 1618 N N . LYS A 1 204 ? 13.496 12.323 -3.882 1.00 88.25 204 LYS A N 1
ATOM 1619 C CA . LYS A 1 204 ? 13.565 13.432 -4.854 1.00 88.25 204 LYS A CA 1
ATOM 1620 C C . LYS A 1 204 ? 14.297 13.042 -6.140 1.00 88.25 204 LYS A C 1
ATOM 1622 O O . LYS A 1 204 ? 13.929 13.534 -7.203 1.00 88.25 204 LYS A O 1
ATOM 1627 N N . ALA A 1 205 ? 15.324 12.197 -6.055 1.00 85.31 205 ALA A N 1
ATOM 1628 C CA . ALA A 1 205 ? 16.018 11.670 -7.226 1.00 85.31 205 ALA A CA 1
ATOM 1629 C C . ALA A 1 205 ? 15.120 10.719 -8.036 1.00 85.31 205 ALA A C 1
ATOM 1631 O O . ALA A 1 205 ? 14.980 10.896 -9.243 1.00 85.31 205 ALA A O 1
ATOM 1632 N N . LEU A 1 206 ? 14.435 9.783 -7.373 1.00 88.19 206 LEU A N 1
ATOM 1633 C CA . LEU A 1 206 ? 13.485 8.876 -8.026 1.00 88.19 206 LEU A CA 1
ATOM 1634 C C . LEU A 1 206 ? 12.279 9.615 -8.634 1.00 88.19 206 LEU A C 1
ATOM 1636 O O . LEU A 1 206 ? 11.835 9.263 -9.721 1.00 88.19 206 LEU A O 1
ATOM 1640 N N . GLY A 1 207 ? 11.802 10.694 -8.008 1.00 86.19 207 GLY A N 1
ATOM 1641 C CA . GLY A 1 207 ? 10.756 11.544 -8.586 1.00 86.19 207 GLY A CA 1
ATOM 1642 C C . GLY A 1 207 ? 11.195 12.253 -9.875 1.00 86.19 207 GLY A C 1
ATOM 1643 O O . GLY A 1 207 ? 10.383 12.442 -10.774 1.00 86.19 207 GLY A O 1
ATOM 1644 N N . LYS A 1 208 ? 12.486 12.593 -10.019 1.00 82.44 208 LYS A N 1
ATOM 1645 C CA . LYS A 1 208 ? 13.049 13.094 -11.291 1.00 82.44 208 LYS A CA 1
ATOM 1646 C C . LYS A 1 208 ? 13.205 11.999 -12.348 1.00 82.44 208 LYS A C 1
ATOM 1648 O O . LYS A 1 208 ? 13.172 12.308 -13.531 1.00 82.44 208 LYS A O 1
ATOM 1653 N N . PHE A 1 209 ? 13.380 10.744 -11.934 1.00 79.50 209 PHE A N 1
ATOM 1654 C CA . PHE A 1 209 ? 13.358 9.590 -12.835 1.00 79.50 209 PHE A CA 1
ATOM 1655 C C . PHE A 1 209 ? 11.935 9.309 -13.356 1.00 79.50 209 PHE A C 1
ATOM 1657 O O . PHE A 1 209 ? 11.774 8.991 -14.531 1.00 79.50 209 PHE A O 1
ATOM 1664 N N . GLU A 1 210 ? 10.900 9.441 -12.516 1.00 75.12 210 GLU A N 1
ATOM 1665 C CA . GLU A 1 210 ? 9.496 9.233 -12.924 1.00 75.12 210 GLU A CA 1
ATOM 1666 C C . GLU A 1 210 ? 8.937 10.393 -13.772 1.00 75.12 210 GLU A C 1
ATOM 1668 O O . GLU A 1 210 ? 8.029 10.187 -14.575 1.00 75.12 210 GLU A O 1
ATOM 1673 N N . GLN A 1 211 ? 9.506 11.601 -13.666 1.00 76.75 211 GLN A N 1
ATOM 1674 C CA . GLN A 1 211 ? 9.230 12.686 -14.615 1.00 76.75 211 GLN A CA 1
ATOM 1675 C C . GLN A 1 211 ? 9.517 12.229 -16.056 1.00 76.75 211 GLN A C 1
ATOM 1677 O O . GLN A 1 211 ? 10.511 11.547 -16.315 1.00 76.75 211 GLN A O 1
ATOM 1682 N N . GLN A 1 212 ? 8.629 12.620 -16.980 1.00 67.56 212 GLN A N 1
ATOM 1683 C CA . GLN A 1 212 ? 8.529 12.150 -18.372 1.00 67.56 212 GLN A CA 1
ATOM 1684 C C . GLN A 1 212 ? 9.751 12.524 -19.231 1.00 67.56 212 GLN A C 1
ATOM 1686 O O . GLN A 1 212 ? 9.708 13.380 -20.111 1.00 67.56 212 GLN A O 1
ATOM 1691 N N . SER A 1 213 ? 10.879 11.874 -18.960 1.00 80.44 213 SER A N 1
ATOM 1692 C CA . SER A 1 213 ? 12.029 11.833 -19.852 1.00 80.44 213 SER A CA 1
ATOM 1693 C C . SER A 1 213 ? 11.816 10.744 -20.912 1.00 80.44 213 SER A C 1
ATOM 1695 O O . SER A 1 213 ? 11.258 9.691 -20.587 1.00 80.44 213 SER A O 1
ATOM 1697 N N . PRO A 1 214 ? 12.324 10.912 -22.148 1.00 83.25 214 PRO A N 1
ATOM 1698 C CA . PRO A 1 214 ? 12.201 9.893 -23.197 1.00 83.25 214 PRO A CA 1
ATOM 1699 C C . PRO A 1 214 ? 12.733 8.509 -22.781 1.00 83.25 214 PRO A C 1
ATOM 1701 O O . PRO A 1 214 ? 12.200 7.477 -23.192 1.00 83.25 214 PRO A O 1
ATOM 1704 N N . ALA A 1 215 ? 13.755 8.467 -21.918 1.00 83.88 215 ALA A N 1
ATOM 1705 C CA . ALA A 1 215 ? 14.267 7.233 -21.328 1.00 83.88 215 ALA A CA 1
ATOM 1706 C C . ALA A 1 215 ? 13.268 6.585 -20.349 1.00 83.88 215 ALA A C 1
ATOM 1708 O O . ALA A 1 215 ? 13.035 5.381 -20.433 1.00 83.88 215 ALA A O 1
ATOM 1709 N N . SER A 1 216 ? 12.637 7.362 -19.462 1.00 83.69 216 SER A N 1
ATOM 1710 C CA . SER A 1 216 ? 11.625 6.864 -18.514 1.00 83.69 216 SER A CA 1
ATOM 1711 C C . SER A 1 216 ? 10.353 6.373 -19.220 1.00 83.6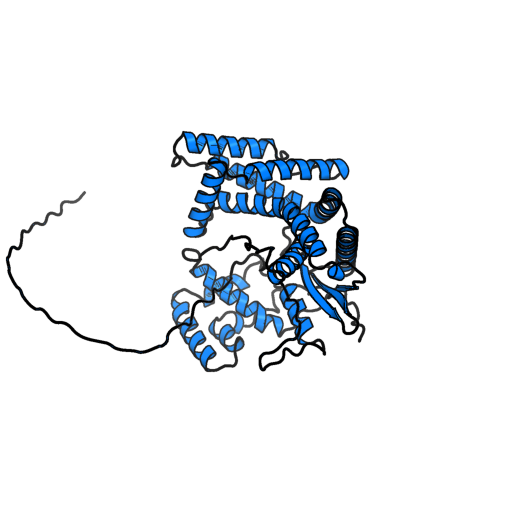9 216 SER A C 1
ATOM 1713 O O . SER A 1 216 ? 9.807 5.319 -18.880 1.00 83.69 216 SER A O 1
ATOM 1715 N N . GLU A 1 217 ? 9.933 7.060 -20.286 1.00 85.75 217 GLU A N 1
ATOM 1716 C CA . GLU A 1 217 ? 8.853 6.605 -21.170 1.00 85.75 217 GLU A CA 1
ATOM 1717 C C . GLU A 1 217 ? 9.208 5.290 -21.876 1.00 85.75 217 GLU A C 1
ATOM 1719 O O . GLU A 1 217 ? 8.402 4.358 -21.884 1.00 85.75 217 GLU A O 1
ATOM 1724 N N . THR A 1 218 ? 10.435 5.170 -22.398 1.00 87.25 218 THR A N 1
ATOM 1725 C CA . THR A 1 218 ? 10.936 3.938 -23.036 1.00 87.25 218 THR A CA 1
ATOM 1726 C C . THR A 1 218 ? 10.956 2.767 -22.046 1.00 87.25 218 THR A C 1
ATOM 1728 O O . THR A 1 218 ? 10.455 1.686 -22.356 1.00 87.25 218 THR A O 1
ATOM 1731 N N . ILE A 1 219 ? 11.452 2.985 -20.823 1.00 86.88 219 ILE A N 1
ATOM 1732 C CA . ILE A 1 219 ? 11.429 1.999 -19.728 1.00 86.88 219 ILE A CA 1
ATOM 1733 C C . ILE A 1 219 ? 9.989 1.584 -19.394 1.00 86.88 219 ILE A C 1
ATOM 1735 O O . ILE A 1 219 ? 9.693 0.394 -19.269 1.00 86.88 219 ILE A O 1
ATOM 1739 N N . THR A 1 220 ? 9.075 2.551 -19.295 1.00 85.81 220 THR A N 1
ATOM 1740 C CA . THR A 1 220 ? 7.652 2.307 -19.023 1.00 85.81 220 THR A CA 1
ATOM 1741 C C . THR A 1 220 ? 6.987 1.508 -20.145 1.00 85.81 220 THR A C 1
ATOM 1743 O O . THR A 1 220 ? 6.205 0.599 -19.867 1.00 85.81 220 THR A O 1
ATOM 1746 N N . HIS A 1 221 ? 7.330 1.781 -21.406 1.00 83.50 221 HIS A N 1
ATOM 1747 C CA . HIS A 1 221 ? 6.855 1.016 -22.557 1.00 83.50 221 HIS A CA 1
ATOM 1748 C C . HIS A 1 221 ? 7.350 -0.438 -22.521 1.00 83.50 221 HIS A C 1
ATOM 1750 O O . HIS A 1 221 ? 6.527 -1.351 -22.565 1.00 83.50 221 HIS A O 1
ATOM 1756 N N . MET A 1 222 ? 8.659 -0.671 -22.355 1.00 84.56 222 MET A N 1
ATOM 1757 C CA . MET A 1 222 ? 9.228 -2.028 -22.231 1.00 84.56 222 MET A CA 1
ATOM 1758 C C . MET A 1 222 ? 8.581 -2.812 -21.078 1.00 84.56 222 MET A C 1
ATOM 1760 O O . MET A 1 222 ? 8.213 -3.976 -21.221 1.00 84.56 222 MET A O 1
ATOM 1764 N N . SER A 1 223 ? 8.364 -2.146 -19.943 1.00 83.50 223 SER A N 1
ATOM 1765 C CA . SER A 1 223 ? 7.707 -2.708 -18.762 1.00 83.50 223 SER A CA 1
ATOM 1766 C C . SER A 1 223 ? 6.231 -3.081 -18.996 1.00 83.50 223 SER A C 1
ATOM 1768 O O . SER A 1 223 ? 5.729 -4.035 -18.400 1.00 83.50 223 SER A O 1
ATOM 1770 N N . ARG A 1 224 ? 5.510 -2.352 -19.859 1.00 80.94 224 ARG A N 1
ATOM 1771 C CA . ARG A 1 224 ? 4.131 -2.685 -20.271 1.00 80.94 224 ARG A CA 1
ATOM 1772 C C . ARG A 1 224 ? 4.097 -3.833 -21.280 1.00 80.94 224 ARG A C 1
ATOM 1774 O O . ARG A 1 224 ? 3.259 -4.717 -21.147 1.00 80.94 224 ARG A O 1
ATOM 1781 N N . ASP A 1 225 ? 5.017 -3.841 -22.239 1.00 78.38 225 ASP A N 1
ATOM 1782 C CA . ASP A 1 225 ? 5.131 -4.878 -23.270 1.00 78.38 225 ASP A CA 1
ATOM 1783 C C . ASP A 1 225 ? 5.459 -6.256 -22.664 1.00 78.38 225 ASP A C 1
ATOM 1785 O O . ASP A 1 225 ? 4.760 -7.232 -22.928 1.00 78.38 225 ASP A O 1
ATOM 1789 N N . ILE A 1 226 ? 6.420 -6.330 -21.735 1.00 77.25 226 ILE A N 1
ATOM 1790 C CA . ILE A 1 226 ? 6.734 -7.568 -20.993 1.00 77.25 226 ILE A CA 1
ATOM 1791 C C . ILE A 1 226 ? 5.513 -8.075 -20.213 1.00 77.25 226 ILE A C 1
ATOM 1793 O O . ILE A 1 226 ? 5.166 -9.251 -20.301 1.00 77.25 226 ILE A O 1
ATOM 1797 N N . ARG A 1 227 ? 4.794 -7.186 -19.512 1.00 73.06 227 ARG A N 1
ATOM 1798 C CA . ARG A 1 227 ? 3.540 -7.546 -18.825 1.00 73.06 227 ARG A CA 1
ATOM 1799 C C . ARG A 1 227 ? 2.473 -8.078 -19.785 1.00 73.06 227 ARG A C 1
ATOM 1801 O O . ARG A 1 227 ? 1.756 -9.003 -19.417 1.00 73.06 227 ARG A O 1
ATOM 1808 N N . ALA A 1 228 ? 2.355 -7.511 -20.985 1.00 70.38 228 ALA A N 1
ATOM 1809 C CA . ALA A 1 228 ? 1.372 -7.927 -21.985 1.00 70.38 228 ALA A CA 1
ATOM 1810 C C . ALA A 1 228 ? 1.690 -9.296 -22.615 1.00 70.38 228 ALA A C 1
ATOM 1812 O O . ALA A 1 228 ? 0.771 -10.015 -22.997 1.00 70.38 228 ALA A O 1
ATOM 1813 N N . ARG A 1 229 ? 2.974 -9.672 -22.692 1.00 67.06 229 ARG A N 1
ATOM 1814 C CA . ARG A 1 229 ? 3.441 -10.978 -23.198 1.00 67.06 229 ARG A CA 1
ATOM 1815 C C . ARG A 1 229 ? 3.349 -12.114 -22.164 1.00 67.06 229 ARG A C 1
ATOM 1817 O O . ARG A 1 229 ? 3.519 -13.275 -22.528 1.00 67.06 229 ARG A O 1
ATOM 1824 N N . GLY A 1 230 ? 3.058 -11.788 -20.902 1.00 58.41 230 GLY A N 1
ATOM 1825 C CA . GLY A 1 230 ? 3.070 -12.721 -19.774 1.00 58.41 230 GLY A CA 1
ATOM 1826 C C . GLY A 1 230 ? 4.472 -12.921 -19.186 1.00 58.41 230 GLY A C 1
ATOM 1827 O O . GLY A 1 230 ? 5.482 -12.744 -19.864 1.00 58.41 230 GLY A O 1
ATOM 1828 N N . HIS A 1 231 ? 4.541 -13.281 -17.900 1.00 56.22 231 HIS A N 1
ATOM 1829 C CA . HIS A 1 231 ? 5.820 -13.445 -17.196 1.00 56.22 231 HIS A CA 1
ATOM 1830 C C . HIS A 1 231 ? 6.618 -14.643 -17.727 1.00 56.22 231 HIS A C 1
ATOM 1832 O O . HIS A 1 231 ? 6.317 -15.796 -17.404 1.00 56.22 231 HIS A O 1
ATOM 1838 N N . ASN A 1 232 ? 7.699 -14.351 -18.448 1.00 53.75 232 ASN A N 1
ATOM 1839 C CA . ASN A 1 232 ? 8.831 -15.253 -18.600 1.00 53.75 232 ASN A CA 1
ATOM 1840 C C . ASN A 1 232 ? 9.908 -14.791 -17.617 1.00 53.75 232 ASN A C 1
ATOM 1842 O O . ASN A 1 232 ? 10.457 -13.702 -17.769 1.00 53.75 232 ASN A O 1
ATOM 1846 N N . SER A 1 233 ? 10.262 -15.637 -16.643 1.00 55.00 233 SER A N 1
ATOM 1847 C CA . SER A 1 233 ? 11.167 -15.287 -15.530 1.00 55.00 233 SER A CA 1
ATOM 1848 C C . SER A 1 233 ? 12.574 -14.829 -15.943 1.00 55.00 233 SER A C 1
ATOM 1850 O O . SER A 1 233 ? 13.381 -14.440 -15.095 1.00 55.00 233 SER A O 1
ATOM 1852 N N . SER A 1 234 ? 12.908 -14.918 -17.232 1.00 52.34 234 SER A N 1
ATOM 1853 C CA . SER A 1 234 ? 14.113 -14.333 -17.799 1.00 52.34 234 SER A CA 1
ATOM 1854 C C . SER A 1 234 ? 14.040 -12.812 -17.923 1.00 52.34 234 SER A C 1
ATOM 1856 O O . SER A 1 234 ? 15.096 -12.212 -17.790 1.00 52.34 234 SER A O 1
ATOM 1858 N N . ASP A 1 235 ? 12.882 -12.161 -18.085 1.00 59.19 235 ASP A N 1
ATOM 1859 C CA . ASP A 1 235 ? 12.823 -10.784 -18.629 1.00 59.19 235 ASP A CA 1
ATOM 1860 C C . ASP A 1 235 ? 12.272 -9.722 -17.649 1.00 59.19 235 ASP A C 1
ATOM 1862 O O . ASP A 1 235 ? 12.408 -8.521 -17.889 1.00 59.19 235 ASP A O 1
ATOM 1866 N N . ASP A 1 236 ? 11.745 -10.139 -16.493 1.00 73.25 236 ASP A N 1
ATOM 1867 C CA . ASP A 1 236 ? 10.926 -9.334 -15.559 1.00 73.25 236 ASP A CA 1
ATOM 1868 C C . ASP A 1 236 ? 11.613 -8.133 -14.847 1.00 73.25 236 ASP A C 1
ATOM 1870 O O . ASP A 1 236 ? 11.031 -7.534 -13.940 1.00 73.25 236 ASP A O 1
ATOM 1874 N N . CYS A 1 237 ? 12.832 -7.723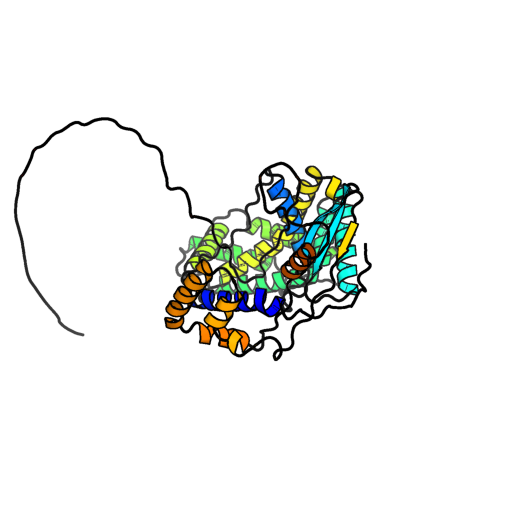 -15.223 1.00 86.38 237 CYS A N 1
ATOM 1875 C CA . CYS A 1 237 ? 13.553 -6.671 -14.488 1.00 86.38 237 CYS A CA 1
ATOM 1876 C C . CYS A 1 237 ? 12.865 -5.293 -14.584 1.00 86.38 237 CYS A C 1
ATOM 1878 O O . CYS A 1 237 ? 12.804 -4.572 -13.588 1.00 86.38 237 CYS A O 1
ATOM 1880 N N . TRP A 1 238 ? 12.321 -4.915 -15.751 1.00 86.94 238 TRP A N 1
ATOM 1881 C CA . TRP A 1 238 ? 11.728 -3.584 -15.949 1.00 86.94 238 TRP A CA 1
ATOM 1882 C C . TRP A 1 238 ? 10.397 -3.407 -15.192 1.00 86.94 238 TRP A C 1
ATOM 1884 O O . TRP A 1 238 ? 10.199 -2.343 -14.597 1.00 86.94 238 TRP A O 1
ATOM 1894 N N . PRO A 1 239 ? 9.476 -4.397 -15.160 1.00 84.50 239 PRO A N 1
ATOM 1895 C CA . PRO A 1 239 ? 8.334 -4.396 -14.241 1.00 84.50 239 PRO A CA 1
ATOM 1896 C C . PRO A 1 239 ? 8.730 -4.261 -12.771 1.00 84.50 239 PRO A C 1
ATOM 1898 O O . PRO A 1 239 ? 8.221 -3.366 -12.096 1.00 84.50 239 PRO A O 1
ATOM 1901 N N . GLU A 1 240 ? 9.664 -5.084 -12.289 1.00 86.44 240 GLU A N 1
ATOM 1902 C CA . GLU A 1 240 ? 10.050 -5.115 -10.872 1.00 86.44 240 GLU A CA 1
ATOM 1903 C C . GLU A 1 240 ? 10.809 -3.852 -10.428 1.00 86.44 240 GLU A C 1
ATOM 1905 O O . GLU A 1 240 ? 10.554 -3.324 -9.342 1.00 86.44 240 GLU A O 1
ATOM 1910 N N . MET A 1 241 ? 11.679 -3.302 -11.284 1.00 89.75 241 MET A N 1
ATOM 1911 C CA . MET A 1 241 ? 12.362 -2.025 -11.047 1.00 89.75 241 MET A CA 1
ATOM 1912 C C . MET A 1 241 ? 11.351 -0.881 -10.887 1.00 89.75 241 MET A C 1
ATOM 1914 O O . MET A 1 241 ? 11.375 -0.177 -9.875 1.00 89.75 241 MET A O 1
ATOM 1918 N N . LEU A 1 242 ? 10.414 -0.723 -11.834 1.00 87.88 242 LEU A N 1
ATOM 1919 C CA . LEU A 1 242 ? 9.367 0.301 -11.732 1.00 87.88 242 LEU A CA 1
ATOM 1920 C C . LEU A 1 242 ? 8.444 0.065 -10.530 1.00 87.88 242 LEU A C 1
ATOM 1922 O O . LEU A 1 242 ? 8.053 1.027 -9.869 1.00 87.88 242 LEU A O 1
ATOM 1926 N N . HIS A 1 243 ? 8.131 -1.192 -10.197 1.00 87.12 243 HIS A N 1
ATOM 1927 C CA . HIS A 1 243 ? 7.351 -1.516 -9.003 1.00 87.12 243 HIS A CA 1
ATOM 1928 C C . HIS A 1 243 ? 8.068 -1.056 -7.725 1.00 87.12 2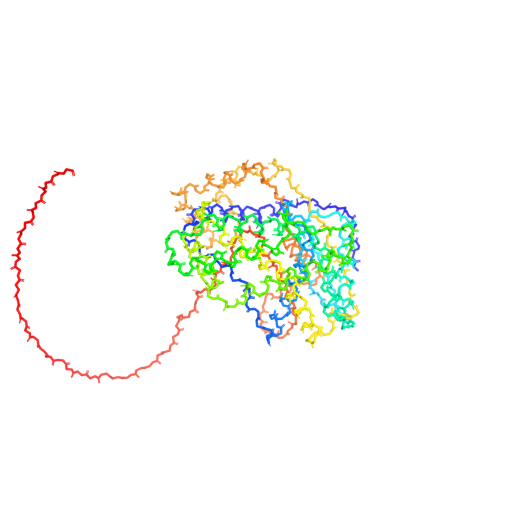43 HIS A C 1
ATOM 1930 O O . HIS A 1 243 ? 7.436 -0.490 -6.832 1.00 87.12 243 HIS A O 1
ATOM 1936 N N . ALA A 1 244 ? 9.387 -1.248 -7.629 1.00 88.88 244 ALA A N 1
ATOM 1937 C CA . ALA A 1 244 ? 10.174 -0.767 -6.498 1.00 88.88 244 ALA A CA 1
ATOM 1938 C C . ALA A 1 244 ? 10.200 0.772 -6.421 1.00 88.88 244 ALA A C 1
ATOM 1940 O O . ALA A 1 244 ? 9.952 1.310 -5.340 1.00 88.88 244 ALA A O 1
ATOM 1941 N N . VAL A 1 245 ? 10.407 1.473 -7.546 1.00 90.12 245 VAL A N 1
ATOM 1942 C CA . VAL A 1 245 ? 10.349 2.950 -7.618 1.00 90.12 245 VAL A CA 1
ATOM 1943 C C . VAL A 1 245 ? 8.993 3.471 -7.135 1.00 90.12 245 VAL A C 1
ATOM 1945 O O . VAL A 1 245 ? 8.945 4.249 -6.180 1.00 90.12 245 VAL A O 1
ATOM 1948 N N . LYS A 1 246 ? 7.888 2.982 -7.712 1.00 89.00 246 LYS A N 1
ATOM 1949 C CA . LYS A 1 246 ? 6.523 3.395 -7.346 1.00 89.00 246 LYS A CA 1
ATOM 1950 C C . LYS A 1 246 ? 6.217 3.147 -5.871 1.00 89.00 246 LYS A C 1
ATOM 1952 O O . LYS A 1 246 ? 5.739 4.037 -5.178 1.00 89.00 246 LYS A O 1
ATOM 1957 N N . ARG A 1 247 ? 6.590 1.982 -5.327 1.00 90.31 247 ARG A N 1
ATOM 1958 C CA . ARG A 1 247 ? 6.427 1.673 -3.890 1.00 90.31 247 ARG A CA 1
ATOM 1959 C C . ARG A 1 247 ? 7.226 2.607 -2.972 1.00 90.31 247 ARG A C 1
ATOM 1961 O O . ARG A 1 247 ? 6.816 2.831 -1.833 1.00 90.31 247 ARG A O 1
ATOM 1968 N N . ILE A 1 248 ? 8.360 3.136 -3.424 1.00 91.88 248 ILE A N 1
ATOM 1969 C CA . ILE A 1 248 ? 9.138 4.118 -2.664 1.00 91.88 248 ILE A CA 1
ATOM 1970 C C . ILE A 1 248 ? 8.455 5.495 -2.745 1.00 91.88 248 ILE A C 1
ATOM 1972 O O . ILE A 1 248 ? 8.173 6.095 -1.708 1.00 91.88 248 ILE A O 1
ATOM 1976 N N . LEU A 1 249 ? 8.106 5.967 -3.944 1.00 92.06 249 LEU A N 1
ATOM 1977 C CA . LEU A 1 249 ? 7.454 7.270 -4.148 1.00 92.06 249 LEU A CA 1
ATOM 1978 C C . LEU A 1 249 ? 6.031 7.341 -3.563 1.00 92.06 249 LEU A C 1
ATOM 1980 O O . LEU A 1 249 ? 5.600 8.402 -3.106 1.00 92.06 249 LEU A O 1
ATOM 1984 N N . ALA A 1 250 ? 5.340 6.205 -3.442 1.00 92.44 250 ALA A N 1
ATOM 1985 C CA . ALA A 1 250 ? 4.025 6.102 -2.816 1.00 92.44 250 ALA A CA 1
ATOM 1986 C C . ALA A 1 250 ? 3.975 6.697 -1.394 1.00 92.44 250 ALA A C 1
ATOM 1988 O O . ALA A 1 250 ? 2.944 7.263 -1.021 1.00 92.44 250 ALA A O 1
ATOM 1989 N N . TYR A 1 251 ? 5.069 6.650 -0.619 1.00 95.19 251 TYR A N 1
ATOM 1990 C CA . TYR A 1 251 ? 5.131 7.297 0.700 1.00 95.19 251 TYR A CA 1
ATOM 1991 C C . TYR A 1 251 ? 5.034 8.822 0.628 1.00 95.19 251 TYR A C 1
ATOM 1993 O O . TYR A 1 251 ? 4.458 9.415 1.532 1.00 95.19 251 TYR A O 1
ATOM 2001 N N . GLN A 1 252 ? 5.558 9.456 -0.428 1.00 93.06 252 GLN A N 1
ATOM 2002 C CA . GLN A 1 252 ? 5.367 10.890 -0.650 1.00 93.06 252 GLN A CA 1
ATOM 2003 C C . GLN A 1 252 ? 3.920 11.168 -1.052 1.00 93.06 252 GLN A C 1
ATOM 2005 O O . GLN A 1 252 ? 3.282 11.999 -0.414 1.00 93.06 252 GLN A O 1
ATOM 2010 N N . SER A 1 253 ? 3.374 10.402 -2.011 1.00 90.38 253 SER A N 1
ATOM 2011 C CA . SER A 1 253 ? 1.969 10.553 -2.427 1.00 90.38 253 SER A CA 1
ATOM 2012 C C . SER A 1 253 ? 1.009 10.451 -1.238 1.00 90.38 253 SER A C 1
ATOM 2014 O O . SER A 1 253 ? 0.107 11.268 -1.116 1.00 90.38 253 SER A O 1
ATOM 2016 N N . SER A 1 254 ? 1.247 9.506 -0.316 1.00 95.00 254 SER A N 1
ATOM 2017 C CA . SER A 1 254 ? 0.400 9.270 0.862 1.00 95.00 254 SER A CA 1
ATOM 2018 C C . SER A 1 254 ? 0.220 10.527 1.711 1.00 95.00 254 SER A C 1
ATOM 2020 O O . SER A 1 254 ? -0.870 10.751 2.216 1.00 95.00 254 SER A O 1
ATOM 2022 N N . ILE A 1 255 ? 1.256 11.366 1.837 1.00 96.44 255 ILE A N 1
ATOM 2023 C CA . ILE A 1 255 ? 1.164 12.604 2.622 1.00 96.44 255 ILE A CA 1
ATOM 2024 C C . ILE A 1 255 ? 0.257 13.631 1.939 1.00 96.44 255 ILE A C 1
ATOM 2026 O O . ILE A 1 255 ? -0.438 14.362 2.635 1.00 96.44 255 ILE A O 1
ATOM 2030 N N . GLU A 1 256 ? 0.221 13.663 0.606 1.00 92.88 256 GLU A N 1
ATOM 2031 C CA . GLU A 1 256 ? -0.713 14.522 -0.130 1.00 92.88 256 GLU A CA 1
ATOM 2032 C C . GLU A 1 256 ? -2.149 14.037 0.074 1.00 92.88 256 GLU A C 1
ATOM 2034 O O . GLU A 1 256 ? -2.968 14.803 0.564 1.00 92.88 256 GLU A O 1
ATOM 2039 N N . PHE A 1 257 ? -2.428 12.743 -0.143 1.00 93.69 257 PHE A N 1
ATOM 2040 C CA . PHE A 1 257 ? -3.750 12.155 0.131 1.00 93.69 257 PHE A CA 1
ATOM 2041 C C . PHE A 1 257 ? -4.229 12.415 1.569 1.00 93.69 257 PHE A C 1
ATOM 2043 O O . PHE A 1 257 ? -5.400 12.708 1.775 1.00 93.69 257 PHE A O 1
ATOM 2050 N N . PHE A 1 258 ? -3.338 12.351 2.565 1.00 96.88 258 PHE A N 1
ATOM 2051 C CA . PHE A 1 258 ? -3.677 12.676 3.954 1.00 96.88 258 PHE A CA 1
ATOM 2052 C C . PHE A 1 258 ? -4.033 14.157 4.157 1.00 96.88 258 PHE A C 1
ATOM 2054 O O . PHE A 1 258 ? -4.934 14.458 4.935 1.00 96.88 258 PHE A O 1
ATOM 2061 N N . LYS A 1 259 ? -3.354 15.086 3.470 1.00 95.69 259 LYS A N 1
ATOM 2062 C CA . LYS A 1 259 ? -3.662 16.522 3.560 1.00 95.69 259 LYS A CA 1
ATOM 2063 C C . LYS A 1 259 ? -4.939 16.898 2.812 1.00 95.69 259 LYS A C 1
ATOM 2065 O O . LYS A 1 259 ? -5.719 17.674 3.353 1.00 95.69 259 LYS A O 1
ATOM 2070 N N . GLU A 1 260 ? -5.169 16.336 1.628 1.00 95.75 260 GLU A N 1
ATOM 2071 C CA . GLU A 1 260 ? -6.417 16.543 0.881 1.00 95.75 260 GLU A CA 1
ATOM 2072 C C . GLU A 1 260 ? -7.616 15.953 1.645 1.00 95.75 260 GLU A C 1
ATOM 2074 O O . GLU A 1 260 ? -8.644 16.609 1.785 1.00 95.75 260 GLU A O 1
ATOM 2079 N N . ALA A 1 261 ? -7.465 14.764 2.245 1.00 96.06 261 ALA A N 1
ATOM 2080 C CA . ALA A 1 261 ? -8.503 14.171 3.090 1.00 96.06 261 ALA A CA 1
ATOM 2081 C C . ALA A 1 261 ? -8.816 15.015 4.336 1.00 96.06 261 ALA A C 1
ATOM 2083 O O . ALA A 1 261 ? -9.978 15.135 4.693 1.00 96.06 261 ALA A O 1
ATOM 2084 N N . HIS A 1 262 ? -7.819 15.646 4.965 1.00 96.75 262 HIS A N 1
ATOM 2085 C CA . HIS A 1 262 ? -8.048 16.590 6.069 1.00 96.75 262 HIS A CA 1
ATOM 2086 C C . HIS A 1 262 ? -8.770 17.868 5.628 1.00 96.75 262 HIS A C 1
ATOM 2088 O O . HIS A 1 262 ? -9.609 18.382 6.359 1.00 96.75 262 HIS A O 1
ATOM 2094 N N . ALA A 1 263 ? -8.476 18.373 4.427 1.00 95.88 263 ALA A N 1
ATOM 2095 C CA . ALA A 1 263 ? -9.174 19.530 3.874 1.00 95.88 263 ALA A CA 1
ATOM 2096 C C . ALA A 1 263 ? -10.639 19.223 3.505 1.00 95.88 263 ALA A C 1
ATOM 2098 O O . ALA A 1 263 ? -11.481 20.117 3.580 1.00 95.88 263 ALA A O 1
ATOM 2099 N N . ALA A 1 264 ? -10.938 17.982 3.106 1.00 96.31 264 ALA A N 1
ATOM 2100 C CA . ALA A 1 264 ? -12.278 17.539 2.720 1.00 96.31 264 ALA A CA 1
ATOM 2101 C C . ALA A 1 264 ? -13.130 17.007 3.890 1.00 96.31 264 ALA A C 1
ATOM 2103 O O . ALA A 1 264 ? -14.344 17.195 3.873 1.00 96.31 264 ALA A O 1
ATOM 2104 N N . PHE A 1 265 ? -12.502 16.352 4.872 1.00 95.88 265 PHE A N 1
ATOM 2105 C CA . PHE A 1 265 ? -13.143 15.607 5.963 1.00 95.88 265 PHE A CA 1
ATOM 2106 C C . PHE A 1 265 ? -12.416 15.849 7.308 1.00 95.88 265 PHE A C 1
ATOM 2108 O O . PHE A 1 265 ? -11.792 14.927 7.853 1.00 95.88 265 PHE A O 1
ATOM 2115 N N . PRO A 1 266 ? -12.405 17.084 7.846 1.00 95.50 266 PRO A N 1
ATOM 2116 C CA . PRO A 1 266 ? -11.718 17.396 9.105 1.00 95.50 266 PRO A CA 1
ATOM 2117 C C . PRO A 1 266 ? -12.188 16.522 10.282 1.00 95.50 266 PRO A C 1
ATOM 2119 O O . PRO A 1 266 ? -11.377 16.142 11.127 1.00 95.50 266 PRO A O 1
ATOM 2122 N N . GLU A 1 267 ? -13.459 16.108 10.291 1.00 94.81 267 GLU A N 1
ATOM 2123 C CA . GLU A 1 267 ? -14.064 15.227 11.295 1.00 94.81 267 GLU A CA 1
ATOM 2124 C C . GLU A 1 267 ? -13.355 13.870 11.439 1.00 94.81 267 GLU A C 1
ATOM 2126 O O . GLU A 1 267 ? -13.355 13.283 12.518 1.00 94.81 267 GLU A O 1
ATOM 2131 N N . LEU A 1 268 ? -12.664 13.389 10.398 1.00 96.56 268 LEU A N 1
ATOM 2132 C CA . LEU A 1 268 ? -11.877 12.152 10.461 1.00 96.56 268 LEU A CA 1
ATOM 2133 C C . LEU A 1 268 ? -10.642 12.258 11.375 1.00 96.56 268 LEU A C 1
ATOM 2135 O O . LEU A 1 268 ? -10.025 11.235 11.687 1.00 96.56 268 LEU A O 1
ATOM 2139 N N . PHE A 1 269 ? -10.262 13.471 11.782 1.00 97.12 269 PHE A N 1
ATOM 2140 C CA . PHE A 1 269 ? -9.036 13.770 12.528 1.00 97.12 269 PHE A CA 1
ATOM 2141 C C . PHE A 1 269 ? -9.302 14.411 13.900 1.00 97.12 269 PHE A C 1
ATOM 2143 O O . PHE A 1 269 ? -8.357 14.660 14.650 1.00 97.12 269 PHE A O 1
ATOM 2150 N N . GLU A 1 270 ? -10.571 14.613 14.264 1.00 92.75 270 GLU A N 1
ATOM 2151 C CA . GLU A 1 270 ? -11.004 15.180 15.543 1.00 92.75 270 GLU A CA 1
ATOM 2152 C C . GLU A 1 270 ? -11.778 14.144 16.370 1.00 92.75 270 GLU A C 1
ATOM 2154 O O . GLU A 1 270 ? -12.562 13.369 15.837 1.00 92.75 270 GLU A O 1
ATOM 2159 N N . GLY A 1 271 ? -11.549 14.097 17.688 1.00 92.25 271 GLY A N 1
ATOM 2160 C CA . GLY A 1 271 ? -12.344 13.279 18.624 1.00 92.25 271 GLY A CA 1
ATOM 2161 C C . GLY A 1 271 ? -12.324 11.753 18.420 1.00 92.25 271 GLY A C 1
ATOM 2162 O O . GLY A 1 271 ? -13.022 11.051 19.144 1.00 92.25 271 GLY A O 1
ATOM 2163 N N . PHE A 1 272 ? -11.542 11.237 17.470 1.00 96.38 272 PHE A N 1
ATOM 2164 C CA . PHE A 1 272 ? -11.641 9.857 17.000 1.00 96.38 272 PHE A CA 1
ATOM 2165 C C . PHE A 1 272 ? -11.176 8.791 18.010 1.00 96.38 272 PHE A C 1
ATOM 2167 O O . PHE A 1 272 ? -10.247 8.980 18.804 1.00 96.38 272 PHE A O 1
ATOM 2174 N N . GLU A 1 273 ? -11.757 7.601 17.880 1.00 96.62 273 GLU A N 1
ATOM 2175 C CA . GLU A 1 273 ? -11.293 6.369 18.513 1.00 96.62 273 GLU A CA 1
ATOM 2176 C C . GLU A 1 273 ? -10.484 5.501 17.541 1.00 96.62 273 GLU A C 1
ATOM 2178 O O . GLU A 1 273 ? -10.708 5.503 16.329 1.00 96.62 273 GLU A O 1
ATOM 2183 N N . ILE A 1 274 ? -9.567 4.693 18.078 1.00 96.62 274 ILE A N 1
ATOM 2184 C CA . ILE A 1 274 ? -8.919 3.605 17.338 1.00 96.62 274 ILE A CA 1
ATOM 2185 C C . ILE A 1 274 ? -9.080 2.323 18.149 1.00 96.62 274 ILE A C 1
ATOM 2187 O O . ILE A 1 274 ? -8.886 2.315 19.361 1.00 96.62 274 ILE A O 1
ATOM 2191 N N . SER A 1 275 ? -9.402 1.228 17.471 1.00 94.88 275 SER A N 1
ATOM 2192 C CA . SER A 1 275 ? -9.349 -0.119 18.028 1.00 94.88 275 SER A CA 1
ATOM 2193 C C . SER A 1 275 ? -8.790 -1.107 17.003 1.00 94.88 275 SER A C 1
ATOM 2195 O O . SER A 1 275 ? -8.635 -0.797 15.817 1.00 94.88 275 SER A O 1
ATOM 2197 N N . PHE A 1 276 ? -8.456 -2.314 17.458 1.00 94.88 276 PHE A N 1
ATOM 2198 C CA . PHE A 1 276 ? -7.929 -3.356 16.588 1.00 94.88 276 PHE A CA 1
ATOM 2199 C C . PHE A 1 276 ? -8.483 -4.739 16.907 1.00 94.88 276 PHE A C 1
ATOM 2201 O O . PHE A 1 276 ? -8.839 -5.059 18.041 1.00 94.88 276 PHE A O 1
ATOM 2208 N N . LEU A 1 277 ? -8.496 -5.588 15.884 1.00 92.06 277 LEU A N 1
ATOM 2209 C CA . LEU A 1 277 ? -8.800 -7.005 16.014 1.00 92.06 277 LEU A CA 1
ATOM 2210 C C . LEU A 1 277 ? -7.507 -7.805 16.259 1.00 92.06 277 LEU A C 1
ATOM 2212 O O . LEU A 1 277 ? -6.510 -7.552 15.575 1.00 92.06 277 LEU A O 1
ATOM 2216 N N . PRO A 1 278 ? -7.510 -8.807 17.161 1.00 89.12 278 PRO A N 1
ATOM 2217 C CA . PRO A 1 278 ? -6.395 -9.740 17.307 1.00 89.12 278 PRO A CA 1
ATOM 2218 C C . PRO A 1 278 ? -6.024 -10.417 15.983 1.00 89.12 278 PRO A C 1
ATOM 2220 O O . PRO A 1 278 ? -6.889 -10.764 15.175 1.00 89.12 278 PRO A O 1
ATOM 2223 N N . SER A 1 279 ? -4.735 -10.651 15.758 1.00 87.25 279 SER A N 1
ATOM 2224 C CA . SER A 1 279 ? -4.272 -11.308 14.533 1.00 87.25 279 SER A CA 1
ATOM 2225 C C . SER A 1 279 ? -4.673 -12.783 14.493 1.00 87.25 279 SER A C 1
ATOM 2227 O O . SER A 1 279 ? -4.732 -13.448 15.526 1.00 87.25 279 SER A O 1
ATOM 2229 N N . SER A 1 280 ? -4.887 -13.336 13.297 1.00 80.00 280 SER A N 1
ATOM 2230 C CA . SER A 1 280 ? -5.094 -14.783 13.146 1.00 80.00 280 SER A CA 1
ATOM 2231 C C . SER A 1 280 ? -3.780 -15.570 13.197 1.00 80.00 280 SER A C 1
ATOM 2233 O O . SER A 1 280 ? -2.741 -15.099 12.722 1.00 80.00 280 SER A O 1
ATOM 2235 N N . THR A 1 281 ? -3.824 -16.790 13.740 1.00 74.38 281 THR A N 1
ATOM 2236 C CA . THR A 1 281 ? -2.701 -17.735 13.658 1.00 74.38 281 THR A CA 1
ATOM 2237 C C . THR A 1 281 ? -2.623 -18.415 12.281 1.00 74.38 281 THR A C 1
ATOM 2239 O O . THR A 1 281 ? -3.659 -18.759 11.701 1.00 74.38 281 THR A O 1
ATOM 2242 N N . PRO A 1 282 ? -1.411 -18.659 11.739 1.00 72.12 282 PRO A N 1
ATOM 2243 C CA . PRO A 1 282 ? -1.232 -19.523 10.574 1.00 72.12 282 PRO A CA 1
ATOM 2244 C C . PRO A 1 282 ? -1.674 -20.955 10.879 1.00 72.12 282 PRO A C 1
ATOM 2246 O O . PRO A 1 282 ? -1.311 -21.509 11.918 1.00 72.12 282 PRO A O 1
ATOM 2249 N N . LEU A 1 283 ? -2.399 -21.588 9.955 1.00 69.44 283 LEU A N 1
ATOM 2250 C CA . LEU A 1 283 ? -2.805 -22.983 10.140 1.00 69.44 283 LEU A CA 1
ATOM 2251 C C . LEU A 1 283 ? -1.630 -23.960 9.937 1.00 69.44 283 LEU A C 1
ATOM 2253 O O . LEU A 1 283 ? -0.859 -23.806 8.981 1.00 69.44 283 LEU A O 1
ATOM 2257 N N . PRO A 1 284 ? -1.517 -25.022 10.760 1.00 65.69 284 PRO A N 1
ATOM 2258 C CA . PRO A 1 284 ? -0.579 -26.114 10.521 1.00 65.69 284 PRO A CA 1
ATOM 2259 C C . PRO A 1 284 ? -0.841 -26.819 9.183 1.00 65.69 284 PRO A C 1
ATOM 2261 O O . PRO A 1 284 ? -1.987 -27.052 8.792 1.00 65.69 284 PRO A O 1
ATOM 2264 N N . LYS A 1 285 ? 0.234 -27.240 8.500 1.00 59.31 285 LYS A N 1
ATOM 2265 C CA . LYS A 1 285 ? 0.189 -27.796 7.130 1.00 59.31 285 LYS A CA 1
ATOM 2266 C C . LYS A 1 285 ? -0.682 -29.065 6.964 1.00 59.31 285 LYS A C 1
ATOM 2268 O O . LYS A 1 285 ? -1.007 -29.425 5.838 1.00 59.31 285 LYS A O 1
ATOM 2273 N N . GLY A 1 286 ? -1.090 -29.724 8.053 1.00 59.72 286 GLY A N 1
ATOM 2274 C CA . GLY A 1 286 ? -1.988 -30.890 8.029 1.00 59.72 286 GLY A CA 1
ATOM 2275 C C . GLY A 1 286 ? -3.484 -30.593 8.217 1.00 59.72 286 GLY A C 1
ATOM 2276 O O . GLY A 1 286 ? -4.307 -31.445 7.898 1.00 59.72 286 GLY A O 1
ATOM 2277 N N . GLU A 1 287 ? -3.868 -29.415 8.717 1.00 63.41 287 GLU A N 1
ATOM 2278 C CA . GLU A 1 287 ? -5.257 -29.145 9.151 1.00 63.41 287 GLU A CA 1
ATOM 2279 C C . GLU A 1 287 ? -6.125 -28.470 8.077 1.00 63.41 287 GLU A C 1
ATOM 2281 O O . GLU A 1 287 ? -7.355 -28.434 8.167 1.00 63.41 287 GLU A O 1
ATOM 2286 N N . ILE A 1 288 ? -5.481 -27.941 7.036 1.00 62.28 288 ILE A N 1
ATOM 2287 C CA . ILE A 1 288 ? -6.112 -27.126 5.993 1.00 62.28 288 ILE A CA 1
ATOM 2288 C C . ILE A 1 288 ? -6.825 -27.998 4.953 1.00 62.28 288 ILE A C 1
ATOM 2290 O O . ILE A 1 288 ? -7.918 -27.661 4.492 1.00 62.28 288 ILE A O 1
ATOM 2294 N N . CYS A 1 289 ? -6.201 -29.111 4.565 1.00 65.38 289 CYS A N 1
ATOM 2295 C CA . CYS A 1 289 ? -6.531 -29.819 3.334 1.00 65.38 289 CYS A CA 1
ATOM 2296 C C . CYS A 1 289 ? -7.329 -31.093 3.605 1.00 65.38 289 CYS A C 1
ATOM 2298 O O . CYS A 1 289 ? -6.889 -31.999 4.309 1.00 65.38 289 CYS A O 1
ATOM 2300 N N . ARG A 1 290 ? -8.506 -31.198 2.988 1.00 71.94 290 ARG A N 1
ATOM 2301 C CA . ARG A 1 290 ? -9.264 -32.452 2.898 1.00 71.94 290 ARG A CA 1
ATOM 2302 C C . ARG A 1 290 ? -9.012 -33.065 1.525 1.00 71.94 290 ARG A C 1
ATOM 2304 O O . ARG A 1 290 ? -8.708 -32.343 0.585 1.00 71.94 290 ARG A O 1
ATOM 2311 N N . VAL A 1 291 ? -9.281 -34.361 1.354 1.00 75.81 291 VAL A N 1
ATOM 2312 C CA . VAL A 1 291 ? -9.246 -35.010 0.021 1.00 75.81 291 VAL A CA 1
ATOM 2313 C C . VAL A 1 291 ? -10.062 -34.211 -1.015 1.00 75.81 291 VAL A C 1
ATOM 2315 O O . VAL A 1 291 ? -9.608 -33.963 -2.123 1.00 75.81 291 VAL A O 1
ATOM 2318 N N . LYS A 1 292 ? -11.231 -33.692 -0.609 1.00 81.69 292 LYS A N 1
ATOM 2319 C CA . LYS A 1 292 ? -12.114 -32.855 -1.445 1.00 81.69 292 LYS A CA 1
ATOM 2320 C C . LYS A 1 292 ? -11.641 -31.405 -1.652 1.00 81.69 292 LYS A C 1
ATOM 2322 O O . LYS A 1 292 ? -12.383 -30.637 -2.263 1.00 81.69 292 LYS A O 1
ATOM 2327 N N . SER A 1 293 ? -10.508 -30.995 -1.083 1.00 82.75 293 SER A N 1
ATOM 2328 C CA . SER A 1 293 ? -9.875 -29.680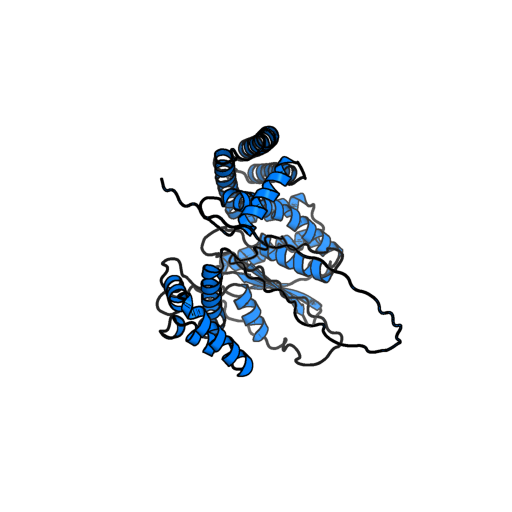 -1.286 1.00 82.75 293 SER A CA 1
ATOM 2329 C C . SER A 1 293 ? -8.886 -29.715 -2.455 1.00 82.75 293 SER A C 1
ATOM 2331 O O . SER A 1 293 ? -8.682 -28.694 -3.091 1.00 82.75 293 SER A O 1
ATOM 2333 N N . TYR A 1 294 ? -8.352 -30.892 -2.801 1.00 85.44 294 TYR A N 1
ATOM 2334 C CA . TYR A 1 294 ? -7.469 -31.095 -3.957 1.00 85.44 294 TYR A CA 1
ATOM 2335 C C . TYR A 1 294 ? -8.202 -31.155 -5.310 1.00 85.44 294 TYR A C 1
ATOM 2337 O O . TYR A 1 294 ? -7.565 -31.269 -6.348 1.00 85.44 294 TYR A O 1
ATOM 2345 N N . GLN A 1 295 ? -9.537 -31.088 -5.303 1.00 88.44 295 GLN A N 1
ATOM 2346 C CA . GLN A 1 295 ? -10.379 -31.206 -6.494 1.00 88.44 295 GLN A CA 1
ATOM 2347 C C . GLN A 1 295 ? -11.198 -29.933 -6.700 1.00 88.44 295 GLN A C 1
ATOM 2349 O O . GLN A 1 295 ? -11.973 -29.543 -5.819 1.00 88.44 295 GLN A O 1
ATOM 2354 N N . ALA A 1 296 ? -11.093 -29.323 -7.879 1.00 87.94 296 ALA A N 1
ATOM 2355 C CA . ALA A 1 296 ? -11.810 -28.109 -8.254 1.00 87.94 296 ALA A CA 1
ATOM 2356 C C . ALA A 1 296 ? -13.332 -28.273 -8.148 1.00 87.94 296 ALA A C 1
ATOM 2358 O O . ALA A 1 296 ? -14.017 -27.362 -7.681 1.00 87.94 296 ALA A O 1
ATOM 2359 N N . GLU A 1 297 ? -13.870 -29.447 -8.504 1.00 87.94 297 GLU A N 1
ATOM 2360 C CA . GLU A 1 297 ? -15.304 -29.727 -8.350 1.00 87.94 297 GLU A CA 1
ATOM 2361 C C . GLU A 1 297 ? -15.691 -29.734 -6.866 1.00 87.94 297 GLU A C 1
ATOM 2363 O O . GLU A 1 297 ? -16.700 -29.156 -6.464 1.00 87.94 297 GLU A O 1
ATOM 2368 N N . GLY A 1 298 ? -14.840 -30.320 -6.019 1.00 86.44 298 GLY A N 1
ATOM 2369 C CA . GLY A 1 298 ? -14.989 -30.287 -4.571 1.00 86.44 298 GLY A CA 1
ATOM 2370 C C . GLY A 1 298 ? -15.075 -28.855 -4.039 1.00 86.44 298 GLY A C 1
ATOM 2371 O O . GLY A 1 298 ? -16.002 -28.553 -3.281 1.00 86.44 298 GLY A O 1
ATOM 2372 N N . ILE A 1 299 ? -14.145 -27.986 -4.445 1.00 87.88 299 ILE A N 1
ATOM 2373 C CA . ILE A 1 299 ? -14.107 -26.564 -4.069 1.00 87.88 299 ILE A CA 1
ATOM 2374 C C . ILE A 1 299 ? -15.386 -25.849 -4.527 1.00 87.88 299 ILE A C 1
ATOM 2376 O O . ILE A 1 299 ? -16.119 -25.303 -3.699 1.00 87.88 299 ILE A O 1
ATOM 2380 N N . VAL A 1 300 ? -15.708 -25.910 -5.824 1.00 87.62 300 VAL A N 1
ATOM 2381 C CA . VAL A 1 300 ? -16.888 -25.262 -6.425 1.00 87.62 300 VAL A CA 1
ATOM 2382 C C . VAL A 1 300 ? -18.188 -25.684 -5.743 1.00 87.62 300 VAL A C 1
ATOM 2384 O O . VAL A 1 300 ? -19.017 -24.830 -5.415 1.00 87.62 300 VAL A O 1
ATOM 2387 N N . ASN A 1 301 ? -18.336 -26.976 -5.431 1.00 83.88 301 ASN A N 1
ATOM 2388 C CA . ASN A 1 301 ? -19.491 -27.525 -4.719 1.00 83.88 301 ASN A CA 1
ATOM 2389 C C . ASN A 1 301 ? -19.718 -26.883 -3.328 1.00 83.88 301 ASN A C 1
ATOM 2391 O O . ASN A 1 301 ? -20.799 -27.032 -2.756 1.00 83.88 301 ASN A O 1
ATOM 2395 N N . ARG A 1 302 ? -18.727 -26.171 -2.766 1.00 82.75 302 ARG A N 1
ATOM 2396 C CA . ARG A 1 302 ? -18.806 -25.457 -1.477 1.00 82.75 302 ARG A CA 1
ATOM 2397 C C . ARG A 1 302 ? -18.894 -23.932 -1.606 1.00 82.75 302 ARG A C 1
ATOM 2399 O O . ARG A 1 302 ? -19.291 -23.283 -0.637 1.00 82.75 302 ARG A O 1
ATOM 2406 N N . MET A 1 303 ? -18.580 -23.366 -2.774 1.00 80.69 303 MET A N 1
ATOM 2407 C CA . MET A 1 303 ? -18.588 -21.915 -3.021 1.00 80.69 303 MET A CA 1
ATOM 2408 C C . MET A 1 303 ? -19.995 -21.313 -3.025 1.00 80.69 303 MET A C 1
ATOM 2410 O O . MET A 1 303 ? -20.202 -20.202 -2.540 1.00 80.69 303 MET A O 1
ATOM 2414 N N . THR A 1 304 ? -20.979 -22.036 -3.564 1.00 78.75 304 THR A N 1
ATOM 2415 C CA . THR A 1 304 ? -22.353 -21.543 -3.715 1.00 78.75 304 THR A CA 1
ATOM 2416 C C . THR A 1 304 ? -23.386 -22.625 -3.418 1.00 78.75 304 THR A C 1
ATOM 2418 O O . THR A 1 304 ? -23.155 -23.809 -3.641 1.00 78.75 304 THR A O 1
ATOM 2421 N N . ARG A 1 305 ? -24.556 -22.194 -2.930 1.00 80.50 305 ARG A N 1
ATOM 2422 C CA . ARG A 1 305 ? -25.769 -23.021 -2.792 1.00 80.50 305 ARG A CA 1
ATOM 2423 C C . ARG A 1 305 ? -26.816 -22.720 -3.875 1.00 80.50 305 ARG A C 1
ATOM 2425 O O . ARG A 1 305 ? -27.880 -23.327 -3.874 1.00 80.50 305 ARG A O 1
ATOM 2432 N N . LYS A 1 306 ? -26.551 -21.760 -4.770 1.00 84.38 306 LYS A N 1
ATOM 2433 C CA . LYS A 1 306 ? -27.458 -21.394 -5.868 1.00 84.38 306 LYS A CA 1
ATOM 2434 C C . LYS A 1 306 ? -27.252 -22.359 -7.038 1.00 84.38 306 LYS A C 1
ATOM 2436 O O . LYS A 1 306 ? -26.194 -22.319 -7.662 1.00 84.38 306 LYS A O 1
ATOM 2441 N N . VAL A 1 307 ? -28.264 -23.176 -7.339 1.00 83.44 307 VAL A N 1
ATOM 2442 C CA . VAL A 1 307 ? -28.216 -24.253 -8.353 1.00 83.44 307 VAL A CA 1
ATOM 2443 C C . VAL A 1 307 ? -27.733 -23.759 -9.724 1.00 83.44 307 VAL A C 1
ATOM 2445 O O . VAL A 1 307 ? -26.875 -24.384 -10.334 1.00 83.44 307 VAL A O 1
ATOM 2448 N N . GLU A 1 308 ? -28.202 -22.594 -10.174 1.00 84.56 308 GLU A N 1
ATOM 2449 C CA . GLU A 1 308 ? -27.822 -22.017 -11.472 1.00 84.56 308 GLU A CA 1
ATOM 2450 C C . GLU A 1 308 ? -26.305 -21.771 -11.608 1.00 84.56 308 GLU A C 1
ATOM 2452 O O . GLU A 1 308 ? -25.682 -22.179 -12.587 1.00 84.56 308 GLU A O 1
ATOM 2457 N N . TYR A 1 309 ? -25.687 -21.142 -10.603 1.00 81.69 309 TYR A N 1
ATOM 2458 C CA . TYR A 1 309 ? -24.237 -20.920 -10.576 1.00 81.69 309 TYR A CA 1
ATOM 2459 C C . TYR A 1 309 ? -23.468 -22.226 -10.370 1.00 81.69 309 TYR A C 1
ATOM 2461 O O . TYR A 1 309 ? -22.376 -22.390 -10.903 1.00 81.69 309 TYR A O 1
ATOM 2469 N N . HIS A 1 310 ? -24.037 -23.151 -9.597 1.00 82.88 310 HIS A N 1
ATOM 2470 C CA . HIS A 1 310 ? -23.435 -24.442 -9.286 1.00 82.88 310 HIS A CA 1
ATOM 2471 C C . HIS A 1 310 ? -23.212 -25.281 -10.555 1.00 82.88 310 HIS A C 1
ATOM 2473 O O . HIS A 1 310 ? -22.096 -25.738 -10.791 1.00 82.88 310 HIS A O 1
ATOM 2479 N N . GLU A 1 311 ? -24.223 -25.398 -11.421 1.00 84.81 311 GLU A N 1
ATOM 2480 C CA . GLU A 1 311 ? -24.097 -26.133 -12.687 1.00 84.81 311 GLU A CA 1
ATOM 2481 C C . GLU A 1 311 ? -23.191 -25.411 -13.700 1.00 84.81 311 GLU A C 1
ATOM 2483 O O . GLU A 1 311 ? -22.337 -26.046 -14.325 1.00 84.81 311 GLU A O 1
ATOM 2488 N N . LYS A 1 312 ? -23.267 -24.071 -13.790 1.00 85.69 312 LYS A N 1
ATOM 2489 C CA . LYS A 1 312 ? -22.332 -23.266 -14.604 1.00 85.69 312 LYS A CA 1
ATOM 2490 C C . LYS A 1 312 ? -20.871 -23.505 -14.195 1.00 85.69 312 LYS A C 1
ATOM 2492 O O . LYS A 1 312 ? -20.028 -23.778 -15.049 1.00 85.69 312 LYS A O 1
ATOM 2497 N N . PHE A 1 313 ? -20.564 -23.447 -12.898 1.00 86.12 313 PHE A N 1
ATOM 2498 C CA . PHE A 1 313 ? -19.207 -23.671 -12.398 1.00 86.12 313 PHE A CA 1
ATOM 2499 C C . PHE A 1 313 ? -18.748 -25.128 -12.543 1.00 86.12 313 PHE A C 1
ATOM 2501 O O . PHE A 1 313 ? -17.587 -25.348 -12.879 1.00 86.12 313 PHE A O 1
ATOM 2508 N N . LYS A 1 314 ? -19.628 -26.124 -12.360 1.00 84.25 314 LYS A N 1
ATOM 2509 C CA . LYS A 1 314 ? -19.296 -27.534 -12.632 1.00 84.25 314 LYS A CA 1
ATOM 2510 C C . LYS A 1 314 ? -18.897 -27.764 -14.084 1.00 84.25 314 LYS A C 1
ATOM 2512 O O . LYS A 1 314 ? -17.878 -28.404 -14.334 1.00 84.25 314 LYS A O 1
ATOM 2517 N N . GLN A 1 315 ? -19.664 -27.231 -15.036 1.00 86.00 315 GLN A N 1
ATOM 2518 C CA . GLN A 1 315 ? -19.351 -27.386 -16.456 1.00 86.00 315 GLN A CA 1
ATOM 2519 C C . GLN A 1 315 ? -18.026 -26.699 -16.819 1.00 86.00 315 GLN A C 1
ATOM 2521 O O . GLN A 1 315 ? -17.217 -27.280 -17.542 1.00 86.00 315 GLN A O 1
ATOM 2526 N N . LEU A 1 316 ? -17.766 -25.506 -16.270 1.00 84.88 316 LEU A N 1
ATOM 2527 C CA . LEU A 1 316 ? -16.481 -24.815 -16.422 1.00 84.88 316 LEU A CA 1
ATOM 2528 C C . LEU A 1 316 ? -15.321 -25.646 -15.861 1.00 84.88 316 LEU A C 1
ATOM 2530 O O . LEU A 1 316 ? -14.358 -25.899 -16.580 1.00 84.88 316 LEU A O 1
ATOM 2534 N N . VAL A 1 317 ? -15.426 -26.128 -14.618 1.00 87.50 317 VAL A N 1
ATOM 2535 C CA . VAL A 1 317 ? -14.404 -26.985 -13.996 1.00 87.50 317 VAL A CA 1
ATOM 2536 C C . VAL A 1 317 ? -14.146 -28.236 -14.829 1.00 87.50 317 VAL A C 1
ATOM 2538 O O . VAL A 1 317 ? -12.990 -28.551 -15.089 1.00 87.50 317 VAL A O 1
ATOM 2541 N N . LYS A 1 318 ? -15.198 -28.922 -15.294 1.00 87.12 318 LYS A N 1
ATOM 2542 C CA . LYS A 1 318 ? -15.071 -30.128 -16.121 1.00 87.12 318 LYS A CA 1
ATOM 2543 C C . LYS A 1 318 ? -14.299 -29.858 -17.415 1.00 87.12 318 LYS A C 1
ATOM 2545 O O . LYS A 1 318 ? -13.433 -30.650 -17.769 1.00 87.12 318 LYS A O 1
ATOM 2550 N N . ASN A 1 319 ? -14.569 -28.736 -18.083 1.00 85.00 319 ASN A N 1
ATOM 2551 C CA . ASN A 1 319 ? -13.821 -28.324 -19.274 1.00 85.00 319 ASN A CA 1
ATOM 2552 C C . ASN A 1 319 ? -12.351 -28.009 -18.934 1.00 85.00 319 ASN A C 1
ATOM 2554 O O . ASN A 1 319 ? -11.448 -28.357 -19.688 1.00 85.00 319 ASN A O 1
ATOM 2558 N N . LEU A 1 320 ? -12.104 -27.381 -17.782 1.00 84.31 320 LEU A N 1
ATOM 2559 C CA . LEU A 1 320 ? -10.772 -26.964 -17.340 1.00 84.31 320 LEU A CA 1
ATOM 2560 C C . LEU A 1 320 ? -9.895 -28.117 -16.816 1.00 84.31 320 LEU A C 1
ATOM 2562 O O . LEU A 1 320 ? -8.678 -27.947 -16.731 1.00 84.31 320 LEU A O 1
ATOM 2566 N N . GLN A 1 321 ? -10.459 -29.302 -16.547 1.00 86.88 321 GLN A N 1
ATOM 2567 C CA . GLN A 1 321 ? -9.661 -30.506 -16.269 1.00 86.88 321 GLN A CA 1
ATOM 2568 C C . GLN A 1 321 ? -8.819 -30.962 -17.466 1.00 86.88 321 GLN A C 1
ATOM 2570 O O . GLN A 1 321 ? -7.792 -31.598 -17.258 1.00 86.88 321 GLN A O 1
ATOM 2575 N N . ALA A 1 322 ? -9.175 -30.576 -18.698 1.00 82.19 322 ALA A N 1
ATOM 2576 C CA . ALA A 1 322 ? -8.335 -30.799 -19.881 1.00 82.19 322 ALA A CA 1
ATOM 2577 C C . ALA A 1 322 ? -6.981 -30.054 -19.832 1.00 82.19 322 ALA A C 1
ATOM 2579 O O . ALA A 1 322 ? -6.134 -30.268 -20.691 1.00 82.19 322 ALA A O 1
ATOM 2580 N N . PHE A 1 323 ? -6.788 -29.185 -18.834 1.00 81.31 323 PHE A N 1
ATOM 2581 C CA . PHE A 1 323 ? -5.560 -28.437 -18.572 1.00 81.31 323 PHE A CA 1
ATOM 2582 C C . PHE A 1 323 ? -4.962 -28.794 -17.197 1.00 81.31 323 PHE A C 1
ATOM 2584 O O . PHE A 1 323 ? -4.336 -27.945 -16.568 1.00 81.31 323 PHE A O 1
ATOM 2591 N N . ASP A 1 324 ? -5.231 -29.982 -16.649 1.00 86.38 324 ASP A N 1
ATOM 2592 C CA . ASP A 1 324 ? -4.664 -30.445 -15.369 1.00 86.38 324 ASP A CA 1
ATOM 2593 C C . ASP A 1 324 ? -4.984 -29.519 -14.172 1.00 86.38 324 ASP A C 1
ATOM 2595 O O . ASP A 1 324 ? -4.122 -29.165 -13.363 1.00 86.38 324 ASP A O 1
ATOM 2599 N N . LEU A 1 325 ? -6.235 -29.049 -14.068 1.00 87.38 325 LEU A N 1
ATOM 2600 C CA . LEU A 1 325 ? -6.648 -28.108 -13.015 1.00 87.38 325 LEU A CA 1
ATOM 2601 C C . LEU A 1 325 ? -6.481 -28.691 -11.601 1.00 87.38 325 LEU A C 1
ATOM 2603 O O . LEU A 1 325 ? -5.901 -28.026 -10.742 1.00 87.38 325 LEU A O 1
ATOM 2607 N N . ASP A 1 326 ? -6.930 -29.926 -11.364 1.00 90.19 326 ASP A N 1
ATOM 2608 C CA . ASP A 1 326 ? -6.805 -30.572 -10.046 1.00 90.19 326 ASP A CA 1
ATOM 2609 C C . ASP A 1 326 ? -5.336 -30.804 -9.646 1.00 90.19 326 ASP A C 1
ATOM 2611 O O . ASP A 1 326 ? -4.957 -30.556 -8.502 1.00 90.19 326 ASP A O 1
ATOM 2615 N N . GLN A 1 327 ? -4.469 -31.168 -10.597 1.00 88.75 327 GLN A N 1
ATOM 2616 C CA . GLN A 1 327 ? -3.031 -31.334 -10.343 1.00 88.75 327 GLN A CA 1
ATOM 2617 C C . GLN A 1 327 ? -2.370 -30.002 -9.956 1.00 88.75 327 GLN A C 1
ATOM 2619 O O . GLN A 1 327 ? -1.543 -29.960 -9.047 1.00 88.75 327 GLN A O 1
ATOM 2624 N N . ARG A 1 328 ? -2.764 -28.887 -10.591 1.00 86.62 328 ARG A N 1
ATOM 2625 C CA . ARG A 1 328 ? -2.278 -27.539 -10.241 1.00 86.62 328 ARG A CA 1
ATOM 2626 C C . ARG A 1 328 ? -2.757 -27.085 -8.859 1.00 86.62 328 ARG A C 1
ATOM 2628 O O . ARG A 1 328 ? -1.989 -26.456 -8.134 1.00 86.62 328 ARG A O 1
ATOM 2635 N N . ILE A 1 329 ? -3.985 -27.434 -8.470 1.00 88.50 329 ILE A N 1
ATOM 2636 C CA . ILE A 1 329 ? -4.508 -27.209 -7.110 1.00 88.50 329 ILE A CA 1
ATOM 2637 C C . ILE A 1 329 ? -3.700 -28.019 -6.088 1.00 88.50 329 ILE A C 1
ATOM 2639 O O . ILE A 1 329 ? -3.274 -27.474 -5.068 1.00 88.50 329 ILE A O 1
ATOM 2643 N N . GLN A 1 330 ? -3.441 -29.298 -6.369 1.00 88.69 330 GLN A N 1
ATOM 2644 C CA . GLN A 1 330 ? -2.625 -30.158 -5.513 1.00 88.69 330 GLN A CA 1
ATOM 2645 C C . GLN A 1 330 ? -1.196 -29.623 -5.355 1.00 88.69 330 GLN A C 1
ATOM 2647 O O . GLN A 1 330 ? -0.733 -29.449 -4.225 1.00 88.69 330 GLN A O 1
ATOM 2652 N N . ALA A 1 331 ? -0.544 -29.258 -6.459 1.00 86.94 331 ALA A N 1
ATOM 2653 C CA . ALA A 1 331 ? 0.799 -28.689 -6.452 1.00 86.94 331 ALA A CA 1
ATOM 2654 C C . ALA A 1 331 ? 0.896 -27.369 -5.660 1.00 86.94 331 ALA A C 1
ATOM 2656 O O . ALA A 1 331 ? 1.945 -27.088 -5.085 1.00 86.94 331 ALA A O 1
ATOM 2657 N N . GLU A 1 332 ? -0.163 -26.551 -5.593 1.00 85.19 332 GLU A N 1
ATOM 2658 C CA . GLU A 1 332 ? -0.184 -25.353 -4.740 1.00 85.19 332 GLU A CA 1
ATOM 2659 C C . GLU A 1 332 ? -0.204 -25.721 -3.248 1.00 85.19 332 GLU A C 1
ATOM 2661 O O . GLU A 1 332 ? 0.623 -25.223 -2.484 1.00 85.19 332 GLU A O 1
ATOM 2666 N N . TYR A 1 333 ? -1.087 -26.638 -2.838 1.00 82.69 333 TYR A N 1
ATOM 2667 C CA . TYR A 1 333 ? -1.193 -27.092 -1.446 1.00 82.69 333 TYR A CA 1
ATOM 2668 C C . TYR A 1 333 ? 0.053 -27.842 -0.943 1.00 82.69 333 TYR A C 1
ATOM 2670 O O . TYR A 1 333 ? 0.380 -27.793 0.246 1.00 82.69 333 TYR A O 1
ATOM 2678 N N . GLU A 1 334 ? 0.767 -28.540 -1.827 1.00 84.62 334 GLU A N 1
ATOM 2679 C CA . GLU A 1 334 ? 1.963 -29.308 -1.469 1.00 84.62 334 GLU A CA 1
ATOM 2680 C C . GLU A 1 334 ? 3.206 -28.437 -1.225 1.00 84.62 334 GLU A C 1
ATOM 2682 O O . GLU A 1 334 ? 4.128 -28.875 -0.525 1.00 84.62 334 GLU A O 1
ATOM 2687 N N . LYS A 1 335 ? 3.232 -27.178 -1.693 1.00 81.12 335 LYS A N 1
ATOM 2688 C CA . LYS A 1 335 ? 4.379 -26.262 -1.537 1.00 81.12 335 LYS A CA 1
ATOM 2689 C C . LYS A 1 335 ? 4.827 -26.118 -0.083 1.00 81.12 335 LYS A C 1
ATOM 2691 O O . LYS A 1 335 ? 4.029 -25.973 0.842 1.00 81.12 335 LYS A O 1
ATOM 2696 N N . ALA A 1 336 ? 6.140 -26.115 0.150 1.00 76.69 336 ALA A N 1
ATOM 2697 C CA . ALA A 1 336 ? 6.715 -25.872 1.480 1.00 76.69 336 ALA A CA 1
ATOM 2698 C C . ALA A 1 336 ? 6.407 -24.457 2.018 1.00 76.69 336 ALA A C 1
ATOM 2700 O O . ALA A 1 336 ? 6.362 -24.246 3.231 1.00 76.69 336 ALA A O 1
ATOM 2701 N N . SER A 1 337 ? 6.160 -23.505 1.114 1.00 73.69 337 SER A N 1
ATOM 2702 C CA . SER A 1 337 ? 5.773 -22.123 1.404 1.00 73.69 337 SER A CA 1
ATOM 2703 C C . SER A 1 337 ? 4.275 -21.919 1.657 1.00 73.69 337 SER A C 1
ATOM 2705 O O . SER A 1 337 ? 3.903 -20.836 2.105 1.00 73.69 337 SER A O 1
ATOM 2707 N N . PHE A 1 338 ? 3.410 -22.909 1.397 1.00 78.12 338 PHE A N 1
ATOM 2708 C CA . PHE A 1 338 ? 1.967 -22.751 1.584 1.00 78.12 338 PHE A CA 1
ATOM 2709 C C . PHE A 1 338 ? 1.616 -22.702 3.080 1.00 78.12 338 PHE A C 1
ATOM 2711 O O . PHE A 1 338 ? 1.650 -23.716 3.781 1.00 78.12 338 PHE A O 1
ATOM 2718 N N . ARG A 1 339 ? 1.322 -21.493 3.575 1.00 73.69 339 ARG A N 1
ATOM 2719 C CA . ARG A 1 339 ? 1.002 -21.185 4.978 1.00 73.69 339 ARG A CA 1
ATOM 2720 C C . ARG A 1 339 ? -0.179 -20.206 5.038 1.00 73.69 339 ARG A C 1
ATOM 2722 O O . ARG A 1 339 ? 0.044 -18.998 5.070 1.00 73.69 339 ARG A O 1
ATOM 2729 N N . PRO A 1 340 ? -1.426 -20.698 4.979 1.00 73.56 340 PRO A N 1
ATOM 2730 C CA . PRO A 1 340 ? -2.606 -19.846 4.978 1.00 73.56 340 PRO A CA 1
ATOM 2731 C C . PRO A 1 340 ? -2.832 -19.192 6.349 1.00 73.56 340 PRO A C 1
ATOM 2733 O O . PRO A 1 340 ? -2.681 -19.829 7.393 1.00 73.56 340 PRO A O 1
ATOM 2736 N N . ILE A 1 341 ? -3.227 -17.922 6.307 1.00 74.31 341 ILE A N 1
ATOM 2737 C CA . ILE A 1 341 ? -3.523 -17.022 7.429 1.00 74.31 341 ILE A CA 1
ATOM 2738 C C . ILE A 1 341 ? -4.823 -16.279 7.115 1.00 74.31 341 ILE A C 1
ATOM 2740 O O . ILE A 1 341 ? -5.047 -15.917 5.966 1.00 74.31 341 ILE A O 1
ATOM 2744 N N . VAL A 1 342 ? -5.702 -15.981 8.071 1.00 74.19 342 VAL A N 1
ATOM 2745 C CA . VAL A 1 342 ? -6.827 -15.090 7.727 1.00 74.19 342 VAL A CA 1
ATOM 2746 C C . VAL A 1 342 ? -6.249 -13.705 7.443 1.00 74.19 342 VAL A C 1
ATOM 2748 O O . VAL A 1 342 ? -5.751 -13.056 8.363 1.00 74.19 342 VAL A O 1
ATOM 2751 N N . HIS A 1 343 ? -6.293 -13.285 6.173 1.00 82.94 343 HIS A N 1
ATOM 2752 C CA . HIS A 1 343 ? -5.878 -11.948 5.758 1.00 82.94 343 HIS A CA 1
ATOM 2753 C C . HIS A 1 343 ? -6.682 -10.907 6.546 1.00 82.94 343 HIS A C 1
ATOM 2755 O O . HIS A 1 343 ? -7.888 -11.086 6.736 1.00 82.94 343 HIS A O 1
ATOM 2761 N N . SER A 1 344 ? -6.035 -9.817 6.952 1.00 87.19 344 SER A N 1
ATOM 2762 C CA . SER A 1 344 ? -6.623 -8.679 7.671 1.00 87.19 344 SER A CA 1
ATOM 2763 C C . SER A 1 344 ? -7.985 -8.249 7.112 1.00 87.19 344 SER A C 1
ATOM 2765 O O . SER A 1 344 ? -8.933 -8.080 7.869 1.00 87.19 344 SER A O 1
ATOM 2767 N N . GLU A 1 345 ? -8.115 -8.189 5.789 1.00 85.94 345 GLU A N 1
ATOM 2768 C CA . GLU A 1 345 ? -9.336 -7.849 5.042 1.00 85.94 345 GLU A CA 1
ATOM 2769 C C . GLU A 1 345 ? -10.482 -8.831 5.307 1.00 85.94 345 GLU A C 1
ATOM 2771 O O . GLU A 1 345 ? -11.581 -8.451 5.711 1.00 85.94 345 GLU A O 1
ATOM 2776 N N . ALA A 1 346 ? -10.206 -10.125 5.125 1.00 82.19 346 ALA A N 1
ATOM 2777 C CA . ALA A 1 346 ? -11.163 -11.198 5.358 1.00 82.19 346 ALA A CA 1
ATOM 2778 C C . ALA A 1 346 ? -11.512 -11.330 6.847 1.00 82.19 346 ALA A C 1
ATOM 2780 O O . ALA A 1 346 ? -12.629 -11.732 7.184 1.00 82.19 346 ALA A O 1
ATOM 2781 N N . HIS A 1 347 ? -10.582 -10.975 7.740 1.00 83.69 347 HIS A N 1
ATOM 2782 C CA . HIS A 1 347 ? -10.847 -10.924 9.169 1.00 83.69 347 HIS A CA 1
ATOM 2783 C C . HIS A 1 347 ? -11.783 -9.758 9.514 1.00 83.69 347 HIS A C 1
ATOM 2785 O O . HIS A 1 347 ? -12.819 -9.989 10.134 1.00 83.69 347 HIS A O 1
ATOM 2791 N N . LEU A 1 348 ? -11.477 -8.546 9.049 1.00 87.44 348 LEU A N 1
ATOM 2792 C CA . LEU A 1 348 ? -12.227 -7.324 9.339 1.00 87.44 348 LEU A CA 1
ATOM 2793 C C . LEU A 1 348 ? -13.642 -7.352 8.742 1.00 87.44 348 LEU A C 1
ATOM 2795 O O . LEU A 1 348 ? -14.618 -7.176 9.467 1.00 87.44 348 LEU A O 1
ATOM 2799 N N . HIS A 1 349 ? -13.785 -7.718 7.464 1.00 83.94 349 HIS A N 1
ATOM 2800 C CA . HIS A 1 349 ? -15.095 -7.995 6.857 1.00 83.94 349 HIS A CA 1
ATOM 2801 C C . HIS A 1 349 ? -15.812 -9.144 7.589 1.00 83.94 349 HIS A C 1
ATOM 2803 O O . HIS A 1 349 ? -17.038 -9.161 7.741 1.00 83.94 349 HIS A O 1
ATOM 2809 N N . GLY A 1 350 ? -15.052 -10.142 8.039 1.00 81.38 350 GLY A N 1
ATOM 2810 C CA . GLY A 1 350 ? -15.563 -11.251 8.829 1.00 81.38 350 GLY A CA 1
ATOM 2811 C C . GLY A 1 350 ? -16.110 -10.821 10.189 1.00 81.38 350 GLY A C 1
ATOM 2812 O O . GLY A 1 350 ? -17.030 -11.484 10.659 1.00 81.38 350 GLY A O 1
ATOM 2813 N N . TRP A 1 351 ? -15.566 -9.765 10.801 1.00 85.75 351 TRP A N 1
ATOM 2814 C CA . TRP A 1 351 ? -16.006 -9.160 12.061 1.00 85.75 351 TRP A CA 1
ATOM 2815 C C . TRP A 1 351 ? -17.244 -8.280 11.854 1.00 85.75 351 TRP A C 1
ATOM 2817 O O . TRP A 1 351 ? -18.262 -8.580 12.477 1.00 85.75 351 TRP A O 1
ATOM 2827 N N . LEU A 1 352 ? -17.201 -7.343 10.892 1.00 85.31 352 LEU A N 1
ATOM 2828 C CA . LEU A 1 352 ? -18.324 -6.465 10.508 1.00 85.31 352 LEU A CA 1
ATOM 2829 C C . LEU A 1 352 ? -19.631 -7.248 10.291 1.00 85.31 352 LEU A C 1
ATOM 2831 O O . LEU A 1 352 ? -20.690 -6.882 10.787 1.00 85.31 352 LEU A O 1
ATOM 2835 N N . GLY A 1 353 ? -19.554 -8.396 9.611 1.00 77.38 353 GLY A N 1
ATOM 2836 C CA . GLY A 1 353 ? -20.720 -9.249 9.355 1.00 77.38 353 GLY A CA 1
ATOM 2837 C C . GLY A 1 353 ? -21.253 -10.057 10.553 1.00 77.38 353 GLY A C 1
ATOM 2838 O O . GLY A 1 353 ? -22.205 -10.815 10.364 1.00 77.38 353 GLY A O 1
ATOM 2839 N N . ASN A 1 354 ? -20.647 -9.974 11.748 1.00 73.25 354 ASN A N 1
ATOM 2840 C CA . ASN A 1 354 ? -21.194 -10.559 12.987 1.00 73.25 354 ASN A CA 1
ATOM 2841 C C . ASN A 1 354 ? -21.461 -9.515 14.092 1.00 73.25 354 ASN A C 1
ATOM 2843 O O . ASN A 1 354 ? -22.040 -9.883 15.115 1.00 73.25 354 ASN A O 1
ATOM 2847 N N . THR A 1 355 ? -21.027 -8.261 13.942 1.00 64.31 355 THR A N 1
ATOM 2848 C CA . THR A 1 355 ? -21.351 -7.179 14.883 1.00 64.31 355 THR A CA 1
ATOM 2849 C C . THR A 1 355 ? -22.845 -6.837 14.797 1.00 64.31 355 THR A C 1
ATOM 2851 O O . THR A 1 355 ? -23.337 -6.573 13.700 1.00 64.31 355 THR A O 1
ATOM 2854 N N . PRO A 1 356 ? -23.602 -6.840 15.914 1.00 42.66 356 PRO A N 1
ATOM 2855 C CA . PRO A 1 356 ? -25.003 -6.431 15.901 1.00 42.66 356 PRO A CA 1
ATOM 2856 C C . PRO A 1 356 ? -25.090 -4.910 15.717 1.00 42.66 356 PRO A C 1
ATOM 2858 O O . PRO A 1 356 ? -24.911 -4.159 16.669 1.00 42.66 356 PRO A O 1
ATOM 2861 N N . GLY A 1 357 ? -25.337 -4.490 14.479 1.00 48.41 357 GLY A N 1
ATOM 2862 C CA . GLY A 1 357 ? -25.481 -3.099 14.042 1.00 48.41 357 GLY A CA 1
ATOM 2863 C C . GLY A 1 357 ? -25.664 -3.072 12.524 1.00 48.41 357 GLY A C 1
ATOM 2864 O O . GLY A 1 357 ? -26.751 -2.792 12.027 1.00 48.41 357 GLY A O 1
ATOM 2865 N N . ASP A 1 358 ? -24.659 -3.568 11.800 1.00 45.56 358 ASP A N 1
ATOM 2866 C CA . ASP A 1 358 ? -24.641 -3.599 10.334 1.00 45.56 358 ASP A CA 1
ATOM 2867 C C . ASP A 1 358 ? -25.258 -4.872 9.744 1.00 45.56 358 ASP A C 1
ATOM 2869 O O . ASP A 1 358 ? -24.590 -5.765 9.215 1.00 45.56 358 ASP A O 1
ATOM 2873 N N . SER A 1 359 ? -26.588 -4.942 9.775 1.00 29.61 359 SER A N 1
ATOM 2874 C CA . SER A 1 359 ? -27.312 -5.750 8.790 1.00 29.61 359 SER A CA 1
ATOM 2875 C C . SER A 1 359 ? -27.427 -4.943 7.492 1.00 29.61 359 SER A C 1
ATOM 2877 O O . SER A 1 359 ? -28.274 -4.053 7.449 1.00 29.61 359 SER A O 1
ATOM 2879 N N . PRO A 1 360 ? -26.660 -5.231 6.417 1.00 34.38 360 PRO A N 1
ATOM 2880 C CA . PRO A 1 360 ? -26.846 -4.528 5.154 1.00 34.38 360 PRO A CA 1
ATOM 2881 C C . PRO A 1 360 ? -28.262 -4.807 4.649 1.00 34.38 360 PRO A C 1
ATOM 2883 O O . PRO A 1 360 ? -28.623 -5.954 4.349 1.00 34.38 360 PRO A O 1
ATOM 2886 N N . SER A 1 361 ? -29.074 -3.753 4.592 1.00 27.38 361 SER A N 1
ATOM 2887 C CA . SER A 1 361 ? -30.479 -3.807 4.216 1.00 27.38 361 SER A CA 1
ATOM 2888 C C . SER A 1 361 ? -30.621 -4.390 2.810 1.00 27.38 361 SER A C 1
ATOM 2890 O O . SER A 1 361 ? -30.336 -3.772 1.785 1.00 27.38 361 SER A O 1
ATOM 2892 N N . ARG A 1 362 ? -31.092 -5.640 2.742 1.00 30.66 362 ARG A N 1
ATOM 2893 C CA . ARG A 1 362 ? -31.521 -6.261 1.486 1.00 30.66 362 ARG A CA 1
ATOM 2894 C C . ARG A 1 362 ? -32.853 -5.660 1.046 1.00 30.66 362 ARG A C 1
ATOM 2896 O O . ARG A 1 362 ? -33.893 -6.299 1.181 1.00 30.66 362 ARG A O 1
ATOM 2903 N N . GLY A 1 363 ? -32.804 -4.462 0.479 1.00 23.47 363 GLY A N 1
ATOM 2904 C CA . GLY A 1 363 ? -33.954 -3.861 -0.181 1.00 23.47 363 GLY A CA 1
ATOM 2905 C C . GLY A 1 363 ? -33.852 -2.350 -0.312 1.00 23.47 363 GLY A C 1
ATOM 2906 O O . GLY A 1 363 ? -33.814 -1.660 0.693 1.00 23.47 363 GLY A O 1
ATOM 2907 N N . SER A 1 364 ? -33.930 -1.896 -1.564 1.00 23.05 364 SER A N 1
ATOM 2908 C CA . SER A 1 364 ? -34.495 -0.603 -1.971 1.00 23.05 364 SER A CA 1
ATOM 2909 C C . SER A 1 364 ? -33.789 0.685 -1.522 1.00 23.05 364 SER A C 1
ATOM 2911 O O . SER A 1 364 ? -33.904 1.120 -0.388 1.00 23.05 364 SER A O 1
ATOM 2913 N N . SER A 1 365 ? -33.162 1.333 -2.509 1.00 31.84 365 SER A N 1
ATOM 2914 C CA . SER A 1 365 ? -33.097 2.790 -2.717 1.00 31.84 365 SER A CA 1
ATOM 2915 C C . SER A 1 365 ? -33.765 3.680 -1.654 1.00 31.84 365 SER A C 1
ATOM 2917 O O . SER A 1 365 ? -34.977 3.860 -1.717 1.00 31.84 365 SER A O 1
ATOM 2919 N N . GLU A 1 366 ? -32.973 4.305 -0.779 1.00 25.06 366 GLU A N 1
ATOM 2920 C CA . GLU A 1 366 ? -32.858 5.769 -0.591 1.00 25.06 366 GLU A CA 1
ATOM 2921 C C . GLU A 1 366 ? -31.913 6.100 0.588 1.00 25.06 366 GLU A C 1
ATOM 2923 O O . GLU A 1 366 ? -31.548 5.226 1.367 1.00 25.06 366 GLU A O 1
ATOM 2928 N N . ALA A 1 367 ? -31.449 7.352 0.630 1.00 30.47 367 ALA A N 1
ATOM 2929 C CA . ALA A 1 367 ? -30.427 7.950 1.502 1.00 30.47 367 ALA A CA 1
ATOM 2930 C C . ALA A 1 367 ? -30.137 7.304 2.886 1.00 30.47 367 ALA A C 1
ATOM 2932 O O . ALA A 1 367 ? -30.998 7.250 3.760 1.00 30.47 367 ALA A O 1
ATOM 2933 N N . GLY A 1 368 ? -28.863 6.964 3.124 1.00 23.33 368 GLY A N 1
ATOM 2934 C CA . GLY A 1 368 ? -28.305 6.583 4.430 1.00 23.33 368 GLY A CA 1
ATOM 2935 C C . GLY A 1 368 ? -26.822 6.214 4.296 1.00 23.33 368 GLY A C 1
ATOM 2936 O O . GLY A 1 368 ? -26.466 5.447 3.403 1.00 23.33 368 GLY A O 1
ATOM 2937 N N . GLY A 1 369 ? -25.946 6.815 5.105 1.00 28.08 369 GLY A N 1
ATOM 2938 C CA . GLY A 1 369 ? -24.493 6.749 4.909 1.00 28.08 369 GLY A CA 1
ATOM 2939 C C . GLY A 1 369 ? -23.858 5.402 5.272 1.00 28.08 369 GLY A C 1
ATOM 2940 O O . GLY A 1 369 ? -24.108 4.842 6.333 1.00 28.08 369 GLY A O 1
ATOM 2941 N N . THR A 1 370 ? -22.965 4.912 4.414 1.00 28.39 370 THR A N 1
ATOM 2942 C CA . THR A 1 370 ? -21.954 3.906 4.771 1.00 28.39 370 THR A CA 1
ATOM 2943 C C . THR A 1 370 ? -20.664 4.292 4.060 1.00 28.39 370 THR A C 1
ATOM 2945 O O . THR A 1 370 ? -20.564 4.154 2.839 1.00 28.39 370 THR A O 1
ATOM 2948 N N . LEU A 1 371 ? -19.689 4.817 4.802 1.00 36.31 371 LEU A N 1
ATOM 2949 C CA . LEU A 1 371 ? -18.364 5.109 4.260 1.00 36.31 371 LEU A CA 1
ATOM 2950 C C . LEU A 1 371 ? -17.589 3.788 4.111 1.00 36.31 371 LEU A C 1
ATOM 2952 O O . LEU A 1 371 ? -17.626 2.916 4.976 1.00 36.31 371 LEU A O 1
ATOM 2956 N N . GLY A 1 372 ? -17.013 3.576 2.926 1.00 35.94 372 GLY A N 1
ATOM 2957 C CA . GLY A 1 372 ? -16.715 2.233 2.421 1.00 35.94 372 GLY A CA 1
ATOM 2958 C C . GLY A 1 372 ? -15.561 1.502 3.117 1.00 35.94 372 GLY A C 1
ATOM 2959 O O . GLY A 1 372 ? -14.581 2.102 3.550 1.00 35.94 372 GLY A O 1
ATOM 2960 N N . ALA A 1 373 ? -15.630 0.168 3.128 1.00 32.62 373 ALA A N 1
ATOM 2961 C CA . ALA A 1 373 ? -14.486 -0.675 3.464 1.00 32.62 373 ALA A CA 1
ATOM 2962 C C . ALA A 1 373 ? -13.546 -0.800 2.252 1.00 32.62 373 ALA A C 1
ATOM 2964 O O . ALA A 1 373 ? -13.948 -1.315 1.206 1.00 32.62 373 ALA A O 1
ATOM 2965 N N . VAL A 1 374 ? -12.286 -0.382 2.407 1.00 38.16 374 VAL A N 1
ATOM 2966 C CA . VAL A 1 374 ? -11.252 -0.487 1.365 1.00 38.16 374 VAL A CA 1
ATOM 2967 C C . VAL A 1 374 ? -10.241 -1.567 1.722 1.00 38.16 374 VAL A C 1
ATOM 2969 O O . VAL A 1 374 ? -9.895 -1.793 2.879 1.00 38.16 374 VAL A O 1
ATOM 2972 N N . SER A 1 375 ? -9.787 -2.288 0.705 1.00 33.31 375 SER A N 1
ATOM 2973 C CA . SER A 1 375 ? -8.913 -3.450 0.828 1.00 33.31 375 SER A CA 1
ATOM 2974 C C . SER A 1 375 ? -7.940 -3.456 -0.347 1.00 33.31 375 SER A C 1
ATOM 2976 O O . SER A 1 375 ? -8.345 -3.247 -1.489 1.00 33.31 375 SER A O 1
ATOM 2978 N N . ARG A 1 376 ? -6.649 -3.653 -0.067 1.00 33.06 376 ARG A N 1
ATOM 2979 C CA . ARG A 1 376 ? -5.602 -3.783 -1.081 1.00 33.06 376 ARG A CA 1
ATOM 2980 C C . ARG A 1 376 ? -5.365 -5.267 -1.345 1.00 33.06 376 ARG A C 1
ATOM 2982 O O . ARG A 1 376 ? -4.756 -5.914 -0.490 1.00 33.06 376 ARG A O 1
ATOM 2989 N N . PRO A 1 377 ? -5.697 -5.799 -2.537 1.00 25.95 377 PRO A N 1
ATOM 2990 C CA . PRO A 1 377 ? -5.425 -7.196 -2.835 1.00 25.95 377 PRO A CA 1
ATOM 2991 C C . PRO A 1 377 ? -3.953 -7.518 -2.554 1.00 25.95 377 PRO A C 1
ATOM 2993 O O . PRO A 1 377 ? -3.041 -6.922 -3.137 1.00 25.95 377 PRO A O 1
ATOM 2996 N N . ALA A 1 378 ? -3.719 -8.470 -1.645 1.00 27.56 378 ALA A N 1
ATOM 2997 C CA . ALA A 1 378 ? -2.404 -9.071 -1.464 1.00 27.56 378 ALA A CA 1
ATOM 2998 C C . ALA A 1 378 ? -1.880 -9.520 -2.839 1.00 27.56 378 ALA A C 1
ATOM 3000 O O . ALA A 1 378 ? -2.677 -10.005 -3.640 1.00 27.56 378 ALA A O 1
ATOM 3001 N N . ASN A 1 379 ? -0.576 -9.352 -3.118 1.00 28.62 379 ASN A N 1
ATOM 3002 C CA . ASN A 1 379 ? 0.036 -9.554 -4.445 1.00 28.62 379 ASN A CA 1
ATOM 3003 C C . ASN A 1 379 ? -0.166 -10.988 -5.012 1.00 28.62 379 ASN A C 1
ATOM 3005 O O . ASN A 1 379 ? 0.726 -11.836 -5.020 1.00 28.62 379 ASN A O 1
ATOM 3009 N N . SER A 1 380 ? -1.355 -11.214 -5.554 1.00 24.39 380 SER A N 1
ATOM 3010 C CA . SER A 1 380 ? -1.792 -12.251 -6.473 1.00 24.39 380 SER A CA 1
ATOM 3011 C C . SER A 1 380 ? -2.922 -11.594 -7.262 1.00 24.39 380 SER A C 1
ATOM 3013 O O . SER A 1 380 ? -4.056 -11.532 -6.790 1.00 24.39 380 SER A O 1
ATOM 3015 N N . ALA A 1 381 ? -2.574 -10.991 -8.398 1.00 25.02 381 ALA A N 1
ATOM 3016 C CA . ALA A 1 381 ? -3.448 -10.086 -9.134 1.00 25.02 381 ALA A CA 1
ATOM 3017 C C . ALA A 1 381 ? -4.729 -10.778 -9.625 1.00 25.02 381 ALA A C 1
ATOM 3019 O O . ALA A 1 381 ? -4.662 -11.606 -10.531 1.00 25.02 381 ALA A O 1
ATOM 3020 N N . ILE A 1 382 ? -5.882 -10.408 -9.055 1.00 25.11 382 ILE A N 1
ATOM 3021 C CA . ILE A 1 382 ? -7.204 -10.586 -9.667 1.00 25.11 382 ILE A CA 1
ATOM 3022 C C . ILE A 1 382 ? -8.087 -9.388 -9.291 1.00 25.11 382 ILE A C 1
ATOM 3024 O O . ILE A 1 382 ? -8.584 -9.302 -8.171 1.00 25.11 382 ILE A O 1
ATOM 3028 N N . THR A 1 383 ? -8.372 -8.528 -10.264 1.00 22.84 383 THR A N 1
ATOM 3029 C CA . THR A 1 383 ? -9.624 -7.763 -10.321 1.00 22.84 383 THR A CA 1
ATOM 3030 C C . THR A 1 383 ? -10.432 -8.287 -11.504 1.00 22.84 383 THR A C 1
ATOM 3032 O O . THR A 1 383 ? -9.892 -8.550 -12.576 1.00 22.84 383 THR A O 1
ATOM 3035 N N . THR A 1 384 ? -11.732 -8.511 -11.304 1.00 23.31 384 THR A N 1
ATOM 3036 C CA . THR A 1 384 ? -12.647 -8.935 -12.376 1.00 23.31 384 THR A CA 1
ATOM 3037 C C . THR A 1 384 ? -13.439 -7.727 -12.855 1.00 23.31 384 THR A C 1
ATOM 3039 O O . THR A 1 384 ? -14.091 -7.049 -12.062 1.00 23.31 384 THR A O 1
ATOM 3042 N N . SER A 1 385 ? -13.367 -7.428 -14.151 1.00 23.45 385 SER A N 1
ATOM 3043 C CA . SER A 1 385 ? -14.061 -6.286 -14.740 1.00 23.45 385 SER A CA 1
ATOM 3044 C C . SER A 1 385 ? -15.557 -6.568 -14.922 1.00 23.45 385 SER A C 1
ATOM 3046 O O . SER A 1 385 ? -15.970 -7.612 -15.428 1.00 23.45 385 SER A O 1
ATOM 3048 N N . LYS A 1 386 ? -16.394 -5.594 -14.548 1.00 22.78 386 LYS A N 1
ATOM 3049 C CA . LYS A 1 386 ? -17.801 -5.537 -14.967 1.00 22.78 386 LYS A CA 1
ATOM 3050 C C . LYS A 1 386 ? -17.869 -5.057 -16.419 1.00 22.78 386 LYS A C 1
ATOM 3052 O O . LYS A 1 386 ? -17.592 -3.891 -16.675 1.00 22.78 386 LYS A O 1
ATOM 3057 N N . SER A 1 387 ? -18.315 -5.903 -17.346 1.00 21.48 387 SER A N 1
ATOM 3058 C CA . SER A 1 387 ? -18.885 -5.438 -18.624 1.00 21.48 387 SER A CA 1
ATOM 3059 C C . SER A 1 387 ? -19.881 -6.442 -19.221 1.00 21.48 387 SER A C 1
ATOM 3061 O O . SER A 1 387 ? -19.653 -7.049 -20.260 1.00 21.48 387 SER A O 1
ATOM 3063 N N . MET A 1 388 ? -21.029 -6.599 -18.564 1.00 21.52 388 MET A N 1
ATOM 3064 C CA . MET A 1 388 ? -22.238 -7.152 -19.181 1.00 21.52 388 MET A CA 1
ATOM 3065 C C . MET A 1 388 ? -23.445 -6.374 -18.658 1.00 21.52 388 MET A C 1
ATOM 3067 O O . MET A 1 388 ? -23.732 -6.433 -17.466 1.00 21.52 388 MET A O 1
ATOM 3071 N N . ASP A 1 389 ? -24.035 -5.572 -19.552 1.00 22.56 389 ASP A N 1
ATOM 3072 C CA . ASP A 1 389 ? -25.484 -5.381 -19.765 1.00 22.56 389 ASP A CA 1
ATOM 3073 C C . ASP A 1 389 ? -25.814 -3.962 -20.255 1.00 22.56 389 ASP A C 1
ATOM 3075 O O . ASP A 1 389 ? -26.006 -3.033 -19.470 1.00 22.56 389 ASP A O 1
ATOM 3079 N N . ARG A 1 390 ? -25.950 -3.811 -21.584 1.00 22.81 390 ARG A N 1
ATOM 3080 C CA . ARG A 1 390 ? -26.883 -2.842 -22.194 1.00 22.81 390 ARG A CA 1
ATOM 3081 C C . ARG A 1 390 ? -27.243 -3.180 -23.649 1.00 22.81 390 ARG A C 1
ATOM 3083 O O . ARG A 1 390 ? -26.926 -2.465 -24.592 1.00 22.81 390 ARG A O 1
ATOM 3090 N N . ALA A 1 391 ? -27.986 -4.270 -23.791 1.00 22.05 391 ALA A N 1
ATOM 3091 C CA . ALA A 1 391 ? -29.010 -4.448 -24.819 1.00 22.05 391 ALA A CA 1
ATOM 3092 C C . ALA A 1 391 ? -30.311 -4.771 -24.049 1.00 22.05 391 ALA A C 1
ATOM 3094 O O . ALA A 1 391 ? -30.240 -5.509 -23.073 1.00 22.05 391 ALA A O 1
ATOM 3095 N N . SER A 1 392 ? -31.511 -4.267 -24.341 1.00 22.44 392 SER A N 1
ATOM 3096 C CA . SER A 1 392 ? -31.991 -3.310 -25.362 1.00 22.44 392 SER A CA 1
ATOM 3097 C C . SER A 1 392 ? -33.014 -2.357 -24.671 1.00 22.44 392 SER A C 1
ATOM 3099 O O . SER A 1 392 ? -33.010 -2.301 -23.445 1.00 22.44 392 SER A O 1
ATOM 3101 N N . ALA A 1 393 ? -33.910 -1.571 -25.284 1.00 22.50 393 ALA A N 1
ATOM 3102 C CA . ALA A 1 393 ? -34.284 -1.296 -26.678 1.00 22.50 393 ALA A CA 1
ATOM 3103 C C . ALA A 1 393 ? -34.963 0.092 -26.762 1.00 22.50 393 ALA A C 1
ATOM 3105 O O . ALA A 1 393 ? -35.557 0.526 -25.776 1.00 22.50 393 ALA A O 1
ATOM 3106 N N . THR A 1 394 ? -35.016 0.697 -27.954 1.00 24.55 394 THR A N 1
ATOM 3107 C CA . THR A 1 394 ? -36.130 1.590 -28.332 1.00 24.55 394 THR A CA 1
ATOM 3108 C C . THR A 1 394 ? -36.387 1.534 -29.836 1.00 24.55 394 THR A C 1
ATOM 3110 O O . THR A 1 394 ? -35.474 1.674 -30.647 1.00 24.55 394 THR A O 1
ATOM 3113 N N . GLU A 1 395 ? -37.644 1.309 -30.206 1.00 22.88 395 GLU A N 1
ATOM 3114 C CA . GLU A 1 395 ? -38.126 1.308 -31.588 1.00 22.88 395 GLU A CA 1
ATOM 3115 C C . GLU A 1 395 ? -38.314 2.740 -32.109 1.00 22.88 395 GLU A C 1
ATOM 3117 O O . GLU A 1 395 ? -38.778 3.602 -31.362 1.00 22.88 395 GLU A O 1
ATOM 3122 N N . SER A 1 396 ? -38.105 2.975 -33.412 1.00 23.48 396 SER A N 1
ATOM 3123 C CA . SER A 1 396 ? -39.203 3.372 -34.324 1.00 23.48 396 SER A CA 1
ATOM 3124 C C . SER A 1 396 ? -38.740 3.711 -35.751 1.00 23.48 396 SER A C 1
ATOM 3126 O O . SER A 1 396 ? -37.737 4.381 -35.964 1.00 23.48 396 SER A O 1
ATOM 3128 N N . ALA A 1 397 ? -39.544 3.241 -36.711 1.00 22.86 397 ALA A N 1
ATOM 3129 C CA . ALA A 1 397 ? -39.637 3.530 -38.153 1.00 22.86 397 ALA A CA 1
ATOM 3130 C C . ALA A 1 397 ? -38.965 4.822 -38.702 1.00 22.86 397 ALA A C 1
ATOM 3132 O O . ALA A 1 397 ? -39.044 5.883 -38.091 1.00 22.86 397 ALA A O 1
ATOM 3133 N N . THR A 1 398 ? -38.497 4.868 -39.965 1.00 24.89 398 THR A N 1
ATOM 3134 C CA . THR A 1 398 ? -39.395 5.082 -41.135 1.00 24.89 398 THR A CA 1
ATOM 3135 C C . THR A 1 398 ? -38.665 5.042 -42.505 1.00 24.89 398 THR A C 1
ATOM 3137 O O . THR A 1 398 ? -37.686 5.751 -42.678 1.00 24.89 398 THR A O 1
ATOM 3140 N N . ARG A 1 399 ? -39.246 4.317 -43.492 1.00 25.14 399 ARG A N 1
ATOM 3141 C CA . ARG A 1 399 ? -39.111 4.390 -44.990 1.00 25.14 399 ARG A CA 1
ATOM 3142 C C . ARG A 1 399 ? -37.708 4.247 -45.631 1.00 25.14 399 ARG A C 1
ATOM 3144 O O . ARG A 1 399 ? -36.801 5.016 -45.368 1.00 25.14 399 ARG A O 1
ATOM 3151 N N . ILE A 1 400 ? -37.462 3.227 -46.466 1.00 24.19 400 ILE A N 1
ATOM 3152 C CA . ILE A 1 400 ? -37.867 3.066 -47.892 1.00 24.19 400 ILE A CA 1
ATOM 3153 C C . ILE A 1 400 ? -37.251 4.114 -48.842 1.00 24.19 400 ILE A C 1
ATOM 3155 O O . ILE A 1 400 ? -37.755 5.229 -48.937 1.00 24.19 400 ILE A O 1
ATOM 3159 N N . SER A 1 401 ? -36.286 3.682 -49.668 1.00 25.34 401 SER A N 1
ATOM 3160 C CA . SER A 1 401 ? -36.264 3.970 -51.116 1.00 25.34 401 SER A CA 1
ATOM 3161 C C . SER A 1 401 ? -35.379 2.968 -51.880 1.00 25.34 401 SER A C 1
ATOM 3163 O O . SER A 1 401 ? -34.416 2.432 -51.338 1.00 25.34 401 SER A O 1
ATOM 3165 N N . THR A 1 402 ? -35.732 2.690 -53.136 1.00 24.91 402 THR A N 1
ATOM 3166 C CA . THR A 1 402 ? -35.222 1.590 -53.978 1.00 24.91 402 THR A CA 1
ATOM 3167 C C . THR A 1 402 ? -34.434 2.071 -55.203 1.00 24.91 402 THR A C 1
ATOM 3169 O O . THR A 1 402 ? -34.945 2.906 -55.949 1.00 24.91 402 THR A O 1
ATOM 3172 N N . ARG A 1 403 ? -33.288 1.438 -55.506 1.00 25.59 403 ARG A N 1
ATOM 3173 C CA . ARG A 1 403 ? -32.741 1.168 -56.866 1.00 25.59 403 ARG A CA 1
ATOM 3174 C C . ARG A 1 403 ? -31.470 0.307 -56.713 1.00 25.59 403 ARG A C 1
ATOM 3176 O O . ARG A 1 403 ? -30.651 0.655 -55.878 1.00 25.59 403 ARG A O 1
ATOM 3183 N N . ALA A 1 404 ? -31.252 -0.866 -57.318 1.00 24.84 404 ALA A N 1
ATOM 3184 C CA . ALA A 1 404 ? -31.627 -1.491 -58.601 1.00 24.84 404 ALA A CA 1
ATOM 3185 C C . ALA A 1 404 ? -30.699 -1.143 -59.789 1.00 24.84 404 ALA A C 1
ATOM 3187 O O . ALA A 1 404 ? -30.682 -0.003 -60.246 1.00 24.84 404 ALA A O 1
ATOM 3188 N N . GLY A 1 405 ? -30.016 -2.177 -60.316 1.00 25.14 405 GLY A N 1
ATOM 3189 C CA . GLY A 1 405 ? -29.130 -2.158 -61.497 1.00 25.14 405 GLY A CA 1
ATOM 3190 C C . GLY A 1 405 ? -27.656 -1.829 -61.180 1.00 25.14 405 GLY A C 1
ATOM 3191 O O . GLY A 1 405 ? -27.395 -0.909 -60.422 1.00 25.14 405 GLY A O 1
ATOM 3192 N N . GLY A 1 406 ? -26.645 -2.524 -61.715 1.00 24.55 406 GLY A N 1
ATOM 3193 C CA . GLY A 1 406 ? -26.669 -3.734 -62.540 1.00 24.55 406 GLY A CA 1
ATOM 3194 C C . GLY A 1 406 ? -25.258 -4.193 -62.958 1.00 24.55 406 GLY A C 1
ATOM 3195 O O . GLY A 1 406 ? -24.453 -3.380 -63.382 1.00 24.55 406 GLY A O 1
ATOM 3196 N N . SER A 1 407 ? -25.006 -5.499 -62.813 1.00 23.72 407 SER A N 1
ATOM 3197 C CA . SER A 1 407 ? -24.327 -6.424 -63.746 1.00 23.72 407 SER A CA 1
ATOM 3198 C C . SER A 1 407 ? -23.177 -5.944 -64.660 1.00 23.72 407 SER A C 1
ATOM 3200 O O . SER A 1 407 ? -23.415 -5.146 -65.560 1.00 23.72 407 SER A O 1
ATOM 3202 N N . GLN A 1 408 ? -21.997 -6.578 -64.528 1.00 25.62 408 GLN A N 1
ATOM 3203 C CA . GLN A 1 408 ? -21.238 -7.329 -65.568 1.00 25.62 408 GLN A CA 1
ATOM 3204 C C . GLN A 1 408 ? -19.835 -7.698 -65.012 1.00 25.62 408 GLN A C 1
ATOM 3206 O O . GLN A 1 408 ? -19.157 -6.853 -64.444 1.00 25.62 408 GLN A O 1
ATOM 3211 N N . THR A 1 409 ? -19.485 -8.987 -64.864 1.00 24.59 409 THR A N 1
ATOM 3212 C CA . THR A 1 409 ? -18.639 -9.806 -65.781 1.00 24.59 409 THR A CA 1
ATOM 3213 C C . THR A 1 409 ? -17.311 -9.133 -66.177 1.00 24.59 409 THR A C 1
ATOM 3215 O O . THR A 1 409 ? -17.332 -8.011 -66.654 1.00 24.59 409 THR A O 1
ATOM 3218 N N . SER A 1 410 ? -16.135 -9.769 -66.074 1.00 24.69 410 SER A N 1
ATOM 3219 C CA . SER A 1 410 ? -15.850 -11.160 -66.475 1.00 24.69 410 SER A CA 1
ATOM 3220 C C . SER A 1 410 ? -14.531 -11.746 -65.919 1.00 24.69 410 SER A C 1
ATOM 3222 O O . SER A 1 410 ? -13.584 -11.010 -65.683 1.00 24.69 410 SER A O 1
ATOM 3224 N N . LEU A 1 411 ? -14.493 -13.086 -65.828 1.00 23.70 411 LEU A N 1
ATOM 3225 C CA . LEU A 1 411 ? -13.380 -14.035 -66.071 1.00 23.70 411 LEU A CA 1
ATOM 3226 C C . LEU A 1 411 ? -11.900 -13.584 -65.943 1.00 23.70 411 LEU A C 1
ATOM 3228 O O . LEU A 1 411 ? -11.445 -12.758 -66.724 1.00 23.70 411 LEU A O 1
ATOM 3232 N N . PHE A 1 412 ? -11.096 -14.315 -65.150 1.00 24.98 412 PHE A N 1
ATOM 3233 C CA . PHE A 1 412 ? -10.241 -15.430 -65.635 1.00 24.98 412 PHE A CA 1
ATOM 3234 C C . PHE A 1 412 ? -9.565 -16.201 -64.465 1.00 24.98 412 PHE A C 1
ATOM 3236 O O . PHE A 1 412 ? -9.103 -15.613 -63.493 1.00 24.98 412 PHE A O 1
ATOM 3243 N N . GLN A 1 413 ? -9.498 -17.531 -64.581 1.00 24.64 413 GLN A N 1
ATOM 3244 C CA . GLN A 1 413 ? -8.688 -18.487 -63.790 1.00 24.64 413 GLN A CA 1
ATOM 3245 C C . GLN A 1 413 ? -7.750 -19.236 -64.779 1.00 24.64 413 GLN A C 1
ATOM 3247 O O . GLN A 1 413 ? -7.910 -19.044 -65.984 1.00 24.64 413 GLN A O 1
ATOM 3252 N N . PRO A 1 414 ? -6.940 -20.236 -64.371 1.00 34.28 414 PRO A N 1
ATOM 3253 C CA . PRO A 1 414 ? -5.926 -20.284 -63.309 1.00 34.28 414 PRO A CA 1
ATOM 3254 C C . PRO A 1 414 ? -4.540 -20.713 -63.878 1.00 34.28 414 PRO A C 1
ATOM 3256 O O . PRO A 1 414 ? -4.422 -21.033 -65.057 1.00 34.28 414 PRO A O 1
ATOM 3259 N N . GLY A 1 415 ? -3.491 -20.805 -63.047 1.00 25.11 415 GLY A N 1
ATOM 3260 C CA . GLY A 1 415 ? -2.174 -21.334 -63.457 1.00 25.11 415 GLY A CA 1
ATOM 3261 C C . GLY A 1 415 ? -1.484 -22.154 -62.359 1.00 25.11 415 GLY A C 1
ATOM 3262 O O . GLY A 1 415 ? -1.386 -21.700 -61.223 1.00 25.11 415 GLY A O 1
ATOM 3263 N N . GLN A 1 416 ? -1.039 -23.372 -62.686 1.00 26.12 416 GLN A N 1
ATOM 3264 C CA . GLN A 1 416 ? -0.386 -24.319 -61.766 1.00 26.12 416 GLN A CA 1
ATOM 3265 C C . GLN A 1 416 ? 1.145 -24.168 -61.736 1.00 26.12 416 GLN A C 1
ATOM 3267 O O . GLN A 1 416 ? 1.730 -23.857 -62.767 1.00 26.12 416 GLN A O 1
ATOM 3272 N N . GLN A 1 417 ? 1.760 -24.530 -60.600 1.00 29.05 417 GLN A N 1
ATOM 3273 C CA . GLN A 1 417 ? 2.985 -25.353 -60.397 1.00 29.05 417 GLN A CA 1
ATOM 3274 C C . GLN A 1 417 ? 3.500 -25.048 -58.973 1.00 29.05 417 GLN A C 1
ATOM 3276 O O . GLN A 1 417 ? 3.703 -23.893 -58.629 1.00 29.05 417 GLN A O 1
ATOM 3281 N N . VAL A 1 418 ? 3.543 -25.972 -58.007 1.00 30.69 418 VAL A N 1
ATOM 3282 C CA . VAL A 1 418 ? 4.334 -27.218 -57.931 1.00 30.69 418 VAL A CA 1
ATOM 3283 C C . VAL A 1 418 ? 5.824 -26.983 -58.183 1.00 30.69 418 VAL A C 1
ATOM 3285 O O . VAL A 1 418 ? 6.269 -27.027 -59.321 1.00 30.69 418 VAL A O 1
ATOM 3288 N N . ASN A 1 419 ? 6.592 -26.851 -57.097 1.00 30.02 419 ASN A N 1
ATOM 3289 C CA . ASN A 1 419 ? 7.896 -27.506 -56.976 1.00 30.02 419 ASN A CA 1
ATOM 3290 C C . ASN A 1 419 ? 8.291 -27.684 -55.500 1.00 30.02 419 ASN A C 1
ATOM 3292 O O . ASN A 1 419 ? 8.408 -26.717 -54.752 1.00 30.02 419 ASN A O 1
ATOM 3296 N N . LYS A 1 420 ? 8.514 -28.942 -55.104 1.00 32.38 420 LYS A N 1
ATOM 3297 C CA . LYS A 1 420 ? 9.374 -29.316 -53.974 1.00 32.38 420 LYS A CA 1
ATOM 3298 C C . LYS A 1 420 ? 10.786 -29.498 -54.525 1.00 32.38 420 LYS A C 1
ATOM 3300 O O . LYS A 1 420 ? 10.908 -30.247 -55.489 1.00 32.38 420 LYS A O 1
ATOM 3305 N N . ILE A 1 421 ? 11.814 -28.962 -53.868 1.00 33.34 421 ILE A N 1
ATOM 3306 C CA . ILE A 1 421 ? 13.140 -29.601 -53.785 1.00 33.34 421 ILE A CA 1
ATOM 3307 C C . ILE A 1 421 ? 13.687 -29.343 -52.376 1.00 33.34 421 ILE A C 1
ATOM 3309 O O . ILE A 1 421 ? 13.608 -28.222 -51.879 1.00 33.34 421 ILE A O 1
ATOM 3313 N N . ASP A 1 422 ? 14.205 -30.394 -51.745 1.00 39.38 422 ASP A N 1
ATOM 3314 C CA . ASP A 1 422 ? 14.786 -30.381 -50.401 1.00 39.38 422 ASP A CA 1
ATOM 3315 C C . ASP A 1 422 ? 16.213 -29.804 -50.371 1.00 39.38 422 ASP A C 1
ATOM 3317 O O . ASP A 1 422 ? 17.004 -30.061 -51.287 1.00 39.38 422 ASP A O 1
ATOM 3321 N N . LYS A 1 423 ? 16.577 -29.148 -49.260 1.00 39.50 423 LYS A N 1
ATOM 3322 C CA . LYS A 1 423 ? 17.770 -29.481 -48.456 1.00 39.50 423 LYS A CA 1
ATOM 3323 C C . LYS A 1 423 ? 17.783 -28.769 -47.106 1.00 39.50 423 LYS A C 1
ATOM 3325 O O . LYS A 1 423 ? 17.318 -27.613 -47.060 1.00 39.50 423 LYS A O 1
#

Sequence (423 aa):
MGVIPLEETIPMRPKDIKKFYEPMVLVKALTMGMLATATHSDLEEDWDLNDPKQLFEAFVNKLCYVCDNKKGDGGATITSFVVLQLDDDTIQYVFACNQQTLSQLQATEGFVKHLLELIGSDARRKVLLHLVLWNNRKRIRLLLRDLVRETSKCLTRCSDDLEIAKRESVQGLLHDMIRMLPDDGQISIDDRTDYLSGCVTMMKALGKFEQQSPASETITHMSRDIRARGHNSSDDCWPEMLHAVKRILAYQSSIEFFKEAHAAFPELFEGFEISFLPSSTPLPKGEICRVKSYQAEGIVNRMTRKVEYHEKFKQLVKNLQAFDLDQRIQAEYEKASFRPIVHSEAHLHGWLGNTPGDSPSRGSSEAGGTLGAVSRPANSAITTSKSMDRASATESATRISTRAGGSQTSLFQPGQQVNKIDK

pLDDT: mean 74.07, std 23.52, range [21.48, 98.38]

Foldseek 3Di:
DDDDPDDQADADDLVCLQAPVLVVLLVLLVCVLCLQPDQDPPPPPPQDLVPLQSLLLVLQVLLQLLQQQAPDPLSQRRKFWDWDQDPVRAIEIEMEGANGTPVSVVVSQVLSLVLLLCLLVVHDLLVSLLSSCLSNVNVQLVLLQLLLVLLVVCLVCLDPPDDPVLSVVLNVLSVVLNVLAPVNSDQDPPDSVSSSVSLVSNLVSLVVLCPDDSNSVVLVVLQSVCSNSGDDVSRNSSVSNVVSSCSSNSSSVSSVSSNSNCVVCVSNRPNHHYDYDNHYDWDDLPPSDDPLSLAQLSSLVSNDPDPVSNVVSNVVSVVCVVVVSSVSSVVQSPDPPDTDTCHRLNVVVVVLVPDPPDPPDPDDDDDDDDSDGHDDPDPPDDDDDDDDDDDDDDDDDDDDDDDDDDDDDDDDDDDDDDDDDDD